Protein 1GHS (pdb70)

Structure (mmCIF, N/CA/C/O backbone):
data_1GHS
#
_entry.id   1GHS
#
_cell.length_a   86.900
_cell.length_b   86.900
_cell.length_c   156.000
_cell.angle_alpha   90.00
_cell.angle_beta   90.00
_cell.angle_gamma   120.00
#
_symmetry.space_group_name_H-M   'P 32 2 1'
#
loop_
_entity.id
_entity.type
_entity.pdbx_description
1 polymer 1,3-BETA-GLUCANASE
2 water water
#
loop_
_atom_site.group_PDB
_atom_site.id
_atom_site.type_symbol
_atom_site.label_atom_id
_atom_site.label_alt_id
_atom_site.label_comp_id
_atom_site.label_asym_id
_atom_site.label_entity_id
_atom_site.label_seq_id
_atom_site.pdbx_PDB_ins_code
_atom_site.Cartn_x
_atom_site.Cartn_y
_atom_site.Cartn_z
_atom_site.occupancy
_atom_site.B_iso_or_equiv
_atom_site.auth_seq_id
_atom_site.auth_comp_id
_atom_site.auth_asym_id
_atom_site.auth_atom_id
_atom_site.pdbx_PDB_model_num
ATOM 1 N N . ILE A 1 1 ? 50.436 8.425 75.431 1.00 16.87 1 ILE A N 1
ATOM 2 C CA . ILE A 1 1 ? 51.307 7.816 76.461 1.00 17.18 1 ILE A CA 1
ATOM 3 C C . ILE A 1 1 ? 50.595 6.564 77.014 1.00 18.03 1 ILE A C 1
ATOM 4 O O . ILE A 1 1 ? 49.398 6.355 76.727 1.00 19.32 1 ILE A O 1
ATOM 9 N N . GLY A 1 2 ? 51.325 5.727 77.765 1.00 16.49 2 GLY A N 1
ATOM 10 C CA . GLY A 1 2 ? 50.725 4.536 78.334 1.00 14.00 2 GLY A CA 1
ATOM 11 C C . GLY A 1 2 ? 50.542 4.570 79.845 1.00 12.52 2 GLY A C 1
ATOM 12 O O . GLY A 1 2 ? 51.065 5.459 80.513 1.00 12.21 2 GLY A O 1
ATOM 13 N N . VAL A 1 3 ? 49.704 3.685 80.371 1.00 9.37 3 VAL A N 1
ATOM 14 C CA . VAL A 1 3 ? 49.538 3.605 81.801 1.00 9.61 3 VAL A CA 1
ATOM 15 C C . VAL A 1 3 ? 49.605 2.122 82.170 1.00 10.21 3 VAL A C 1
ATOM 16 O O . VAL A 1 3 ? 49.068 1.282 81.443 1.00 9.75 3 VAL A O 1
ATOM 20 N N . CYS A 1 4 ? 50.368 1.803 83.223 1.00 10.30 4 CYS A N 1
ATOM 21 C CA . CYS A 1 4 ? 50.507 0.424 83.694 1.00 9.89 4 CYS A CA 1
ATOM 22 C C . CYS A 1 4 ? 49.208 0.096 84.395 1.00 10.18 4 CYS A C 1
ATOM 23 O O . CYS A 1 4 ? 48.655 0.933 85.138 1.00 12.55 4 CYS A O 1
ATOM 26 N N . TYR A 1 5 ? 48.728 -1.116 84.175 1.00 9.04 5 TYR A N 1
ATOM 27 C CA . TYR A 1 5 ? 47.479 -1.572 84.756 1.00 9.59 5 TYR A CA 1
ATOM 28 C C . TYR A 1 5 ? 47.657 -2.680 85.802 1.00 8.95 5 TYR A C 1
ATOM 29 O O . TYR A 1 5 ? 47.762 -3.839 85.460 1.00 8.00 5 TYR A O 1
ATOM 38 N N . GLY A 1 6 ? 47.702 -2.291 87.073 1.00 9.45 6 GLY A N 1
ATOM 39 C CA . GLY A 1 6 ? 47.819 -3.242 88.168 1.00 9.07 6 GLY A CA 1
ATOM 40 C C . GLY A 1 6 ? 46.446 -3.587 88.761 1.00 10.87 6 GLY A C 1
ATOM 41 O O . GLY A 1 6 ? 45.565 -2.713 88.913 1.00 9.90 6 GLY A O 1
ATOM 42 N N . VAL A 1 7 ? 46.298 -4.837 89.197 1.00 10.75 7 VAL A N 1
ATOM 43 C CA . VAL A 1 7 ? 45.032 -5.315 89.738 1.00 11.09 7 VAL A CA 1
ATOM 44 C C . VAL A 1 7 ? 45.149 -5.885 91.148 1.00 11.90 7 VAL A C 1
ATOM 45 O O . VAL A 1 7 ? 44.438 -6.806 91.510 1.00 12.72 7 VAL A O 1
ATOM 49 N N . ILE A 1 8 ? 46.027 -5.312 91.966 1.00 13.53 8 ILE A N 1
ATOM 50 C CA . ILE A 1 8 ? 46.213 -5.778 93.349 1.00 14.71 8 ILE A CA 1
ATOM 51 C C . ILE A 1 8 ? 45.413 -4.935 94.334 1.00 15.72 8 ILE A C 1
ATOM 52 O O . ILE A 1 8 ? 45.963 -4.169 95.112 1.00 14.49 8 ILE A O 1
ATOM 57 N N . GLY A 1 9 ? 44.103 -5.080 94.248 1.00 16.82 9 GLY A N 1
ATOM 58 C CA . GLY A 1 9 ? 43.195 -4.372 95.111 1.00 19.54 9 GLY A CA 1
ATOM 59 C C . GLY A 1 9 ? 41.898 -5.157 95.084 1.00 21.15 9 GLY A C 1
ATOM 60 O O . GLY A 1 9 ? 41.634 -5.891 94.132 1.00 21.06 9 GLY A O 1
ATOM 61 N N . ASN A 1 10 ? 41.061 -4.980 96.093 1.00 22.17 10 ASN A N 1
ATOM 62 C CA . ASN A 1 10 ? 39.799 -5.711 96.136 1.00 23.24 10 ASN A CA 1
ATOM 63 C C . ASN A 1 10 ? 38.592 -4.894 95.642 1.00 23.68 10 ASN A C 1
ATOM 64 O O . ASN A 1 10 ? 37.452 -5.357 95.766 1.00 25.02 10 ASN A O 1
ATOM 69 N N . ASN A 1 11 ? 38.828 -3.743 95.012 1.00 23.30 11 ASN A N 1
ATOM 70 C CA . ASN A 1 11 ? 37.721 -2.879 94.623 1.00 22.65 11 ASN A CA 1
ATOM 71 C C . ASN A 1 11 ? 37.834 -2.160 93.281 1.00 22.06 11 ASN A C 1
ATOM 72 O O . ASN A 1 11 ? 37.234 -1.090 93.081 1.00 20.93 11 ASN A O 1
ATOM 77 N N . LEU A 1 12 ? 38.570 -2.777 92.362 1.00 21.09 12 LEU A N 1
ATOM 78 C CA . LEU A 1 12 ? 38.826 -2.237 91.026 1.00 19.61 12 LEU A CA 1
ATOM 79 C C . LEU A 1 12 ? 37.712 -2.612 90.011 1.00 18.48 12 LEU A C 1
ATOM 80 O O . LEU A 1 12 ? 36.907 -3.531 90.276 1.00 17.64 12 LEU A O 1
ATOM 85 N N . PRO A 1 13 ? 37.643 -1.901 88.852 1.00 16.98 13 PRO A N 1
ATOM 86 C CA . PRO A 1 13 ? 36.627 -2.164 87.824 1.00 17.31 13 PRO A CA 1
ATOM 87 C C . PRO A 1 13 ? 36.843 -3.438 86.990 1.00 16.71 13 PRO A C 1
ATOM 88 O O . PRO A 1 13 ? 37.910 -4.044 87.024 1.00 17.95 13 PRO A O 1
ATOM 92 N N . SER A 1 14 ? 35.826 -3.830 86.233 1.00 16.96 14 SER A N 1
ATOM 93 C CA . SER A 1 14 ? 35.932 -4.982 85.321 1.00 16.89 14 SER A CA 1
ATOM 94 C C . SER A 1 14 ? 36.954 -4.650 84.204 1.00 16.33 14 SER A C 1
ATOM 95 O O . SER A 1 14 ? 37.059 -3.502 83.768 1.00 15.42 14 SER A O 1
ATOM 98 N N . ARG A 1 15 ? 37.632 -5.660 83.677 1.00 15.64 15 ARG A N 1
ATOM 99 C CA . ARG A 1 15 ? 38.598 -5.418 82.612 1.00 15.95 15 ARG A CA 1
ATOM 100 C C . ARG A 1 15 ? 37.994 -4.621 81.490 1.00 15.98 15 ARG A C 1
ATOM 101 O O . ARG A 1 15 ? 38.589 -3.658 81.057 1.00 17.52 15 ARG A O 1
ATOM 109 N N . SER A 1 16 ? 36.806 -4.982 81.029 1.00 16.54 16 SER A N 1
ATOM 110 C CA . SER A 1 16 ? 36.222 -4.229 79.915 1.00 18.36 16 SER A CA 1
ATOM 111 C C . SER A 1 16 ? 35.899 -2.770 80.270 1.00 18.00 16 SER A C 1
ATOM 112 O O . SER A 1 16 ? 35.993 -1.877 79.409 1.00 17.77 16 SER A O 1
ATOM 115 N N . ASP A 1 17 ? 35.595 -2.533 81.547 1.00 17.79 17 ASP A N 1
ATOM 116 C CA . ASP A 1 17 ? 35.341 -1.186 82.048 1.00 17.96 17 ASP A CA 1
ATOM 117 C C . ASP A 1 17 ? 36.650 -0.438 81.929 1.00 16.66 17 ASP A C 1
ATOM 118 O O . ASP A 1 17 ? 36.691 0.740 81.572 1.00 16.29 17 ASP A O 1
ATOM 123 N N . VAL A 1 18 ? 37.717 -1.138 82.290 1.00 15.48 18 VAL A N 1
ATOM 124 C CA . VAL A 1 18 ? 39.048 -0.558 82.296 1.00 15.15 18 VAL A CA 1
ATOM 125 C C . VAL A 1 18 ? 39.488 -0.098 80.928 1.00 14.71 18 VAL A C 1
ATOM 126 O O . VAL A 1 18 ? 39.957 1.032 80.776 1.00 15.07 18 VAL A O 1
ATOM 130 N N . VAL A 1 19 ? 39.371 -0.991 79.955 1.00 14.80 19 VAL A N 1
ATOM 131 C CA . VAL A 1 19 ? 39.760 -0.717 78.561 1.00 15.13 19 VAL A CA 1
ATOM 132 C C . VAL A 1 19 ? 39.011 0.481 77.986 1.00 15.27 19 VAL A C 1
ATOM 133 O O . VAL A 1 19 ? 39.562 1.299 77.225 1.00 13.78 19 VAL A O 1
ATOM 137 N N . GLN A 1 20 ? 37.755 0.574 78.395 1.00 17.15 20 GLN A N 1
ATOM 138 C CA . GLN A 1 20 ? 36.845 1.641 77.987 1.00 20.04 20 GLN A CA 1
ATOM 139 C C . GLN A 1 20 ? 37.322 2.988 78.547 1.00 18.86 20 GLN A C 1
ATOM 140 O O . GLN A 1 20 ? 37.320 4.001 77.835 1.00 19.78 20 GLN A O 1
ATOM 146 N N . LEU A 1 21 ? 37.732 2.989 79.814 1.00 17.19 21 LEU A N 1
ATOM 147 C CA . LEU A 1 21 ? 38.228 4.184 80.465 1.00 15.96 21 LEU A CA 1
ATOM 148 C C . LEU A 1 21 ? 39.451 4.662 79.708 1.00 16.11 21 LEU A C 1
ATOM 149 O O . LEU A 1 21 ? 39.615 5.852 79.501 1.00 17.71 21 LEU A O 1
ATOM 154 N N . TYR A 1 22 ? 40.319 3.730 79.326 1.00 15.66 22 TYR A N 1
ATOM 155 C CA . TYR A 1 22 ? 41.533 4.033 78.576 1.00 15.52 22 TYR A CA 1
ATOM 156 C C . TYR A 1 22 ? 41.208 4.720 77.263 1.00 15.72 22 TYR A C 1
ATOM 157 O O . TYR A 1 22 ? 41.775 5.760 76.943 1.00 15.27 22 TYR A O 1
ATOM 166 N N . ARG A 1 23 ? 40.331 4.104 76.479 1.00 17.43 23 ARG A N 1
ATOM 167 C CA . ARG A 1 23 ? 39.945 4.665 75.192 1.00 18.73 23 ARG A CA 1
ATOM 168 C C . ARG A 1 23 ? 39.271 6.024 75.359 1.00 18.41 23 ARG A C 1
ATOM 169 O O . ARG A 1 23 ? 39.456 6.913 74.540 1.00 17.50 23 ARG A O 1
ATOM 177 N N . SER A 1 24 ? 38.534 6.213 76.448 1.00 19.27 24 SER A N 1
ATOM 178 C CA . SER A 1 24 ? 37.880 7.500 76.688 1.00 20.45 24 SER A CA 1
ATOM 179 C C . SER A 1 24 ? 38.898 8.600 76.935 1.00 19.76 24 SER A C 1
ATOM 180 O O . SER A 1 24 ? 38.826 9.659 76.333 1.00 21.15 24 SER A O 1
ATOM 183 N N . LYS A 1 25 ? 39.857 8.323 77.812 1.00 19.53 25 LYS A N 1
ATOM 184 C CA . LYS A 1 25 ? 40.909 9.264 78.173 1.00 17.68 25 LYS A CA 1
ATOM 185 C C . LYS A 1 25 ? 41.943 9.440 77.086 1.00 17.65 25 LYS A C 1
ATOM 186 O O . LYS A 1 25 ? 42.794 10.336 77.172 1.00 16.97 25 LYS A O 1
ATOM 192 N N . GLY A 1 26 ? 41.916 8.556 76.098 1.00 15.81 26 GLY A N 1
ATOM 193 C CA . GLY A 1 26 ? 42.870 8.674 75.016 1.00 16.95 26 GLY A CA 1
ATOM 194 C C . GLY A 1 26 ? 44.250 8.144 75.353 1.00 16.86 26 GLY A C 1
ATOM 195 O O . GLY A 1 26 ? 45.268 8.643 74.862 1.00 15.97 26 GLY A O 1
ATOM 196 N N . ILE A 1 27 ? 44.286 7.140 76.220 1.00 17.91 27 ILE A N 1
ATOM 197 C CA . ILE A 1 27 ? 45.548 6.513 76.603 1.00 18.13 27 ILE A CA 1
ATOM 198 C C . ILE A 1 27 ? 45.816 5.407 75.575 1.00 17.39 27 ILE A C 1
ATOM 199 O O . ILE A 1 27 ? 44.974 4.537 75.375 1.00 17.43 27 ILE A O 1
ATOM 204 N N . ASN A 1 28 ? 46.989 5.417 74.955 1.00 16.58 28 ASN A N 1
ATOM 205 C CA . ASN A 1 28 ? 47.294 4.423 73.937 1.00 17.47 28 ASN A CA 1
ATOM 206 C C . ASN A 1 28 ? 48.344 3.387 74.321 1.00 16.13 28 ASN A C 1
ATOM 207 O O . ASN A 1 28 ? 48.992 2.829 73.451 1.00 16.28 28 ASN A O 1
ATOM 212 N N . GLY A 1 29 ? 48.507 3.107 75.604 1.00 14.26 29 GLY A N 1
ATOM 213 C CA . GLY A 1 29 ? 49.487 2.127 75.992 1.00 12.14 29 GLY A CA 1
ATOM 214 C C . GLY A 1 29 ? 49.106 1.473 77.294 1.00 11.92 29 GLY A C 1
ATOM 215 O O . GLY A 1 29 ? 48.591 2.126 78.203 1.00 13.58 29 GLY A O 1
ATOM 216 N N . MET A 1 30 ? 49.359 0.183 77.410 1.00 10.30 30 MET A N 1
ATOM 217 C CA . MET A 1 30 ? 49.040 -0.514 78.639 1.00 8.60 30 MET A CA 1
ATOM 218 C C . MET A 1 30 ? 50.129 -1.512 78.934 1.00 8.37 30 MET A C 1
ATOM 219 O O . MET A 1 30 ? 50.754 -2.035 78.026 1.00 10.04 30 MET A O 1
ATOM 224 N N . ARG A 1 31 ? 50.476 -1.637 80.201 1.00 8.17 31 ARG A N 1
ATOM 225 C CA . ARG A 1 31 ? 51.417 -2.651 80.613 1.00 8.11 31 ARG A CA 1
ATOM 226 C C . ARG A 1 31 ? 50.618 -3.547 81.560 1.00 8.65 31 ARG A C 1
ATOM 227 O O . ARG A 1 31 ? 49.794 -3.056 82.312 1.00 9.42 31 ARG A O 1
ATOM 235 N N . ILE A 1 32 ? 50.731 -4.866 81.434 1.00 9.83 32 ILE A N 1
ATOM 236 C CA . ILE A 1 32 ? 50.030 -5.747 82.364 1.00 8.96 32 ILE A CA 1
ATOM 237 C C . ILE A 1 32 ? 51.106 -6.669 82.879 1.00 9.14 32 ILE A C 1
ATOM 238 O O . ILE A 1 32 ? 52.047 -6.961 82.159 1.00 10.86 32 ILE A O 1
ATOM 243 N N . TYR A 1 33 ? 50.996 -7.043 84.151 1.00 9.22 33 TYR A N 1
ATOM 244 C CA . TYR A 1 33 ? 52.002 -7.825 84.848 1.00 7.97 33 TYR A CA 1
ATOM 245 C C . TYR A 1 33 ? 51.999 -9.326 84.768 1.00 7.12 33 TYR A C 1
ATOM 246 O O . TYR A 1 33 ? 52.873 -9.958 85.295 1.00 8.60 33 TYR A O 1
ATOM 255 N N . PHE A 1 34 ? 51.032 -9.891 84.081 1.00 9.18 34 PHE A N 1
ATOM 256 C CA . PHE A 1 34 ? 50.974 -11.321 83.864 1.00 9.18 34 PHE A CA 1
ATOM 257 C C . PHE A 1 34 ? 50.045 -11.526 82.685 1.00 11.01 34 PHE A C 1
ATOM 258 O O . PHE A 1 34 ? 49.402 -10.580 82.208 1.00 11.01 34 PHE A O 1
ATOM 266 N N . ALA A 1 35 ? 49.989 -12.746 82.185 1.00 12.91 35 ALA A N 1
ATOM 267 C CA . ALA A 1 35 ? 49.107 -13.043 81.072 1.00 14.30 35 ALA A CA 1
ATOM 268 C C . ALA A 1 35 ? 47.656 -12.984 81.552 1.00 14.50 35 ALA A C 1
ATOM 269 O O . ALA A 1 35 ? 47.032 -14.000 81.721 1.00 16.26 35 ALA A O 1
ATOM 271 N N . ASP A 1 36 ? 47.110 -11.801 81.774 1.00 15.50 36 ASP A N 1
ATOM 272 C CA . ASP A 1 36 ? 45.724 -11.703 82.230 1.00 15.69 36 ASP A CA 1
ATOM 273 C C . ASP A 1 36 ? 44.764 -11.926 81.043 1.00 17.35 36 ASP A C 1
ATOM 274 O O . ASP A 1 36 ? 44.561 -11.034 80.209 1.00 17.93 36 ASP A O 1
ATOM 279 N N . GLY A 1 37 ? 44.135 -13.099 80.993 1.00 18.11 37 GLY A N 1
ATOM 280 C CA . GLY A 1 37 ? 43.203 -13.405 79.912 1.00 18.42 37 GLY A CA 1
ATOM 281 C C . GLY A 1 37 ? 42.040 -12.434 79.743 1.00 20.02 37 GLY A C 1
ATOM 282 O O . GLY A 1 37 ? 41.691 -12.044 78.623 1.00 19.48 37 GLY A O 1
ATOM 283 N N . GLN A 1 38 ? 41.430 -12.031 80.850 1.00 19.67 38 GLN A N 1
ATOM 284 C CA . GLN A 1 38 ? 40.333 -11.088 80.775 1.00 20.84 38 GLN A CA 1
ATOM 285 C C . GLN A 1 38 ? 40.768 -9.729 80.218 1.00 20.25 38 GLN A C 1
ATOM 286 O O . GLN A 1 38 ? 39.964 -9.048 79.595 1.00 22.61 38 GLN A O 1
ATOM 292 N N . ALA A 1 39 ? 41.992 -9.288 80.524 1.00 19.58 39 ALA A N 1
ATOM 293 C CA . ALA A 1 39 ? 42.503 -7.996 80.030 1.00 17.85 39 ALA A CA 1
ATOM 294 C C . ALA A 1 39 ? 42.732 -8.130 78.529 1.00 16.98 39 ALA A C 1
ATOM 295 O O . ALA A 1 39 ? 42.224 -7.338 77.742 1.00 18.19 39 ALA A O 1
ATOM 297 N N . LEU A 1 40 ? 43.422 -9.199 78.156 1.00 15.25 40 LEU A N 1
ATOM 298 C CA . LEU A 1 40 ? 43.754 -9.511 76.777 1.00 15.20 40 LEU A CA 1
ATOM 299 C C . LEU A 1 40 ? 42.533 -9.587 75.875 1.00 15.76 40 LEU A C 1
ATOM 300 O O . LEU A 1 40 ? 42.533 -8.985 74.819 1.00 15.90 40 LEU A O 1
ATOM 305 N N . SER A 1 41 ? 41.492 -10.308 76.299 1.00 16.57 41 SER A N 1
ATOM 306 C CA . SER A 1 41 ? 40.267 -10.428 75.522 1.00 16.54 41 SER A CA 1
ATOM 307 C C . SER A 1 41 ? 39.637 -9.068 75.349 1.00 15.56 41 SER A C 1
ATOM 308 O O . SER A 1 41 ? 39.292 -8.677 74.233 1.00 17.01 41 SER A O 1
ATOM 311 N N . ALA A 1 42 ? 39.509 -8.344 76.454 1.00 13.37 42 ALA A N 1
ATOM 312 C CA . ALA A 1 42 ? 38.928 -7.017 76.421 1.00 11.48 42 ALA A CA 1
ATOM 313 C C . ALA A 1 42 ? 39.720 -6.109 75.480 1.00 11.56 42 ALA A C 1
ATOM 314 O O . ALA A 1 42 ? 39.165 -5.190 74.904 1.00 14.48 42 ALA A O 1
ATOM 316 N N . LEU A 1 43 ? 41.008 -6.391 75.298 1.00 11.14 43 LEU A N 1
ATOM 317 C CA . LEU A 1 43 ? 41.902 -5.581 74.470 1.00 10.74 43 LEU A CA 1
ATOM 318 C C . LEU A 1 43 ? 41.837 -5.748 72.940 1.00 11.40 43 LEU A C 1
ATOM 319 O O . LEU A 1 43 ? 42.445 -4.972 72.186 1.00 10.15 43 LEU A O 1
ATOM 324 N N . ARG A 1 44 ? 41.129 -6.769 72.486 1.00 13.49 44 ARG A N 1
ATOM 325 C CA . ARG A 1 44 ? 41.012 -7.051 71.061 1.00 14.84 44 ARG A CA 1
ATOM 326 C C . ARG A 1 44 ? 40.514 -5.854 70.209 1.00 14.63 44 ARG A C 1
ATOM 327 O O . ARG A 1 44 ? 39.452 -5.316 70.432 1.00 13.02 44 ARG A O 1
ATOM 335 N N . ASN A 1 45 ? 41.294 -5.466 69.210 1.00 15.69 45 ASN A N 1
ATOM 336 C CA . ASN A 1 45 ? 40.950 -4.355 68.338 1.00 17.08 45 ASN A CA 1
ATOM 337 C C . ASN A 1 45 ? 40.698 -3.003 69.004 1.00 17.34 45 ASN A C 1
ATOM 338 O O . ASN A 1 45 ? 40.117 -2.119 68.384 1.00 19.46 45 ASN A O 1
ATOM 343 N N . SER A 1 46 ? 41.240 -2.820 70.209 1.00 16.46 46 SER A N 1
ATOM 344 C CA . SER A 1 46 ? 41.099 -1.609 71.020 1.00 14.82 46 SER A CA 1
ATOM 345 C C . SER A 1 46 ? 42.063 -0.527 70.577 1.00 13.77 46 SER A C 1
ATOM 346 O O . SER A 1 46 ? 41.949 0.626 70.974 1.00 12.82 46 SER A O 1
ATOM 349 N N . GLY A 1 47 ? 43.060 -0.939 69.813 1.00 12.99 47 GLY A N 1
ATOM 350 C CA . GLY A 1 47 ? 44.068 -0.024 69.335 1.00 12.09 47 GLY A CA 1
ATOM 351 C C . GLY A 1 47 ? 45.058 0.391 70.406 1.00 13.39 47 GLY A C 1
ATOM 352 O O . GLY A 1 47 ? 45.791 1.359 70.191 1.00 16.51 47 GLY A O 1
ATOM 353 N N . ILE A 1 48 ? 45.105 -0.305 71.544 1.00 11.06 48 ILE A N 1
ATOM 354 C CA . ILE A 1 48 ? 46.034 0.074 72.600 1.00 9.53 48 ILE A CA 1
ATOM 355 C C . ILE A 1 48 ? 47.278 -0.807 72.537 1.00 9.76 48 ILE A C 1
ATOM 356 O O . ILE A 1 48 ? 47.164 -2.037 72.561 1.00 11.95 48 ILE A O 1
ATOM 361 N N . GLY A 1 49 ? 48.455 -0.190 72.449 1.00 8.96 49 GLY A N 1
ATOM 362 C CA . GLY A 1 49 ? 49.703 -0.943 72.400 1.00 7.44 49 GLY A CA 1
ATOM 363 C C . GLY A 1 49 ? 49.924 -1.559 73.758 1.00 7.97 49 GLY A C 1
ATOM 364 O O . GLY A 1 49 ? 49.625 -0.931 74.782 1.00 7.41 49 GLY A O 1
ATOM 365 N N . LEU A 1 50 ? 50.540 -2.733 73.796 1.00 9.34 50 LEU A N 1
ATOM 366 C CA . LEU A 1 50 ? 50.722 -3.419 75.064 1.00 9.21 50 LEU A CA 1
ATOM 367 C C . LEU A 1 50 ? 52.090 -4.002 75.393 1.00 9.70 50 LEU A C 1
ATOM 368 O O . LEU A 1 50 ? 52.783 -4.478 74.496 1.00 9.53 50 LEU A O 1
ATOM 373 N N . ILE A 1 51 ? 52.505 -3.870 76.661 1.00 9.29 51 ILE A N 1
ATOM 374 C CA . ILE A 1 51 ? 53.718 -4.527 77.166 1.00 9.98 51 ILE A CA 1
ATOM 375 C C . ILE A 1 51 ? 53.112 -5.689 77.987 1.00 9.83 51 ILE A C 1
ATOM 376 O O . ILE A 1 51 ? 52.295 -5.438 78.907 1.00 9.70 51 ILE A O 1
ATOM 381 N N . LEU A 1 52 ? 53.480 -6.932 77.636 1.00 8.69 52 LEU A N 1
ATOM 382 C CA . LEU A 1 52 ? 52.997 -8.140 78.308 1.00 6.73 52 LEU A CA 1
ATOM 383 C C . LEU A 1 52 ? 54.078 -8.828 79.117 1.00 7.49 52 LEU A C 1
ATOM 384 O O . LEU A 1 52 ? 54.996 -9.460 78.549 1.00 8.34 52 LEU A O 1
ATOM 389 N N . ASP A 1 53 ? 54.021 -8.676 80.437 1.00 7.35 53 ASP A N 1
ATOM 390 C CA . ASP A 1 53 ? 54.999 -9.335 81.294 1.00 7.55 53 ASP A CA 1
ATOM 391 C C . ASP A 1 53 ? 54.602 -10.804 81.366 1.00 7.68 53 ASP A C 1
ATOM 392 O O . ASP A 1 53 ? 53.418 -11.130 81.362 1.00 6.53 53 ASP A O 1
ATOM 397 N N . ILE A 1 54 ? 55.584 -11.701 81.410 1.00 7.80 54 ILE A N 1
ATOM 398 C CA . ILE A 1 54 ? 55.272 -13.130 81.495 1.00 6.99 54 ILE A CA 1
ATOM 399 C C . ILE A 1 54 ? 54.849 -13.531 82.931 1.00 6.78 54 ILE A C 1
ATOM 400 O O . ILE A 1 54 ? 54.005 -14.411 83.110 1.00 6.54 54 ILE A O 1
ATOM 405 N N . GLY A 1 55 ? 55.411 -12.853 83.938 1.00 6.39 55 GLY A N 1
ATOM 406 C CA . GLY A 1 55 ? 55.134 -13.173 85.328 1.00 6.35 55 GLY A CA 1
ATOM 407 C C . GLY A 1 55 ? 56.389 -13.852 85.866 1.00 7.65 55 GLY A C 1
ATOM 408 O O . GLY A 1 55 ? 56.837 -14.817 85.276 1.00 8.08 55 GLY A O 1
ATOM 409 N N . ASN A 1 56 ? 56.988 -13.340 86.949 1.00 9.82 56 ASN A N 1
ATOM 410 C CA . ASN A 1 56 ? 58.234 -13.906 87.497 1.00 10.55 56 ASN A CA 1
ATOM 411 C C . ASN A 1 56 ? 58.166 -15.394 87.860 1.00 11.40 56 ASN A C 1
ATOM 412 O O . ASN A 1 56 ? 59.165 -16.137 87.771 1.00 10.64 56 ASN A O 1
ATOM 417 N N . ASP A 1 57 ? 56.967 -15.830 88.211 1.00 12.38 57 ASP A N 1
ATOM 418 C CA . ASP A 1 57 ? 56.713 -17.213 88.610 1.00 14.04 57 ASP A CA 1
ATOM 419 C C . ASP A 1 57 ? 56.803 -18.135 87.392 1.00 13.82 57 ASP A C 1
ATOM 420 O O . ASP A 1 57 ? 56.715 -19.359 87.531 1.00 13.01 57 ASP A O 1
ATOM 425 N N . GLN A 1 58 ? 56.862 -17.537 86.195 1.00 13.37 58 GLN A N 1
ATOM 426 C CA . GLN A 1 58 ? 56.936 -18.280 84.925 1.00 12.18 58 GLN A CA 1
ATOM 427 C C . GLN A 1 58 ? 58.364 -18.324 84.399 1.00 11.62 58 GLN A C 1
ATOM 428 O O . GLN A 1 58 ? 58.696 -19.120 83.527 1.00 11.08 58 GLN A O 1
ATOM 434 N N . LEU A 1 59 ? 59.224 -17.482 84.952 1.00 10.85 59 LEU A N 1
ATOM 435 C CA . LEU A 1 59 ? 60.586 -17.408 84.477 1.00 10.76 59 LEU A CA 1
ATOM 436 C C . LEU A 1 59 ? 61.335 -18.750 84.390 1.00 9.92 59 LEU A C 1
ATOM 437 O O . LEU A 1 59 ? 61.853 -19.092 83.332 1.00 10.39 59 LEU A O 1
ATOM 442 N N . ALA A 1 60 ? 61.313 -19.554 85.451 1.00 8.69 60 ALA A N 1
ATOM 443 C CA . ALA A 1 60 ? 62.022 -20.821 85.430 1.00 8.00 60 ALA A CA 1
ATOM 444 C C . ALA A 1 60 ? 61.444 -21.815 84.461 1.00 7.88 60 ALA A C 1
ATOM 445 O O . ALA A 1 60 ? 62.169 -22.607 83.877 1.00 9.74 60 ALA A O 1
ATOM 447 N N . ASN A 1 61 ? 60.140 -21.764 84.269 1.00 9.48 61 ASN A N 1
ATOM 448 C CA . ASN A 1 61 ? 59.446 -22.708 83.389 1.00 10.34 61 ASN A CA 1
ATOM 449 C C . ASN A 1 61 ? 59.790 -22.428 81.936 1.00 10.69 61 ASN A C 1
ATOM 450 O O . ASN A 1 61 ? 60.022 -23.340 81.130 1.00 11.82 61 ASN A O 1
ATOM 455 N N . ILE A 1 62 ? 59.807 -21.147 81.605 1.00 9.91 62 ILE A N 1
ATOM 456 C CA . ILE A 1 62 ? 60.130 -20.717 80.260 1.00 10.65 62 ILE A CA 1
ATOM 457 C C . ILE A 1 62 ? 61.627 -20.872 79.980 1.00 11.16 62 ILE A C 1
ATOM 458 O O . ILE A 1 62 ? 62.023 -21.249 78.869 1.00 11.96 62 ILE A O 1
ATOM 463 N N . ALA A 1 63 ? 62.459 -20.630 80.986 1.00 9.67 63 ALA A N 1
ATOM 464 C CA . ALA A 1 63 ? 63.892 -20.769 80.788 1.00 9.70 63 ALA A CA 1
ATOM 465 C C . ALA A 1 63 ? 64.325 -22.229 80.498 1.00 9.65 63 ALA A C 1
ATOM 466 O O . ALA A 1 63 ? 65.327 -22.468 79.836 1.00 9.02 63 ALA A O 1
ATOM 468 N N . ALA A 1 64 ? 63.527 -23.193 80.949 1.00 9.53 64 ALA A N 1
ATOM 469 C CA . ALA A 1 64 ? 63.868 -24.604 80.807 1.00 9.05 64 ALA A CA 1
ATOM 470 C C . ALA A 1 64 ? 63.926 -25.134 79.396 1.00 9.99 64 ALA A C 1
ATOM 471 O O . ALA A 1 64 ? 64.888 -25.809 79.019 1.00 8.86 64 ALA A O 1
ATOM 473 N N . SER A 1 65 ? 62.903 -24.813 78.611 1.00 9.41 65 SER A N 1
ATOM 474 C CA . SER A 1 65 ? 62.842 -25.318 77.263 1.00 11.38 65 SER A CA 1
ATOM 475 C C . SER A 1 65 ? 62.059 -24.457 76.287 1.00 10.48 65 SER A C 1
ATOM 476 O O . SER A 1 65 ? 61.182 -23.705 76.691 1.00 11.73 65 SER A O 1
ATOM 479 N N . THR A 1 66 ? 62.319 -24.660 75.001 1.00 9.37 66 THR A N 1
ATOM 480 C CA . THR A 1 66 ? 61.626 -23.954 73.964 1.00 9.84 66 THR A CA 1
ATOM 481 C C . THR A 1 66 ? 60.214 -24.568 73.866 1.00 9.57 66 THR A C 1
ATOM 482 O O . THR A 1 66 ? 59.264 -23.865 73.533 1.00 11.19 66 THR A O 1
ATOM 486 N N . SER A 1 67 ? 60.046 -25.858 74.157 1.00 7.44 67 SER A N 1
ATOM 487 C CA . SER A 1 67 ? 58.686 -26.378 74.142 1.00 8.36 67 SER A CA 1
ATOM 488 C C . SER A 1 67 ? 57.848 -25.724 75.253 1.00 8.34 67 SER A C 1
ATOM 489 O O . SER A 1 67 ? 56.665 -25.487 75.063 1.00 8.67 67 SER A O 1
ATOM 492 N N . ASN A 1 68 ? 58.478 -25.373 76.382 1.00 7.69 68 ASN A N 1
ATOM 493 C CA . ASN A 1 68 ? 57.774 -24.688 77.456 1.00 6.62 68 ASN A CA 1
ATOM 494 C C . ASN A 1 68 ? 57.351 -23.280 76.961 1.00 5.48 68 ASN A C 1
ATOM 495 O O . ASN A 1 68 ? 56.203 -22.866 77.138 1.00 3.97 68 ASN A O 1
ATOM 500 N N . ALA A 1 69 ? 58.278 -22.544 76.350 1.00 5.96 69 ALA A N 1
ATOM 501 C CA . ALA A 1 69 ? 57.989 -21.197 75.789 1.00 6.72 69 ALA A CA 1
ATOM 502 C C . ALA A 1 69 ? 56.958 -21.255 74.638 1.00 6.68 69 ALA A C 1
ATOM 503 O O . ALA A 1 69 ? 56.159 -20.339 74.469 1.00 6.16 69 ALA A O 1
ATOM 505 N N . ALA A 1 70 ? 56.977 -22.322 73.851 1.00 7.43 70 ALA A N 1
ATOM 506 C CA . A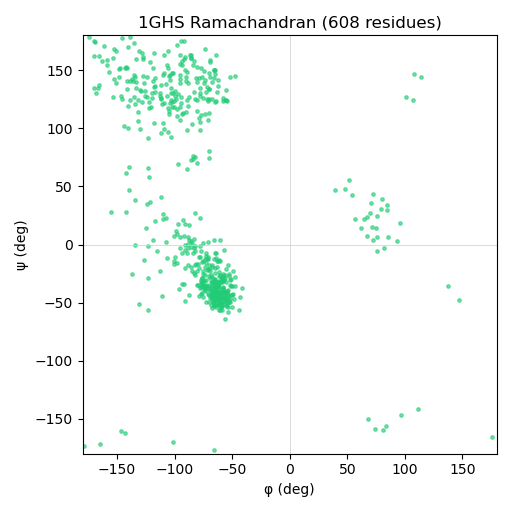LA A 1 70 ? 56.020 -22.457 72.730 1.00 10.68 70 ALA A CA 1
ATOM 507 C C . ALA A 1 70 ? 54.597 -22.634 73.268 1.00 10.21 70 ALA A C 1
ATOM 508 O O . ALA A 1 70 ? 53.649 -22.061 72.727 1.00 10.95 70 ALA A O 1
ATOM 510 N N . SER A 1 71 ? 54.469 -23.456 74.306 1.00 9.86 71 SER A N 1
ATOM 511 C CA . SER A 1 71 ? 53.198 -23.708 74.972 1.00 10.59 71 SER A CA 1
ATOM 512 C C . SER A 1 71 ? 52.666 -22.388 75.584 1.00 9.92 71 SER A C 1
ATOM 513 O O . SER A 1 71 ? 51.498 -22.064 75.455 1.00 11.85 71 SER A O 1
ATOM 516 N N . TRP A 1 72 ? 53.527 -21.591 76.201 1.00 8.91 72 TRP A N 1
ATOM 517 C CA . TRP A 1 72 ? 53.083 -20.325 76.764 1.00 7.84 72 TRP A CA 1
ATOM 518 C C . TRP A 1 72 ? 52.602 -19.416 75.638 1.00 8.84 72 TRP A C 1
ATOM 519 O O . TRP A 1 72 ? 51.569 -18.773 75.775 1.00 10.93 72 TRP A O 1
ATOM 530 N N . VAL A 1 73 ? 53.384 -19.289 74.568 1.00 8.60 73 VAL A N 1
ATOM 531 C CA . VAL A 1 73 ? 53.019 -18.435 73.425 1.00 8.68 73 VAL A CA 1
ATOM 532 C C . VAL A 1 73 ? 51.676 -18.889 72.804 1.00 9.56 73 VAL A C 1
ATOM 533 O O . VAL A 1 73 ? 50.769 -18.084 72.547 1.00 8.71 73 VAL A O 1
ATOM 537 N N . GLN A 1 74 ? 51.511 -20.194 72.691 1.00 9.99 74 GLN A N 1
ATOM 538 C CA . GLN A 1 74 ? 50.308 -20.777 72.129 1.00 11.27 74 GLN A CA 1
ATOM 539 C C . GLN A 1 74 ? 49.036 -20.478 72.905 1.00 12.72 74 GLN A C 1
ATOM 540 O O . GLN A 1 74 ? 47.967 -20.280 72.311 1.00 13.22 74 GLN A O 1
ATOM 546 N N . ASN A 1 75 ? 49.154 -20.413 74.228 1.00 13.65 75 ASN A N 1
ATOM 547 C CA . ASN A 1 75 ? 47.989 -20.172 75.070 1.00 13.61 75 ASN A CA 1
ATOM 548 C C . ASN A 1 75 ? 47.758 -18.745 75.415 1.00 12.42 75 ASN A C 1
ATOM 549 O O . ASN A 1 75 ? 46.642 -18.343 75.591 1.00 13.95 75 ASN A O 1
ATOM 554 N N . ASN A 1 76 ? 48.833 -17.993 75.579 1.00 12.24 76 ASN A N 1
ATOM 555 C CA . ASN A 1 76 ? 48.746 -16.627 76.053 1.00 10.36 76 ASN A CA 1
ATOM 556 C C . ASN A 1 76 ? 48.966 -15.492 75.084 1.00 10.05 76 ASN A C 1
ATOM 557 O O . ASN A 1 76 ? 48.654 -14.356 75.393 1.00 10.31 76 ASN A O 1
ATOM 562 N N . VAL A 1 77 ? 49.462 -15.805 73.901 1.00 10.21 77 VAL A N 1
ATOM 563 C CA . VAL A 1 77 ? 49.750 -14.793 72.891 1.00 10.65 77 VAL A CA 1
ATOM 564 C C . VAL A 1 77 ? 49.006 -15.080 71.594 1.00 11.40 77 VAL A C 1
ATOM 565 O O . VAL A 1 77 ? 48.208 -14.258 71.151 1.00 12.39 77 VAL A O 1
ATOM 569 N N . ARG A 1 78 ? 49.208 -16.274 71.036 1.00 13.09 78 ARG A N 1
ATOM 570 C CA . ARG A 1 78 ? 48.569 -16.705 69.783 1.00 13.24 78 ARG A CA 1
ATOM 571 C C . ARG A 1 78 ? 47.040 -16.452 69.705 1.00 12.06 78 ARG A C 1
ATOM 572 O O . ARG A 1 78 ? 46.528 -16.076 68.655 1.00 11.02 78 ARG A O 1
ATOM 580 N N . PRO A 1 79 ? 46.306 -16.586 70.821 1.00 10.31 79 PRO A N 1
ATOM 581 C CA . PRO A 1 79 ? 44.877 -16.327 70.669 1.00 10.33 79 PRO A CA 1
ATOM 582 C C . PRO A 1 79 ? 44.498 -14.847 70.618 1.00 11.11 79 PRO A C 1
ATOM 583 O O . PRO A 1 79 ? 43.356 -14.520 70.330 1.00 11.83 79 PRO A O 1
ATOM 587 N N . TYR A 1 80 ? 45.416 -13.941 70.928 1.00 11.77 80 TYR A N 1
ATOM 588 C CA . TYR A 1 80 ? 45.043 -12.531 70.957 1.00 11.31 80 TYR A CA 1
ATOM 589 C C . TYR A 1 80 ? 45.653 -11.627 69.899 1.00 11.79 80 TYR A C 1
ATOM 590 O O . TYR A 1 80 ? 45.092 -10.578 69.556 1.00 11.38 80 TYR A O 1
ATOM 599 N N . TYR A 1 81 ? 46.785 -12.059 69.363 1.00 12.14 81 TYR A N 1
ATOM 600 C CA . TYR A 1 81 ? 47.522 -11.309 68.369 1.00 12.66 81 TYR A CA 1
ATOM 601 C C . TYR A 1 81 ? 47.124 -11.791 66.964 1.00 13.25 81 TYR A C 1
ATOM 602 O O . TYR A 1 81 ? 46.971 -12.998 66.768 1.00 13.33 81 TYR A O 1
ATOM 611 N N . PRO A 1 82 ? 47.016 -10.870 65.965 1.00 12.71 82 PRO A N 1
ATOM 612 C CA . PRO A 1 82 ? 47.249 -9.419 66.038 1.00 11.85 82 PRO A CA 1
ATOM 613 C C . PRO A 1 82 ? 46.147 -8.444 66.487 1.00 10.28 82 PRO A C 1
ATOM 614 O O . PRO A 1 82 ? 46.400 -7.245 66.542 1.00 10.56 82 PRO A O 1
ATOM 618 N N . ALA A 1 83 ? 44.976 -8.945 66.866 1.00 9.33 83 ALA A N 1
ATOM 619 C CA . ALA A 1 83 ? 43.877 -8.097 67.323 1.00 8.44 83 ALA A CA 1
ATOM 620 C C . ALA A 1 83 ? 44.313 -7.206 68.464 1.00 9.78 83 ALA A C 1
ATOM 621 O O . ALA A 1 83 ? 43.856 -6.078 68.595 1.00 9.68 83 ALA A O 1
ATOM 623 N N . VAL A 1 84 ? 45.106 -7.773 69.364 1.00 11.08 84 VAL A N 1
ATOM 624 C CA . VAL A 1 84 ? 45.659 -7.037 70.487 1.00 11.44 84 VAL A CA 1
ATOM 625 C C . VAL A 1 84 ? 47.058 -6.659 69.996 1.00 11.20 84 VAL A C 1
ATOM 626 O O . VAL A 1 84 ? 47.814 -7.501 69.523 1.00 11.63 84 VAL A O 1
ATOM 630 N N . ASN A 1 85 ? 47.401 -5.392 70.109 1.00 11.33 85 ASN A N 1
ATOM 631 C CA . ASN A 1 85 ? 48.679 -4.942 69.626 1.00 11.94 85 ASN A CA 1
ATOM 632 C C . ASN A 1 85 ? 49.798 -5.125 70.647 1.00 12.51 85 ASN A C 1
ATOM 633 O O . ASN A 1 85 ? 50.306 -4.145 71.222 1.00 12.95 85 ASN A O 1
ATOM 638 N N . ILE A 1 86 ? 50.204 -6.372 70.863 1.00 11.93 86 ILE A N 1
ATOM 639 C CA . ILE A 1 86 ? 51.279 -6.624 71.820 1.00 12.62 86 ILE A CA 1
ATOM 640 C C . ILE A 1 86 ? 52.582 -6.174 71.190 1.00 12.47 86 ILE A C 1
ATOM 641 O O . ILE A 1 86 ? 53.061 -6.755 70.223 1.00 13.82 86 ILE A O 1
ATOM 646 N N . LYS A 1 87 ? 53.162 -5.137 71.736 1.00 12.39 87 LYS A N 1
ATOM 647 C CA . LYS A 1 87 ? 54.406 -4.642 71.211 1.00 11.88 87 LYS A CA 1
ATOM 648 C C . LYS A 1 87 ? 55.629 -5.336 71.817 1.00 11.94 87 LYS A C 1
ATOM 649 O O . LYS A 1 87 ? 56.581 -5.658 71.092 1.00 11.55 87 LYS A O 1
ATOM 655 N N . TYR A 1 88 ? 55.626 -5.531 73.145 1.00 11.60 88 TYR A N 1
ATOM 656 C CA . TYR A 1 88 ? 56.749 -6.155 73.849 1.00 11.11 88 TYR A CA 1
ATOM 657 C C . TYR A 1 88 ? 56.327 -7.223 74.829 1.00 11.57 88 TYR A C 1
ATOM 658 O O . TYR A 1 88 ? 55.178 -7.280 75.246 1.00 12.19 88 TYR A O 1
ATOM 667 N N . ILE A 1 89 ? 57.269 -8.088 75.176 1.00 11.85 89 ILE A N 1
ATOM 668 C CA . ILE A 1 89 ? 57.040 -9.120 76.183 1.00 11.77 89 ILE A CA 1
ATOM 669 C C . ILE A 1 89 ? 58.215 -8.975 77.168 1.00 11.70 89 ILE A C 1
ATOM 670 O O . ILE A 1 89 ? 59.387 -8.891 76.758 1.00 11.30 89 ILE A O 1
ATOM 675 N N . ALA A 1 90 ? 57.880 -8.754 78.433 1.00 10.50 90 ALA A N 1
ATOM 676 C CA . ALA A 1 90 ? 58.880 -8.603 79.479 1.00 11.54 90 ALA A CA 1
ATOM 677 C C . ALA A 1 90 ? 59.071 -9.955 80.159 1.00 11.76 90 ALA A C 1
ATOM 678 O O . ALA A 1 90 ? 58.148 -10.452 80.839 1.00 10.38 90 ALA A O 1
ATOM 680 N N . ALA A 1 91 ? 60.206 -10.599 79.883 1.00 12.13 91 ALA A N 1
ATOM 681 C CA . ALA A 1 91 ? 60.518 -11.895 80.492 1.00 13.35 91 ALA A CA 1
ATOM 682 C C . ALA A 1 91 ? 61.100 -11.613 81.871 1.00 13.42 91 ALA A C 1
ATOM 683 O O . ALA A 1 91 ? 62.300 -11.679 82.074 1.00 13.43 91 ALA A O 1
ATOM 685 N N . GLY A 1 92 ? 60.235 -11.244 82.804 1.00 14.29 92 GLY A N 1
ATOM 686 C CA . GLY A 1 92 ? 60.683 -10.945 84.154 1.00 14.21 92 GLY A CA 1
ATOM 687 C C . GLY A 1 92 ? 60.633 -9.460 84.471 1.00 13.89 92 GLY A C 1
ATOM 688 O O . GLY A 1 92 ? 60.804 -8.601 83.580 1.00 11.80 92 GLY A O 1
ATOM 689 N N . ASN A 1 93 ? 60.340 -9.163 85.738 1.00 13.05 93 ASN A N 1
ATOM 690 C CA . ASN A 1 93 ? 60.271 -7.787 86.214 1.00 13.06 93 ASN A CA 1
ATOM 691 C C . ASN A 1 93 ? 61.065 -7.676 87.473 1.00 14.06 93 ASN A C 1
ATOM 692 O O . ASN A 1 93 ? 60.748 -8.323 88.474 1.00 13.84 93 ASN A O 1
ATOM 697 N N . GLU A 1 94 ? 62.146 -6.904 87.379 1.00 16.13 94 GLU A N 1
ATOM 698 C CA . GLU A 1 94 ? 63.050 -6.629 88.485 1.00 16.49 94 GLU A CA 1
ATOM 699 C C . GLU A 1 94 ? 63.444 -7.918 89.203 1.00 18.34 94 GLU A C 1
ATOM 700 O O . GLU A 1 94 ? 63.375 -8.014 90.429 1.00 19.44 94 GLU A O 1
ATOM 706 N N . VAL A 1 95 ? 63.824 -8.928 88.432 1.00 18.63 95 VAL A N 1
ATOM 707 C CA . VAL A 1 95 ? 64.220 -10.182 89.025 1.00 20.22 95 VAL A CA 1
ATOM 708 C C . VAL A 1 95 ? 65.506 -10.029 89.855 1.00 22.17 95 VAL A C 1
ATOM 709 O O . VAL A 1 95 ? 66.427 -9.293 89.482 1.00 22.38 95 VAL A O 1
ATOM 713 N N . GLN A 1 96 ? 65.569 -10.747 90.971 1.00 24.25 96 GLN A N 1
ATOM 714 C CA . GLN A 1 96 ? 66.719 -10.676 91.859 1.00 24.79 96 GLN A CA 1
ATOM 715 C C . GLN A 1 96 ? 67.218 -12.043 92.321 1.00 23.78 96 GLN A C 1
ATOM 716 O O . GLN A 1 96 ? 66.439 -12.966 92.515 1.00 24.05 96 GLN A O 1
ATOM 722 N N . GLY A 1 97 ? 68.528 -12.179 92.462 1.00 24.16 97 GLY A N 1
ATOM 723 C CA . GLY A 1 97 ? 69.101 -13.418 92.966 1.00 22.89 97 GLY A CA 1
ATOM 724 C C . GLY A 1 97 ? 69.594 -14.377 91.918 1.00 23.41 97 GLY A C 1
ATOM 725 O O . GLY A 1 97 ? 70.111 -13.974 90.882 1.00 23.39 97 GLY A O 1
ATOM 726 N N . GLY A 1 98 ? 69.477 -15.666 92.207 1.00 23.40 98 GLY A N 1
ATOM 727 C CA . GLY A 1 98 ? 69.896 -16.665 91.241 1.00 22.90 98 GLY A CA 1
ATOM 728 C C . GLY A 1 98 ? 68.909 -16.713 90.083 1.00 22.52 98 GLY A C 1
ATOM 729 O O . GLY A 1 98 ? 69.180 -17.315 89.033 1.00 22.28 98 GLY A O 1
ATOM 730 N N . ALA A 1 99 ? 67.757 -16.069 90.278 1.00 19.64 99 ALA A N 1
ATOM 731 C CA . ALA A 1 99 ? 66.737 -16.048 89.253 1.00 18.81 99 ALA A CA 1
ATOM 732 C C . ALA A 1 99 ? 67.230 -15.276 88.046 1.00 17.66 99 ALA A C 1
ATOM 733 O O . ALA A 1 99 ? 66.829 -15.553 86.924 1.00 18.61 99 ALA A O 1
ATOM 735 N N . THR A 1 100 ? 68.104 -14.307 88.266 1.00 16.91 100 THR A N 1
ATOM 736 C CA . THR A 1 100 ? 68.638 -13.545 87.156 1.00 17.25 100 THR A CA 1
ATOM 737 C C . THR A 1 100 ? 69.281 -14.520 86.172 1.00 17.93 100 THR A C 1
ATOM 738 O O . THR A 1 100 ? 69.383 -14.236 84.988 1.00 19.59 100 THR A O 1
ATOM 742 N N . GLN A 1 101 ? 69.725 -15.665 86.674 1.00 19.05 101 GLN A N 1
ATOM 743 C CA . GLN A 1 101 ? 70.342 -16.683 85.818 1.00 18.84 101 GLN A CA 1
ATOM 744 C C . GLN A 1 101 ? 69.367 -17.237 84.785 1.00 18.00 101 GLN A C 1
ATOM 745 O O . GLN A 1 101 ? 69.773 -17.885 83.838 1.00 21.03 101 GLN A O 1
ATOM 751 N N . SER A 1 102 ? 68.084 -16.979 84.956 1.00 17.32 102 SER A N 1
ATOM 752 C CA . SER A 1 102 ? 67.073 -17.505 84.052 1.00 16.52 102 SER A CA 1
ATOM 753 C C . SER A 1 102 ? 66.608 -16.552 82.964 1.00 15.87 102 SER A C 1
ATOM 754 O O . SER A 1 102 ? 66.022 -16.975 81.978 1.00 16.79 102 SER A O 1
ATOM 757 N N . ILE A 1 103 ? 66.904 -15.277 83.118 1.00 14.12 103 ILE A N 1
ATOM 758 C CA . ILE A 1 103 ? 66.431 -14.286 82.177 1.00 13.01 103 ILE A CA 1
ATOM 759 C C . ILE A 1 103 ? 66.969 -14.380 80.754 1.00 13.51 103 ILE A C 1
ATOM 760 O O . ILE A 1 103 ? 66.248 -14.075 79.813 1.00 15.16 103 ILE A O 1
ATOM 765 N N . LEU A 1 104 ? 68.223 -14.761 80.569 1.00 13.23 104 LEU A N 1
ATOM 766 C CA . LEU A 1 104 ? 68.730 -14.828 79.199 1.00 13.57 104 LEU A CA 1
ATOM 767 C C . LEU A 1 104 ? 68.200 -16.059 78.436 1.00 11.81 104 LEU A C 1
ATOM 768 O O . LEU A 1 104 ? 67.813 -15.950 77.278 1.00 12.45 104 LEU A O 1
ATOM 773 N N . PRO A 1 105 ? 68.212 -17.247 79.067 1.00 10.86 105 PRO A N 1
ATOM 774 C CA . PRO A 1 105 ? 67.697 -18.435 78.380 1.00 9.14 105 PRO A CA 1
ATOM 775 C C . PRO A 1 105 ? 66.157 -18.386 78.132 1.00 8.55 105 PRO A C 1
ATOM 776 O O . PRO A 1 105 ? 65.653 -18.941 77.145 1.00 9.07 105 PRO A O 1
ATOM 780 N N . ALA A 1 106 ? 65.414 -17.676 78.975 1.00 7.25 106 ALA A N 1
ATOM 781 C CA . ALA A 1 106 ? 63.962 -17.545 78.794 1.00 4.67 106 ALA A CA 1
ATOM 782 C C . ALA A 1 106 ? 63.719 -16.591 77.623 1.00 5.38 106 ALA A C 1
ATOM 783 O O . ALA A 1 106 ? 62.769 -16.760 76.841 1.00 2.00 106 ALA A O 1
ATOM 785 N N . MET A 1 107 ? 64.596 -15.584 77.529 1.00 5.22 107 MET A N 1
ATOM 786 C CA . MET A 1 107 ? 64.576 -14.594 76.466 1.00 6.06 107 MET A CA 1
ATOM 787 C C . MET A 1 107 ? 64.866 -15.230 75.121 1.00 6.78 107 MET A C 1
ATOM 788 O O . MET A 1 107 ? 64.280 -14.845 74.116 1.00 8.30 107 MET A O 1
ATOM 793 N N . ARG A 1 108 ? 65.825 -16.143 75.099 1.00 7.55 108 ARG A N 1
ATOM 794 C CA . ARG A 1 108 ? 66.202 -16.856 73.889 1.00 9.86 108 ARG A CA 1
ATOM 795 C C . ARG A 1 108 ? 65.021 -17.753 73.516 1.00 10.52 108 ARG A C 1
ATOM 796 O O . ARG A 1 108 ? 64.495 -17.714 72.393 1.00 11.86 108 ARG A O 1
ATOM 804 N N . ASN A 1 109 ? 64.614 -18.572 74.476 1.00 10.89 109 ASN A N 1
ATOM 805 C CA . ASN A 1 109 ? 63.512 -19.481 74.305 1.00 10.48 109 ASN A CA 1
ATOM 806 C C . ASN A 1 109 ? 62.238 -18.825 73.767 1.00 11.57 109 ASN A C 1
ATOM 807 O O . ASN A 1 109 ? 61.513 -19.436 72.980 1.00 14.07 109 ASN A O 1
ATOM 812 N N . LEU A 1 110 ? 61.957 -17.589 74.161 1.00 11.53 110 LEU A N 1
ATOM 813 C CA . LEU A 1 110 ? 60.748 -16.923 73.697 1.00 10.38 110 LEU A CA 1
ATOM 814 C C . LEU A 1 110 ? 60.982 -16.435 72.277 1.00 10.38 110 LEU A C 1
ATOM 815 O O . LEU A 1 110 ? 60.098 -16.559 71.435 1.00 10.50 110 LEU A O 1
ATOM 820 N N . ASN A 1 111 ? 62.200 -15.973 71.990 1.00 10.25 111 ASN A N 1
ATOM 821 C CA . ASN A 1 111 ? 62.562 -15.497 70.636 1.00 10.18 111 ASN A CA 1
ATOM 822 C C . ASN A 1 111 ? 62.450 -16.625 69.637 1.00 9.11 111 ASN A C 1
ATOM 823 O O . ASN A 1 111 ? 62.079 -16.418 68.498 1.00 7.23 111 ASN A O 1
ATOM 828 N N . ALA A 1 112 ? 62.782 -17.827 70.066 1.00 10.28 112 ALA A N 1
ATOM 829 C CA . ALA A 1 112 ? 62.730 -18.978 69.172 1.00 10.57 112 ALA A CA 1
ATOM 830 C C . ALA A 1 112 ? 61.299 -19.414 68.892 1.00 11.50 112 ALA A C 1
ATOM 831 O O . ALA A 1 112 ? 60.933 -19.776 67.767 1.00 10.94 112 ALA A O 1
ATOM 833 N N . ALA A 1 113 ? 60.483 -19.332 69.931 1.00 11.87 113 ALA A N 1
ATOM 834 C CA . ALA A 1 113 ? 59.086 -19.729 69.860 1.00 12.80 113 ALA A CA 1
ATOM 835 C C . ALA A 1 113 ? 58.225 -18.744 69.055 1.00 11.63 113 ALA A C 1
ATOM 836 O O . ALA A 1 113 ? 57.284 -19.128 68.380 1.00 11.29 113 ALA A O 1
ATOM 838 N N . LEU A 1 114 ? 58.490 -17.463 69.237 1.00 11.42 114 LEU A N 1
ATOM 839 C CA . LEU A 1 114 ? 57.780 -16.421 68.523 1.00 11.48 114 LEU A CA 1
ATOM 840 C C . LEU A 1 114 ? 58.144 -16.574 67.029 1.00 12.59 114 LEU A C 1
ATOM 841 O O . LEU A 1 114 ? 57.291 -16.559 66.122 1.00 13.36 114 LEU A O 1
ATOM 846 N N . SER A 1 115 ? 59.414 -16.826 66.796 1.00 12.16 115 SER A N 1
ATOM 847 C CA . SER A 1 115 ? 59.923 -17.027 65.466 1.00 11.92 115 SER A CA 1
ATOM 848 C C . SER A 1 115 ? 59.136 -18.165 64.792 1.00 10.73 115 SER A C 1
ATOM 849 O O . SER A 1 115 ? 58.403 -17.954 63.866 1.00 11.39 115 SER A O 1
ATOM 852 N N . ALA A 1 116 ? 59.227 -19.372 65.307 1.00 11.40 116 ALA A N 1
ATOM 853 C CA . ALA A 1 116 ? 58.517 -20.483 64.697 1.00 10.55 116 ALA A CA 1
ATOM 854 C C . ALA A 1 116 ? 57.020 -20.265 64.610 1.00 11.86 116 ALA A C 1
ATOM 855 O O . ALA A 1 116 ? 56.368 -20.834 63.743 1.00 14.87 116 ALA A O 1
ATOM 857 N N . ALA A 1 117 ? 56.461 -19.440 65.484 1.00 13.00 117 ALA A N 1
ATOM 858 C CA . ALA A 1 117 ? 55.021 -19.198 65.446 1.00 12.72 117 ALA A CA 1
ATOM 859 C C . ALA A 1 117 ? 54.708 -18.164 64.393 1.00 13.03 117 ALA A C 1
ATOM 860 O O . ALA A 1 117 ? 53.545 -17.895 64.096 1.00 14.06 117 ALA A O 1
ATOM 862 N N . GLY A 1 118 ? 55.755 -17.601 63.812 1.00 13.00 118 GLY A N 1
ATOM 863 C CA . GLY A 1 118 ? 55.575 -16.598 62.797 1.00 13.29 118 GLY A CA 1
ATOM 864 C C . GLY A 1 118 ? 55.169 -15.277 63.416 1.00 16.27 118 GLY A C 1
ATOM 865 O O . GLY A 1 118 ? 54.574 -14.446 62.728 1.00 17.96 118 GLY A O 1
ATOM 866 N N . LEU A 1 119 ? 55.517 -15.052 64.691 1.00 16.99 119 LEU A N 1
ATOM 867 C CA . LEU A 1 119 ? 55.177 -13.801 65.384 1.00 16.70 119 LEU A CA 1
ATOM 868 C C . LEU A 1 119 ? 56.388 -12.923 65.708 1.00 16.30 119 LEU A C 1
ATOM 869 O O . LEU A 1 119 ? 56.436 -12.297 66.765 1.00 17.86 119 LEU A O 1
ATOM 874 N N . GLY A 1 120 ? 57.321 -12.828 64.765 1.00 15.74 120 GLY A N 1
ATOM 875 C CA . GLY A 1 120 ? 58.547 -12.059 64.937 1.00 13.32 120 GLY A CA 1
ATOM 876 C C . GLY A 1 120 ? 58.481 -10.556 65.115 1.00 13.04 120 GLY A C 1
ATOM 877 O O . GLY A 1 120 ? 59.511 -9.908 65.362 1.00 13.63 120 GLY A O 1
ATOM 878 N N . ALA A 1 121 ? 57.301 -9.975 64.965 1.00 12.33 121 ALA A N 1
ATOM 879 C CA . ALA A 1 121 ? 57.176 -8.546 65.158 1.00 12.31 121 ALA A CA 1
ATOM 880 C C . ALA A 1 121 ? 57.249 -8.276 66.675 1.00 13.89 121 ALA A C 1
ATOM 881 O O . ALA A 1 121 ? 57.871 -7.288 67.128 1.00 15.78 121 ALA A O 1
ATOM 883 N N . ILE A 1 122 ? 56.624 -9.152 67.465 1.00 13.07 122 ILE A N 1
ATOM 884 C CA . ILE A 1 122 ? 56.655 -8.988 68.901 1.00 12.73 122 ILE A CA 1
ATOM 885 C C . ILE A 1 122 ? 58.103 -9.101 69.345 1.00 13.00 122 ILE A C 1
ATOM 886 O O . ILE A 1 122 ? 58.790 -10.050 68.969 1.00 15.08 122 ILE A O 1
ATOM 891 N N . LYS A 1 123 ? 58.554 -8.152 70.161 1.00 12.99 123 LYS A N 1
ATOM 892 C CA . LYS A 1 123 ? 59.933 -8.116 70.665 1.00 12.50 123 LYS A CA 1
ATOM 893 C C . LYS A 1 123 ? 60.052 -8.573 72.120 1.00 11.01 123 LYS A C 1
ATOM 894 O O . LYS A 1 123 ? 59.216 -8.230 72.944 1.00 10.65 123 LYS A O 1
ATOM 900 N N . VAL A 1 124 ? 61.120 -9.305 72.443 1.00 10.96 124 VAL A N 1
ATOM 901 C CA . VAL A 1 124 ? 61.351 -9.837 73.798 1.00 11.02 124 VAL A CA 1
ATOM 902 C C . VAL A 1 124 ? 62.459 -9.099 74.575 1.00 11.69 124 VAL A C 1
ATOM 903 O O . VAL A 1 124 ? 63.583 -8.929 74.091 1.00 14.00 124 VAL A O 1
ATOM 907 N N . SER A 1 125 ? 62.139 -8.668 75.786 1.00 11.25 125 SER A N 1
ATOM 908 C CA . SER A 1 125 ? 63.071 -7.895 76.586 1.00 10.78 125 SER A CA 1
ATOM 909 C C . SER A 1 125 ? 62.926 -8.294 78.073 1.00 10.81 125 SER A C 1
ATOM 910 O O . SER A 1 125 ? 62.454 -9.402 78.400 1.00 11.63 125 SER A O 1
ATOM 913 N N . THR A 1 126 ? 63.420 -7.454 78.968 1.00 9.26 126 THR A N 1
ATOM 914 C CA . THR A 1 126 ? 63.295 -7.725 80.392 1.00 8.16 126 THR A CA 1
ATOM 915 C C . THR A 1 126 ? 63.197 -6.362 81.099 1.00 9.87 126 THR A C 1
ATOM 916 O O . THR A 1 126 ? 63.795 -5.355 80.640 1.00 8.81 126 THR A O 1
ATOM 920 N N . SER A 1 127 ? 62.390 -6.317 82.160 1.00 9.83 127 SER A N 1
ATOM 921 C CA . SER A 1 127 ? 62.182 -5.089 82.901 1.00 10.41 127 SER A CA 1
ATOM 922 C C . SER A 1 127 ? 63.096 -4.945 84.115 1.00 12.90 127 SER A C 1
ATOM 923 O O . SER A 1 127 ? 63.103 -5.784 85.027 1.00 12.58 127 SER A O 1
ATOM 926 N N . ILE A 1 128 ? 63.872 -3.871 84.143 1.00 14.28 128 ILE A N 1
ATOM 927 C CA . ILE A 1 128 ? 64.765 -3.658 85.261 1.00 15.39 128 ILE A CA 1
ATOM 928 C C . ILE A 1 128 ? 64.485 -2.379 86.059 1.00 16.36 128 ILE A C 1
ATOM 929 O O . ILE A 1 128 ? 63.779 -1.478 85.638 1.00 15.16 128 ILE A O 1
ATOM 934 N N . ARG A 1 129 ? 65.065 -2.321 87.238 1.00 18.12 129 ARG A N 1
ATOM 935 C CA . ARG A 1 129 ? 64.932 -1.155 88.068 1.00 20.02 129 ARG A CA 1
ATOM 936 C C . ARG A 1 129 ? 66.271 -0.444 88.006 1.00 19.35 129 ARG A C 1
ATOM 937 O O . ARG A 1 129 ? 67.320 -1.036 87.754 1.00 18.79 129 ARG A O 1
ATOM 945 N N . PHE A 1 130 ? 66.203 0.846 88.242 1.00 19.14 130 PHE A N 1
ATOM 946 C CA . PHE A 1 130 ? 67.344 1.707 88.210 1.00 19.14 130 PHE A CA 1
ATOM 947 C C . PHE A 1 130 ? 68.534 1.257 89.054 1.00 19.94 130 PHE A C 1
ATOM 948 O O . PHE A 1 130 ? 69.679 1.530 88.679 1.00 20.50 130 PHE A O 1
ATOM 956 N N . ASP A 1 131 ? 68.273 0.553 90.167 1.00 21.21 131 ASP A N 1
ATOM 957 C CA . ASP A 1 131 ? 69.335 0.090 91.085 1.00 21.88 131 ASP A CA 1
ATOM 958 C C . ASP A 1 131 ? 70.266 -0.950 90.438 1.00 21.89 131 ASP A C 1
ATOM 959 O O . ASP A 1 131 ? 71.189 -1.477 91.057 1.00 22.72 131 ASP A O 1
ATOM 964 N N . GLU A 1 132 ? 70.016 -1.197 89.161 1.00 21.60 132 GLU A N 1
ATOM 965 C CA . GLU A 1 132 ? 70.827 -2.070 88.340 1.00 20.96 132 GLU A CA 1
ATOM 966 C C . GLU A 1 132 ? 72.024 -1.294 87.810 1.00 19.33 132 GLU A C 1
ATOM 967 O O . GLU A 1 132 ? 73.035 -1.893 87.436 1.00 18.00 132 GLU A O 1
ATOM 973 N N . VAL A 1 133 ? 71.854 0.034 87.738 1.00 18.79 133 VAL A N 1
ATOM 974 C CA . VAL A 1 133 ? 72.840 0.981 87.219 1.00 18.49 133 VAL A CA 1
ATOM 975 C C . VAL A 1 133 ? 73.629 1.703 88.303 1.00 18.88 133 VAL A C 1
ATOM 976 O O . VAL A 1 133 ? 73.045 2.416 89.113 1.00 20.02 133 VAL A O 1
ATOM 980 N N . ALA A 1 134 ? 74.950 1.508 88.310 1.00 19.68 134 ALA A N 1
ATOM 981 C CA . ALA A 1 134 ? 75.858 2.145 89.273 1.00 20.63 134 ALA A CA 1
ATOM 982 C C . ALA A 1 134 ? 76.511 3.377 88.674 1.00 21.23 134 ALA A C 1
ATOM 983 O O . ALA A 1 134 ? 76.380 3.651 87.489 1.00 21.49 134 ALA A O 1
ATOM 985 N N . ASN A 1 135 ? 77.216 4.109 89.523 1.00 23.09 135 ASN A N 1
ATOM 986 C CA . ASN A 1 135 ? 77.897 5.350 89.169 1.00 24.77 135 ASN A CA 1
ATOM 987 C C . ASN A 1 135 ? 77.083 6.214 88.222 1.00 24.69 135 ASN A C 1
ATOM 988 O O . ASN A 1 135 ? 77.602 6.791 87.287 1.00 24.39 135 ASN A O 1
ATOM 993 N N . SER A 1 136 ? 75.808 6.364 88.558 1.00 25.48 136 SER A N 1
ATOM 994 C CA . SER A 1 136 ? 74.859 7.140 87.783 1.00 26.75 136 SER A CA 1
ATOM 995 C C . SER A 1 136 ? 75.076 8.651 87.832 1.00 27.02 136 SER A C 1
ATOM 996 O O . SER A 1 136 ? 74.262 9.420 87.291 1.00 28.36 136 SER A O 1
ATOM 999 N N . PHE A 1 137 ? 76.119 9.089 88.530 1.00 27.25 137 PHE A N 1
ATOM 1000 C CA . PHE A 1 137 ? 76.434 10.513 88.571 1.00 27.20 137 PHE A CA 1
ATOM 1001 C C . PHE A 1 137 ? 77.916 10.821 88.373 1.00 26.21 137 PHE A C 1
ATOM 1002 O O . PHE A 1 137 ? 78.762 10.335 89.125 1.00 27.38 137 PHE A O 1
ATOM 1010 N N . PRO A 1 138 ? 78.253 11.609 87.337 1.00 24.94 138 PRO A N 1
ATOM 1011 C CA . PRO A 1 138 ? 77.350 12.213 86.359 1.00 22.97 138 PRO A CA 1
ATOM 1012 C C . PRO A 1 138 ? 76.703 11.072 85.598 1.00 22.59 138 PRO A C 1
ATOM 1013 O O . PRO A 1 138 ? 77.220 9.953 85.624 1.00 21.71 138 PRO A O 1
ATOM 1017 N N . PRO A 1 139 ? 75.584 11.334 84.885 1.00 22.97 139 PRO A N 1
ATOM 1018 C CA . PRO A 1 139 ? 74.914 10.262 84.142 1.00 21.90 139 PRO A CA 1
ATOM 1019 C C . PRO A 1 139 ? 75.882 9.470 83.255 1.00 23.08 139 PRO A C 1
ATOM 1020 O O . PRO A 1 139 ? 75.788 8.246 83.143 1.00 22.61 139 PRO A O 1
ATOM 1024 N N . SER A 1 140 ? 76.863 10.180 82.700 1.00 23.41 140 SER A N 1
ATOM 1025 C CA . SER A 1 140 ? 77.879 9.607 81.823 1.00 23.76 140 SER A CA 1
ATOM 1026 C C . SER A 1 140 ? 78.745 8.555 82.544 1.00 22.92 140 SER A C 1
ATOM 1027 O O . SER A 1 140 ? 79.519 7.828 81.931 1.00 22.65 140 SER A O 1
ATOM 1030 N N . ALA A 1 141 ? 78.655 8.525 83.861 1.00 23.34 141 ALA A N 1
ATOM 1031 C CA . ALA A 1 141 ? 79.414 7.568 84.646 1.00 22.60 141 ALA A CA 1
ATOM 1032 C C . ALA A 1 141 ? 78.618 6.264 84.872 1.00 22.69 141 ALA A C 1
ATOM 1033 O O . ALA A 1 141 ? 79.110 5.317 85.491 1.00 22.61 141 ALA A O 1
ATOM 1035 N N . GLY A 1 142 ? 77.401 6.204 84.342 1.00 21.43 142 GLY A N 1
ATOM 1036 C CA . GLY A 1 142 ? 76.591 5.021 84.532 1.00 21.63 142 GLY A CA 1
ATOM 1037 C C . GLY A 1 142 ? 77.166 3.743 83.936 1.00 20.91 142 GLY A C 1
ATOM 1038 O O . GLY A 1 142 ? 77.567 3.724 82.766 1.00 21.57 142 GLY A O 1
ATOM 1039 N N . VAL A 1 143 ? 77.093 2.661 84.711 1.00 19.73 143 VAL A N 1
ATOM 1040 C CA . VAL A 1 143 ? 77.593 1.346 84.322 1.00 19.43 143 VAL A CA 1
ATOM 1041 C C . VAL A 1 143 ? 76.771 0.242 85.031 1.00 18.72 143 VAL A C 1
ATOM 1042 O O . VAL A 1 143 ? 76.403 0.391 86.206 1.00 18.06 143 VAL A O 1
ATOM 1046 N N . PHE A 1 144 ? 76.443 -0.837 84.319 1.00 17.64 144 PHE A N 1
ATOM 1047 C CA . PHE A 1 144 ? 75.669 -1.927 84.922 1.00 19.25 144 PHE A CA 1
ATOM 1048 C C . PHE A 1 144 ? 76.530 -2.594 85.964 1.00 20.35 144 PHE A C 1
ATOM 1049 O O . PHE A 1 144 ? 77.641 -3.043 85.650 1.00 20.73 144 PHE A O 1
ATOM 1057 N N . LYS A 1 145 ? 76.012 -2.683 87.187 1.00 21.41 145 LYS A N 1
ATOM 1058 C CA . LYS A 1 145 ? 76.757 -3.304 88.277 1.00 22.55 145 LYS A CA 1
ATOM 1059 C C . LYS A 1 145 ? 76.785 -4.842 88.222 1.00 22.83 145 LYS A C 1
ATOM 1060 O O . LYS A 1 145 ? 77.756 -5.465 88.646 1.00 22.95 145 LYS A O 1
ATOM 1066 N N . ASN A 1 146 ? 75.753 -5.450 87.649 1.00 23.05 146 ASN A N 1
ATOM 1067 C CA . ASN A 1 146 ? 75.687 -6.914 87.549 1.00 23.13 146 ASN A CA 1
ATOM 1068 C C . ASN A 1 146 ? 76.202 -7.442 86.218 1.00 22.98 146 ASN A C 1
ATOM 1069 O O . ASN A 1 146 ? 75.944 -6.851 85.156 1.00 24.72 146 ASN A O 1
ATOM 1074 N N . ALA A 1 147 ? 76.945 -8.545 86.259 1.00 21.95 147 ALA A N 1
ATOM 1075 C CA . ALA A 1 147 ? 77.510 -9.133 85.033 1.00 21.23 147 ALA A CA 1
ATOM 1076 C C . ALA A 1 147 ? 76.490 -9.612 83.980 1.00 20.01 147 ALA A C 1
ATOM 1077 O O . ALA A 1 147 ? 76.667 -9.393 82.776 1.00 18.77 147 ALA A O 1
ATOM 1079 N N . TYR A 1 148 ? 75.414 -10.235 84.455 1.00 19.64 148 TYR A N 1
ATOM 1080 C CA . TYR A 1 148 ? 74.362 -10.759 83.587 1.00 20.12 148 TYR A CA 1
ATOM 1081 C C . TYR A 1 148 ? 73.700 -9.703 82.693 1.00 19.77 148 TYR A C 1
ATOM 1082 O O . TYR A 1 148 ? 73.195 -10.019 81.619 1.00 20.70 148 TYR A O 1
ATOM 1091 N N . MET A 1 149 ? 73.694 -8.459 83.138 1.00 20.62 149 MET A N 1
ATOM 1092 C CA . MET A 1 149 ? 73.110 -7.386 82.348 1.00 21.42 149 MET A CA 1
ATOM 1093 C C . MET A 1 149 ? 73.882 -7.081 81.071 1.00 20.89 149 MET A C 1
ATOM 1094 O O . MET A 1 149 ? 73.356 -6.439 80.179 1.00 21.77 149 MET A O 1
ATOM 1099 N N . THR A 1 150 ? 75.139 -7.489 80.978 1.00 21.88 150 THR A N 1
ATOM 1100 C CA . THR A 1 150 ? 75.868 -7.226 79.741 1.00 22.48 150 THR A CA 1
ATOM 1101 C C . THR A 1 150 ? 75.379 -8.250 78.731 1.00 23.00 150 THR A C 1
ATOM 1102 O O . THR A 1 150 ? 75.146 -7.914 77.568 1.00 23.00 150 THR A O 1
ATOM 1106 N N . ASP A 1 151 ? 75.238 -9.498 79.193 1.00 23.62 151 ASP A N 1
ATOM 1107 C CA . ASP A 1 151 ? 74.752 -10.607 78.377 1.00 24.63 151 ASP A CA 1
ATOM 1108 C C . ASP A 1 151 ? 73.410 -10.195 77.745 1.00 24.66 151 ASP A C 1
ATOM 1109 O O . ASP A 1 151 ? 73.154 -10.430 76.568 1.00 25.13 151 ASP A O 1
ATOM 1114 N N . VAL A 1 152 ? 72.555 -9.590 78.559 1.00 24.36 152 VAL A N 1
ATOM 1115 C CA . VAL A 1 152 ? 71.243 -9.162 78.118 1.00 24.55 152 VAL A CA 1
ATOM 1116 C C . VAL A 1 152 ? 71.336 -8.024 77.117 1.00 24.90 152 VAL A C 1
ATOM 1117 O O . VAL A 1 152 ? 70.707 -8.091 76.059 1.00 25.14 152 VAL A O 1
ATOM 1121 N N . ALA A 1 153 ? 72.155 -7.016 77.402 1.00 24.39 153 ALA A N 1
ATOM 1122 C CA . ALA A 1 153 ? 72.260 -5.882 76.479 1.00 25.12 153 ALA A CA 1
ATOM 1123 C C . ALA A 1 153 ? 72.678 -6.308 75.080 1.00 25.07 153 ALA A C 1
ATOM 1124 O O . ALA A 1 153 ? 72.205 -5.756 74.075 1.00 25.09 153 ALA A O 1
ATOM 1126 N N . ARG A 1 154 ? 73.571 -7.290 75.026 1.00 25.20 154 ARG A N 1
ATOM 1127 C CA . ARG A 1 154 ? 74.070 -7.821 73.765 1.00 24.79 154 ARG A CA 1
ATOM 1128 C C . ARG A 1 154 ? 72.995 -8.572 73.006 1.00 23.17 154 ARG A C 1
ATOM 1129 O O . ARG A 1 154 ? 72.861 -8.409 71.788 1.00 24.77 154 ARG A O 1
ATOM 1137 N N . LEU A 1 155 ? 72.173 -9.328 73.723 1.00 21.50 155 LEU A N 1
ATOM 1138 C CA . LEU A 1 155 ? 71.086 -10.049 73.080 1.00 18.68 155 LEU A CA 1
ATOM 1139 C C . LEU A 1 155 ? 70.078 -9.025 72.563 1.00 16.84 155 LEU A C 1
ATOM 1140 O O . LEU A 1 155 ? 69.569 -9.153 71.462 1.00 17.62 155 LEU A O 1
ATOM 1145 N N . LEU A 1 156 ? 69.793 -7.989 73.338 1.00 16.52 156 LEU A N 1
ATOM 1146 C CA . LEU A 1 156 ? 68.844 -6.962 72.877 1.00 16.32 156 LEU A CA 1
ATOM 1147 C C . LEU A 1 156 ? 69.381 -6.264 71.626 1.00 15.73 156 LEU A C 1
ATOM 1148 O O . LEU A 1 156 ? 68.647 -6.017 70.667 1.00 16.83 156 LEU A O 1
ATOM 1153 N N . ALA A 1 157 ? 70.676 -5.986 71.640 1.00 15.99 157 ALA A N 1
ATOM 1154 C CA . ALA A 1 157 ? 71.361 -5.341 70.536 1.00 16.45 157 ALA A CA 1
ATOM 1155 C C . ALA A 1 157 ? 71.163 -6.119 69.236 1.00 17.83 157 ALA A C 1
ATOM 1156 O O . ALA A 1 157 ? 70.705 -5.550 68.235 1.00 19.28 157 ALA A O 1
ATOM 1158 N N . SER A 1 158 ? 71.473 -7.418 69.258 1.00 17.79 158 SER A N 1
ATOM 1159 C CA . SER A 1 158 ? 71.349 -8.258 68.074 1.00 15.50 158 SER A CA 1
ATOM 1160 C C . SER A 1 158 ? 69.926 -8.536 67.645 1.00 16.19 158 SER A C 1
ATOM 1161 O O . SER A 1 158 ? 69.686 -8.776 66.449 1.00 18.31 158 SER A O 1
ATOM 1164 N N . THR A 1 159 ? 68.985 -8.500 68.588 1.00 14.66 159 THR A N 1
ATOM 1165 C CA . THR A 1 159 ? 67.594 -8.777 68.277 1.00 13.09 159 THR A CA 1
ATOM 1166 C C . THR A 1 159 ? 66.757 -7.538 67.954 1.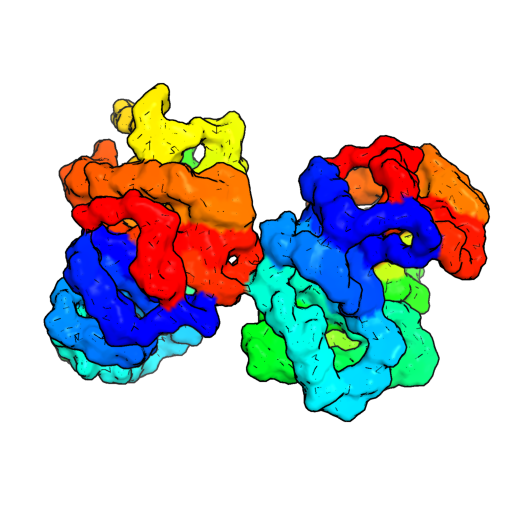00 13.65 159 THR A C 1
ATOM 1167 O O . THR A 1 159 ? 65.616 -7.632 67.495 1.00 14.88 159 THR A O 1
ATOM 1171 N N . GLY A 1 160 ? 67.330 -6.362 68.130 1.00 13.21 160 GLY A N 1
ATOM 1172 C CA . GLY A 1 160 ? 66.561 -5.177 67.835 1.00 11.79 160 GLY A CA 1
ATOM 1173 C C . GLY A 1 160 ? 65.428 -4.932 68.815 1.00 11.62 160 GLY A C 1
ATOM 1174 O O . GLY A 1 160 ? 64.430 -4.303 68.455 1.00 14.01 160 GLY A O 1
ATOM 1175 N N . ALA A 1 161 ? 65.580 -5.422 70.045 1.00 10.24 161 ALA A N 1
ATOM 1176 C CA . ALA A 1 161 ? 64.598 -5.227 71.095 1.00 8.06 161 ALA A CA 1
ATOM 1177 C C . ALA A 1 161 ? 65.121 -4.128 72.025 1.00 9.29 161 ALA A C 1
ATOM 1178 O O . ALA A 1 161 ? 66.339 -3.964 72.186 1.00 10.86 161 ALA A O 1
ATOM 1180 N N . PRO A 1 162 ? 64.222 -3.328 72.627 1.00 9.41 162 PRO A N 1
ATOM 1181 C CA . PRO A 1 162 ? 64.688 -2.268 73.523 1.00 9.24 162 PRO A CA 1
ATOM 1182 C C . PRO A 1 162 ? 64.752 -2.775 74.938 1.00 10.32 162 PRO A C 1
ATOM 1183 O O . PRO A 1 162 ? 64.269 -3.864 75.223 1.00 11.51 162 PRO A O 1
ATOM 1187 N N . LEU A 1 163 ? 65.252 -1.935 75.842 1.00 10.63 163 LEU A N 1
ATOM 1188 C CA . LEU A 1 163 ? 65.341 -2.266 77.262 1.00 9.71 163 LEU A CA 1
ATOM 1189 C C . LEU A 1 163 ? 64.206 -1.538 77.978 1.00 8.10 163 LEU A C 1
ATOM 1190 O O . LEU A 1 163 ? 63.955 -0.375 77.710 1.00 6.93 163 LEU A O 1
ATOM 1195 N N . LEU A 1 164 ? 63.491 -2.224 78.857 1.00 7.83 164 LEU A N 1
ATOM 1196 C CA . LEU A 1 164 ? 62.411 -1.578 79.574 1.00 8.53 164 LEU A CA 1
ATOM 1197 C C . LEU A 1 164 ? 62.966 -1.231 80.963 1.00 9.10 164 LEU A C 1
ATOM 1198 O O . LEU A 1 164 ? 63.501 -2.105 81.644 1.00 6.12 164 LEU A O 1
ATOM 1203 N N . ALA A 1 165 ? 62.900 0.055 81.330 1.00 9.92 165 ALA A N 1
ATOM 1204 C CA . ALA A 1 165 ? 63.411 0.542 82.626 1.00 10.81 165 ALA A CA 1
ATOM 1205 C C . ALA A 1 165 ? 62.371 1.199 83.549 1.00 10.93 165 ALA A C 1
ATOM 1206 O O . ALA A 1 165 ? 61.614 2.076 83.124 1.00 11.89 165 ALA A O 1
ATOM 1208 N N . ASN A 1 166 ? 62.324 0.771 84.812 1.00 11.89 166 ASN A N 1
ATOM 1209 C CA . ASN A 1 166 ? 61.403 1.352 85.825 1.00 11.41 166 ASN A CA 1
ATOM 1210 C C . ASN A 1 166 ? 62.150 2.509 86.489 1.00 10.83 166 ASN A C 1
ATOM 1211 O O . ASN A 1 166 ? 63.001 2.286 87.342 1.00 10.52 166 ASN A O 1
ATOM 1216 N N . VAL A 1 167 ? 61.868 3.734 86.035 1.00 10.95 167 VAL A N 1
ATOM 1217 C CA . VAL A 1 167 ? 62.525 4.942 86.517 1.00 9.96 167 VAL A CA 1
ATOM 1218 C C . VAL A 1 167 ? 61.581 5.798 87.356 1.00 10.03 167 VAL A C 1
ATOM 1219 O O . VAL A 1 167 ? 60.526 6.236 86.895 1.00 9.49 167 VAL A O 1
ATOM 1223 N N . TYR A 1 168 ? 61.982 6.041 88.599 1.00 10.11 168 TYR A N 1
ATOM 1224 C CA . TYR A 1 168 ? 61.196 6.827 89.549 1.00 9.85 168 TYR A CA 1
ATOM 1225 C C . TYR A 1 168 ? 62.023 7.910 90.208 1.00 9.83 168 TYR A C 1
ATOM 1226 O O . TYR A 1 168 ? 62.770 7.616 91.132 1.00 11.63 168 TYR A O 1
ATOM 1235 N N . PRO A 1 169 ? 61.931 9.172 89.744 1.00 10.38 169 PRO A N 1
ATOM 1236 C CA . PRO A 1 169 ? 62.722 10.223 90.394 1.00 10.37 169 PRO A CA 1
ATOM 1237 C C . PRO A 1 169 ? 62.302 10.368 91.879 1.00 12.12 169 PRO A C 1
ATOM 1238 O O . PRO A 1 169 ? 63.082 10.847 92.722 1.00 11.17 169 PRO A O 1
ATOM 1242 N N . TYR A 1 170 ? 61.064 9.951 92.180 1.00 13.34 170 TYR A N 1
ATOM 1243 C CA . TYR A 1 170 ? 60.505 10.047 93.531 1.00 14.56 170 TYR A CA 1
ATOM 1244 C C . TYR A 1 170 ? 61.358 9.325 94.546 1.00 15.67 170 TYR A C 1
ATOM 1245 O O . TYR A 1 170 ? 61.622 9.868 95.620 1.00 17.25 170 TYR A O 1
ATOM 1254 N N . PHE A 1 171 ? 61.769 8.100 94.223 1.00 15.90 171 PHE A N 1
ATOM 1255 C CA . PHE A 1 171 ? 62.561 7.309 95.150 1.00 16.22 171 PHE A CA 1
ATOM 1256 C C . PHE A 1 171 ? 63.952 7.922 95.352 1.00 16.08 171 PHE A C 1
ATOM 1257 O O . PHE A 1 171 ? 64.536 7.864 96.446 1.00 13.99 171 PHE A O 1
ATOM 1265 N N . ALA A 1 172 ? 64.498 8.490 94.282 1.00 16.85 172 ALA A N 1
ATOM 1266 C CA . ALA A 1 172 ? 65.809 9.107 94.372 1.00 17.67 172 ALA A CA 1
ATOM 1267 C C . ALA A 1 172 ? 65.675 10.303 95.312 1.00 18.47 172 ALA A C 1
ATOM 1268 O O . ALA A 1 172 ? 66.406 10.435 96.291 1.00 18.43 172 ALA A O 1
ATOM 1270 N N . TYR A 1 173 ? 64.680 11.127 95.035 1.00 20.57 173 TYR A N 1
ATOM 1271 C CA . TYR A 1 173 ? 64.399 12.306 95.824 1.00 23.48 173 TYR A CA 1
ATOM 1272 C C . TYR A 1 173 ? 64.117 11.968 97.276 1.00 24.97 173 TYR A C 1
ATOM 1273 O O . TYR A 1 173 ? 64.694 12.576 98.178 1.00 25.21 173 TYR A O 1
ATOM 1282 N N . ARG A 1 174 ? 63.205 11.025 97.497 1.00 25.63 174 ARG A N 1
ATOM 1283 C CA . ARG A 1 174 ? 62.809 10.627 98.847 1.00 27.56 174 ARG A CA 1
ATOM 1284 C C . ARG A 1 174 ? 64.025 10.245 99.677 1.00 28.63 174 ARG A C 1
ATOM 1285 O O . ARG A 1 174 ? 64.191 10.716 100.790 1.00 29.43 174 ARG A O 1
ATOM 1293 N N . ASP A 1 175 ? 64.903 9.434 99.105 1.00 29.60 175 ASP A N 1
ATOM 1294 C CA . ASP A 1 175 ? 66.110 9.007 99.793 1.00 30.54 175 ASP A CA 1
ATOM 1295 C C . ASP A 1 175 ? 67.069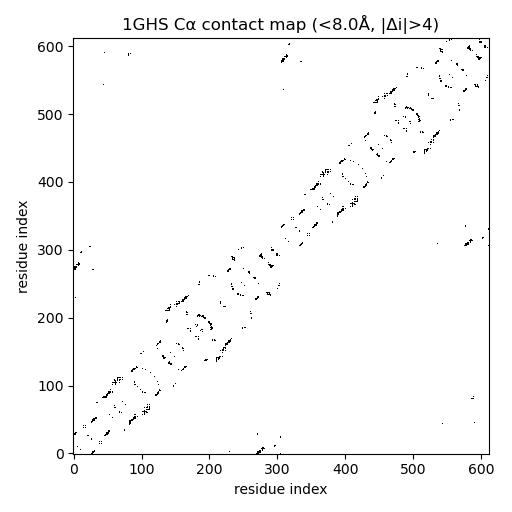 10.156 100.055 1.00 30.70 175 ASP A C 1
ATOM 1296 O O . ASP A 1 175 ? 67.768 10.162 101.065 1.00 31.35 175 ASP A O 1
ATOM 1301 N N . ASN A 1 176 ? 67.171 11.076 99.098 1.00 30.79 176 ASN A N 1
ATOM 1302 C CA . ASN A 1 176 ? 68.094 12.216 99.213 1.00 31.16 176 ASN A CA 1
ATOM 1303 C C . ASN A 1 176 ? 67.535 13.634 99.134 1.00 29.56 176 ASN A C 1
ATOM 1304 O O . ASN A 1 176 ? 68.037 14.439 98.354 1.00 28.27 176 ASN A O 1
ATOM 1309 N N . PRO A 1 177 ? 66.595 13.986 100.038 1.00 28.92 177 PRO A N 1
ATOM 1310 C CA . PRO A 1 177 ? 65.946 15.298 100.103 1.00 29.15 177 PRO A CA 1
ATOM 1311 C C . PRO A 1 177 ? 66.948 16.435 100.285 1.00 29.52 177 PRO A C 1
ATOM 1312 O O . PRO A 1 177 ? 66.724 17.555 99.832 1.00 29.70 177 PRO A O 1
ATOM 1316 N N . GLY A 1 178 ? 68.042 16.143 100.973 1.00 30.57 178 GLY A N 1
ATOM 1317 C CA . GLY A 1 178 ? 69.065 17.143 101.188 1.00 31.64 178 GLY A CA 1
ATOM 1318 C C . GLY A 1 178 ? 69.773 17.499 99.891 1.00 33.03 178 GLY A C 1
ATOM 1319 O O . GLY A 1 178 ? 69.800 18.664 99.510 1.00 34.64 178 GLY A O 1
ATOM 1320 N N . SER A 1 179 ? 70.271 16.503 99.156 1.00 32.65 179 SER A N 1
ATOM 1321 C CA . SER A 1 179 ? 70.999 16.792 97.925 1.00 31.61 179 SER A CA 1
ATOM 1322 C C . SER A 1 179 ? 70.140 17.074 96.722 1.00 31.33 179 SER A C 1
ATOM 1323 O O . SER A 1 179 ? 70.613 17.715 95.791 1.00 31.79 179 SER A O 1
ATOM 1326 N N . ILE A 1 180 ? 68.895 16.598 96.729 1.00 30.82 180 ILE A N 1
ATOM 1327 C CA . ILE A 1 180 ? 67.972 16.777 95.593 1.00 29.65 180 ILE A CA 1
ATOM 1328 C C . ILE A 1 180 ? 66.758 17.705 95.881 1.00 28.98 180 ILE A C 1
ATOM 1329 O O . ILE A 1 180 ? 66.035 17.511 96.869 1.00 27.87 180 ILE A O 1
ATOM 1334 N N . SER A 1 181 ? 66.521 18.680 94.994 1.00 27.67 181 SER A N 1
ATOM 1335 C CA . SER A 1 181 ? 65.403 19.610 95.161 1.00 26.51 181 SER A CA 1
ATOM 1336 C C . SER A 1 181 ? 64.111 19.139 94.504 1.00 25.73 181 SER A C 1
ATOM 1337 O O . SER A 1 181 ? 64.142 18.583 93.395 1.00 25.55 181 SER A O 1
ATOM 1340 N N . LEU A 1 182 ? 62.969 19.426 95.140 1.00 23.97 182 LEU A N 1
ATOM 1341 C CA . LEU A 1 182 ? 61.669 19.010 94.606 1.00 22.07 182 LEU A CA 1
ATOM 1342 C C . LEU A 1 182 ? 61.428 19.501 93.173 1.00 21.70 182 LEU A C 1
ATOM 1343 O O . LEU A 1 182 ? 60.784 18.828 92.359 1.00 19.91 182 LEU A O 1
ATOM 1348 N N . ASN A 1 183 ? 61.966 20.664 92.861 1.00 20.63 183 ASN A N 1
ATOM 1349 C CA . ASN A 1 183 ? 61.814 21.207 91.527 1.00 21.38 183 ASN A CA 1
ATOM 1350 C C . ASN A 1 183 ? 62.433 20.271 90.493 1.00 20.42 183 ASN A C 1
ATOM 1351 O O . ASN A 1 183 ? 61.739 19.749 89.622 1.00 20.50 183 ASN A O 1
ATOM 1356 N N . TYR A 1 184 ? 63.716 19.978 90.691 1.00 19.37 184 TYR A N 1
ATOM 1357 C CA . TYR A 1 184 ? 64.496 19.108 89.826 1.00 18.39 184 TYR A CA 1
ATOM 1358 C C . TYR A 1 184 ? 63.777 17.774 89.682 1.00 18.73 184 TYR A C 1
ATOM 1359 O O . TYR A 1 184 ? 63.755 17.159 88.613 1.00 20.07 184 TYR A O 1
ATOM 1368 N N . ALA A 1 185 ? 63.197 17.322 90.779 1.00 18.70 185 ALA A N 1
ATOM 1369 C CA . ALA A 1 185 ? 62.480 16.075 90.795 1.00 19.34 185 ALA A CA 1
ATOM 1370 C C . ALA A 1 185 ? 61.154 16.117 90.012 1.00 20.42 185 ALA A C 1
ATOM 1371 O O . ALA A 1 185 ? 60.875 15.231 89.211 1.00 21.51 185 ALA A O 1
ATOM 1373 N N . THR A 1 186 ? 60.381 17.183 90.172 1.00 21.83 186 THR A N 1
ATOM 1374 C CA . THR A 1 186 ? 59.064 17.267 89.549 1.00 20.89 186 THR A CA 1
ATOM 1375 C C . THR A 1 186 ? 58.964 18.022 88.242 1.00 20.58 186 THR A C 1
ATOM 1376 O O . THR A 1 186 ? 57.863 18.364 87.806 1.00 18.33 186 THR A O 1
ATOM 1380 N N . PHE A 1 187 ? 60.103 18.232 87.601 1.00 20.91 187 PHE A N 1
ATOM 1381 C CA . PHE A 1 187 ? 60.150 18.947 86.314 1.00 22.24 187 PHE A CA 1
ATOM 1382 C C . PHE A 1 187 ? 59.893 20.434 86.436 1.00 23.04 187 PHE A C 1
ATOM 1383 O O . PHE A 1 187 ? 59.164 21.008 85.612 1.00 23.96 187 PHE A O 1
ATOM 1391 N N . GLN A 1 188 ? 60.492 21.071 87.432 1.00 24.73 188 GLN A N 1
ATOM 1392 C CA . GLN A 1 188 ? 60.302 22.504 87.613 1.00 25.66 188 GLN A CA 1
ATOM 1393 C C . GLN A 1 188 ? 61.599 23.278 87.512 1.00 27.32 188 GLN A C 1
ATOM 1394 O O . GLN A 1 188 ? 62.650 22.798 87.944 1.00 27.30 188 GLN A O 1
ATOM 1400 N N . PRO A 1 189 ? 61.547 24.472 86.876 1.00 29.45 189 PRO A N 1
ATOM 1401 C CA . PRO A 1 189 ? 62.701 25.359 86.682 1.00 29.67 189 PRO A CA 1
ATOM 1402 C C . PRO A 1 189 ? 63.434 25.626 87.986 1.00 29.32 189 PRO A C 1
ATOM 1403 O O . PRO A 1 189 ? 62.831 25.619 89.059 1.00 28.79 189 PRO A O 1
ATOM 1407 N N . GLY A 1 190 ? 64.749 25.740 87.901 1.00 29.59 190 GLY A N 1
ATOM 1408 C CA . GLY A 1 190 ? 65.513 26.005 89.100 1.00 30.69 190 GLY A CA 1
ATOM 1409 C C . GLY A 1 190 ? 66.912 25.418 89.192 1.00 31.20 190 GLY A C 1
ATOM 1410 O O . GLY A 1 190 ? 67.855 26.134 89.533 1.00 32.14 190 GLY A O 1
ATOM 1411 N N . THR A 1 191 ? 67.061 24.134 88.878 1.00 30.93 191 THR A N 1
ATOM 1412 C CA . THR A 1 191 ? 68.354 23.456 88.969 1.00 29.25 191 THR A CA 1
ATOM 1413 C C . THR A 1 191 ? 68.960 23.099 87.610 1.00 29.01 191 THR A C 1
ATOM 1414 O O . THR A 1 191 ? 68.236 22.754 86.667 1.00 27.99 191 THR A O 1
ATOM 1418 N N . THR A 1 192 ? 70.294 23.169 87.539 1.00 28.51 192 THR A N 1
ATOM 1419 C CA . THR A 1 192 ? 71.069 22.856 86.333 1.00 27.59 192 THR A CA 1
ATOM 1420 C C . THR A 1 192 ? 72.338 22.108 86.720 1.00 27.55 192 THR A C 1
ATOM 1421 O O . THR A 1 192 ? 73.165 22.621 87.470 1.00 28.28 192 THR A O 1
ATOM 1425 N N . VAL A 1 193 ? 72.478 20.890 86.228 1.00 26.93 193 VAL A N 1
ATOM 1426 C CA . VAL A 1 193 ? 73.639 20.070 86.514 1.00 26.94 193 VAL A CA 1
ATOM 1427 C C . VAL A 1 193 ? 74.323 19.841 85.189 1.00 27.39 193 VAL A C 1
ATOM 1428 O O . VAL A 1 193 ? 73.663 19.586 84.195 1.00 27.54 193 VAL A O 1
ATOM 1432 N N . ARG A 1 194 ? 75.638 19.954 85.147 1.00 28.49 194 ARG A N 1
ATOM 1433 C CA . ARG A 1 194 ? 76.336 19.743 83.882 1.00 29.05 194 ARG A CA 1
ATOM 1434 C C . ARG A 1 194 ? 77.179 18.466 83.927 1.00 29.41 194 ARG A C 1
ATOM 1435 O O . ARG A 1 194 ? 77.953 18.245 84.856 1.00 28.96 194 ARG A O 1
ATOM 1443 N N . ASP A 1 195 ? 76.975 17.587 82.959 1.00 30.50 195 ASP A N 1
ATOM 1444 C CA . ASP A 1 195 ? 77.756 16.375 82.906 1.00 31.56 195 ASP A CA 1
ATOM 1445 C C . ASP A 1 195 ? 79.097 16.805 82.353 1.00 33.00 195 ASP A C 1
ATOM 1446 O O . ASP A 1 195 ? 79.198 17.188 81.190 1.00 33.39 195 ASP A O 1
ATOM 1451 N N . GLN A 1 196 ? 80.129 16.747 83.187 1.00 34.57 196 GLN A N 1
ATOM 1452 C CA . GLN A 1 196 ? 81.456 17.168 82.767 1.00 35.73 196 GLN A CA 1
ATOM 1453 C C . GLN A 1 196 ? 82.010 16.352 81.603 1.00 36.48 196 GLN A C 1
ATOM 1454 O O . GLN A 1 196 ? 82.441 16.918 80.598 1.00 36.44 196 GLN A O 1
ATOM 1460 N N . ASN A 1 197 ? 81.851 15.034 81.693 1.00 37.06 197 ASN A N 1
ATOM 1461 C CA . ASN A 1 197 ? 82.335 14.097 80.691 1.00 36.90 197 ASN A CA 1
ATOM 1462 C C . ASN A 1 197 ? 81.945 14.435 79.269 1.00 36.29 197 ASN A C 1
ATOM 1463 O O . ASN A 1 197 ? 82.793 14.392 78.376 1.00 37.82 197 ASN A O 1
ATOM 1468 N N . ASN A 1 198 ? 80.700 14.830 79.043 1.00 33.98 198 ASN A N 1
ATOM 1469 C CA . ASN A 1 198 ? 80.270 15.148 77.679 1.00 32.16 198 ASN A CA 1
ATOM 1470 C C . ASN A 1 198 ? 79.723 16.554 77.530 1.00 31.12 198 ASN A C 1
ATOM 1471 O O . ASN A 1 198 ? 79.277 16.960 76.438 1.00 30.03 198 ASN A O 1
ATOM 1476 N N . GLY A 1 199 ? 79.697 17.260 78.653 1.00 29.84 199 GLY A N 1
ATOM 1477 C CA . GLY A 1 199 ? 79.214 18.627 78.673 1.00 28.56 199 GLY A CA 1
ATOM 1478 C C . GLY A 1 199 ? 77.721 18.860 78.501 1.00 27.04 199 GLY A C 1
ATOM 1479 O O . GLY A 1 199 ? 77.307 19.990 78.229 1.00 26.08 199 GLY A O 1
ATOM 1480 N N . LEU A 1 200 ? 76.893 17.832 78.652 1.00 25.56 200 LEU A N 1
ATOM 1481 C CA . LEU A 1 200 ? 75.458 18.067 78.497 1.00 23.48 200 LEU A CA 1
ATOM 1482 C C . LEU A 1 200 ? 74.904 18.674 79.791 1.00 22.12 200 LEU A C 1
ATOM 1483 O O . LEU A 1 200 ? 75.478 18.510 80.863 1.00 19.89 200 LEU A O 1
ATOM 1488 N N . THR A 1 201 ? 73.830 19.438 79.670 1.00 22.07 201 THR A N 1
ATOM 1489 C CA . THR A 1 201 ? 73.212 20.056 80.824 1.00 22.43 201 THR A CA 1
ATOM 1490 C C . THR A 1 201 ? 71.925 19.369 81.223 1.00 21.42 201 THR A C 1
ATOM 1491 O O . THR A 1 201 ? 71.143 18.943 80.383 1.00 21.29 201 THR A O 1
ATOM 1495 N N . TYR A 1 202 ? 71.679 19.315 82.523 1.00 22.11 202 TYR A N 1
ATOM 1496 C CA . TYR A 1 202 ? 70.486 18.665 83.052 1.00 21.06 202 TYR A CA 1
ATOM 1497 C C . TYR A 1 202 ? 69.654 19.548 83.961 1.00 20.75 202 TYR A C 1
ATOM 1498 O O . TYR A 1 202 ? 70.166 20.234 84.849 1.00 22.35 202 TYR A O 1
ATOM 1507 N N . THR A 1 203 ? 68.376 19.624 83.646 1.00 21.08 203 THR A N 1
ATOM 1508 C CA . THR A 1 203 ? 67.456 20.404 84.440 1.00 20.59 203 THR A CA 1
ATOM 1509 C C . THR A 1 203 ? 66.416 19.527 85.109 1.00 19.87 203 THR A C 1
ATOM 1510 O O . THR A 1 203 ? 65.606 20.038 85.863 1.00 22.63 203 THR A O 1
ATOM 1514 N N . SER A 1 204 ? 66.389 18.224 84.811 1.00 18.47 204 SER A N 1
ATOM 1515 C CA . SER A 1 204 ? 65.423 17.336 85.462 1.00 16.77 204 SER A CA 1
ATOM 1516 C C . SER A 1 204 ? 66.031 16.011 85.852 1.00 16.48 204 SER A C 1
ATOM 1517 O O . SER A 1 204 ? 66.870 15.454 85.139 1.00 15.94 204 SER A O 1
ATOM 1520 N N . LEU A 1 205 ? 65.624 15.532 87.017 1.00 16.46 205 LEU A N 1
ATOM 1521 C CA . LEU A 1 205 ? 66.103 14.262 87.570 1.00 16.67 205 LEU A CA 1
ATOM 1522 C C . LEU A 1 205 ? 65.753 13.097 86.636 1.00 16.06 205 LEU A C 1
ATOM 1523 O O . LEU A 1 205 ? 66.470 12.092 86.580 1.00 15.62 205 LEU A O 1
ATOM 1528 N N . PHE A 1 206 ? 64.611 13.213 85.951 1.00 15.47 206 PHE A N 1
ATOM 1529 C CA . PHE A 1 206 ? 64.182 12.190 85.019 1.00 13.44 206 PHE A CA 1
ATOM 1530 C C . PHE A 1 206 ? 65.250 12.005 83.919 1.00 13.68 206 PHE A C 1
ATOM 1531 O O . PHE A 1 206 ? 65.793 10.908 83.726 1.00 11.66 206 PHE A O 1
ATOM 1539 N N . ASP A 1 207 ? 65.577 13.091 83.231 1.00 14.60 207 ASP A N 1
ATOM 1540 C CA . ASP A 1 207 ? 66.579 13.024 82.160 1.00 17.17 207 ASP A CA 1
ATOM 1541 C C . ASP A 1 207 ? 67.884 12.432 82.644 1.00 16.47 207 ASP A C 1
ATOM 1542 O O . ASP A 1 207 ? 68.453 11.567 81.987 1.00 17.56 207 ASP A O 1
ATOM 1547 N N . ALA A 1 208 ? 68.404 12.992 83.730 1.00 15.89 208 ALA A N 1
ATOM 1548 C CA . ALA A 1 208 ? 69.653 12.533 84.314 1.00 14.19 208 ALA A CA 1
ATOM 1549 C C . ALA A 1 208 ? 69.612 11.004 84.518 1.00 14.20 208 ALA A C 1
ATOM 1550 O O . ALA A 1 208 ? 70.564 10.322 84.147 1.00 15.69 208 ALA A O 1
ATOM 1552 N N . MET A 1 209 ? 68.500 10.468 85.023 1.00 12.67 209 MET A N 1
ATOM 1553 C CA . MET A 1 209 ? 68.338 9.009 85.228 1.00 13.51 209 MET A CA 1
ATOM 1554 C C . MET A 1 209 ? 68.302 8.156 83.948 1.00 13.49 209 MET A C 1
ATOM 1555 O O . MET A 1 209 ? 69.030 7.170 83.821 1.00 13.04 209 MET A O 1
ATOM 1560 N N . VAL A 1 210 ? 67.440 8.522 83.009 1.00 14.71 210 VAL A N 1
ATOM 1561 C CA . VAL A 1 210 ? 67.352 7.803 81.742 1.00 15.86 210 VAL A CA 1
ATOM 1562 C C . VAL A 1 210 ? 68.731 7.780 81.033 1.00 16.95 210 VAL A C 1
ATOM 1563 O O . VAL A 1 210 ? 69.185 6.743 80.555 1.00 17.06 210 VAL A O 1
ATOM 1567 N N . ASP A 1 211 ? 69.402 8.931 80.975 1.00 17.92 211 ASP A N 1
ATOM 1568 C CA . ASP A 1 211 ? 70.701 9.025 80.340 1.00 16.88 211 ASP A CA 1
ATOM 1569 C C . ASP A 1 211 ? 71.786 8.212 80.996 1.00 18.13 211 ASP A C 1
ATOM 1570 O O . ASP A 1 211 ? 72.801 7.877 80.351 1.00 18.78 211 ASP A O 1
ATOM 1575 N N . ALA A 1 212 ? 71.558 7.848 82.257 1.00 18.18 212 ALA A N 1
ATOM 1576 C CA . ALA A 1 212 ? 72.486 6.996 82.996 1.00 18.16 212 ALA A CA 1
ATOM 1577 C C . ALA A 1 212 ? 72.312 5.547 82.457 1.00 17.98 212 ALA A C 1
ATOM 1578 O O . ALA A 1 212 ? 73.285 4.802 82.297 1.00 18.26 212 ALA A O 1
ATOM 1580 N N . VAL A 1 213 ? 71.082 5.184 82.109 1.00 16.75 213 VAL A N 1
ATOM 1581 C CA . VAL A 1 213 ? 70.809 3.871 81.550 1.00 17.13 213 VAL A CA 1
ATOM 1582 C C . VAL A 1 213 ? 71.458 3.778 80.181 1.00 18.30 213 VAL A C 1
ATOM 1583 O O . VAL A 1 213 ? 71.990 2.744 79.803 1.00 19.48 213 VAL A O 1
ATOM 1587 N N . TYR A 1 214 ? 71.382 4.863 79.418 1.00 19.68 214 TYR A N 1
ATOM 1588 C CA . TYR A 1 214 ? 72.007 4.928 78.106 1.00 19.07 214 TYR A CA 1
ATOM 1589 C C . TYR A 1 214 ? 73.546 4.840 78.268 1.00 20.18 214 TYR A C 1
ATOM 1590 O O . TYR A 1 214 ? 74.243 4.207 77.472 1.00 20.42 214 TYR A O 1
ATOM 1599 N N . ALA A 1 215 ? 74.084 5.454 79.315 1.00 20.76 215 ALA A N 1
ATOM 1600 C CA . ALA A 1 215 ? 75.527 5.393 79.526 1.00 20.59 215 ALA A CA 1
ATOM 1601 C C . ALA A 1 215 ? 75.905 3.931 79.670 1.00 20.94 215 ALA A C 1
ATOM 1602 O O . ALA A 1 215 ? 76.698 3.413 78.881 1.00 21.66 215 ALA A O 1
ATOM 1604 N N . ALA A 1 216 ? 75.230 3.256 80.604 1.00 21.11 216 ALA A N 1
ATOM 1605 C CA . ALA A 1 216 ? 75.445 1.843 80.915 1.00 20.66 216 ALA A CA 1
ATOM 1606 C C . ALA A 1 216 ? 75.298 0.923 79.698 1.00 21.73 216 ALA A C 1
ATOM 1607 O O . ALA A 1 216 ? 76.049 -0.048 79.545 1.00 22.03 216 ALA A O 1
ATOM 1609 N N . LEU A 1 217 ? 74.300 1.197 78.857 1.00 22.55 217 LEU A N 1
ATOM 1610 C CA . LEU A 1 217 ? 74.057 0.398 77.651 1.00 21.67 217 LEU A CA 1
ATOM 1611 C C . LEU A 1 217 ? 75.263 0.455 76.750 1.00 22.68 217 LEU A C 1
ATOM 1612 O O . LEU A 1 217 ? 75.769 -0.591 76.314 1.00 23.46 217 LEU A O 1
ATOM 1617 N N . GLU A 1 218 ? 75.728 1.679 76.485 1.00 23.48 218 GLU A N 1
ATOM 1618 C CA . GLU A 1 218 ? 76.885 1.911 75.626 1.00 24.33 218 GLU A CA 1
ATOM 1619 C C . GLU A 1 218 ? 78.096 1.164 76.129 1.00 23.84 218 GLU A C 1
ATOM 1620 O O . GLU A 1 218 ? 78.756 0.490 75.357 1.00 24.64 218 GLU A O 1
ATOM 1626 N N . LYS A 1 219 ? 78.378 1.257 77.422 1.00 24.32 219 LYS A N 1
ATOM 1627 C CA . LYS A 1 219 ? 79.521 0.534 77.998 1.00 25.35 219 LYS A CA 1
ATOM 1628 C C . LYS A 1 219 ? 79.364 -0.978 77.843 1.00 25.54 219 LYS A C 1
ATOM 1629 O O . LYS A 1 219 ? 80.352 -1.689 77.731 1.00 26.80 219 LYS A O 1
ATOM 1635 N N . ALA A 1 220 ? 78.126 -1.466 77.864 1.00 25.28 220 ALA A N 1
ATOM 1636 C CA . ALA A 1 220 ? 77.855 -2.893 77.745 1.00 24.76 220 ALA A CA 1
ATOM 1637 C C . ALA A 1 220 ? 78.128 -3.373 76.345 1.00 25.06 220 ALA A C 1
ATOM 1638 O O . ALA A 1 220 ? 78.172 -4.571 76.098 1.00 25.76 220 ALA A O 1
ATOM 1640 N N . GLY A 1 221 ? 78.303 -2.427 75.434 1.00 25.01 221 GLY A N 1
ATOM 1641 C CA . GLY A 1 221 ? 78.540 -2.751 74.045 1.00 24.29 221 GLY A CA 1
ATOM 1642 C C . GLY A 1 221 ? 77.238 -2.695 73.278 1.00 24.35 221 GLY A C 1
ATOM 1643 O O . GLY A 1 221 ? 77.152 -3.232 72.192 1.00 25.47 221 GLY A O 1
ATOM 1644 N N . ALA A 1 222 ? 76.223 -2.031 73.825 1.00 25.70 222 ALA A N 1
ATOM 1645 C CA . ALA A 1 222 ? 74.909 -1.924 73.159 1.00 26.08 222 ALA A CA 1
ATOM 1646 C C . ALA A 1 222 ? 74.481 -0.462 72.946 1.00 26.22 222 ALA A C 1
ATOM 1647 O O . ALA A 1 222 ? 73.484 0.013 73.496 1.00 26.31 222 ALA A O 1
ATOM 1649 N N . PRO A 1 223 ? 75.222 0.263 72.098 1.00 26.76 223 PRO A N 1
ATOM 1650 C CA . PRO A 1 223 ? 74.955 1.675 71.789 1.00 26.27 223 PRO A CA 1
ATOM 1651 C C . PRO A 1 223 ? 73.627 2.023 71.116 1.00 25.13 223 PRO A C 1
ATOM 1652 O O . PRO A 1 223 ? 72.993 2.989 71.499 1.00 24.99 223 PRO A O 1
ATOM 1656 N N . ALA A 1 224 ? 73.207 1.255 70.117 1.00 25.17 224 ALA A N 1
ATOM 1657 C CA . ALA A 1 224 ? 71.958 1.563 69.426 1.00 25.36 224 ALA A CA 1
ATOM 1658 C C . ALA A 1 224 ? 70.665 1.047 70.092 1.00 25.51 224 ALA A C 1
ATOM 1659 O O . ALA A 1 224 ? 69.562 1.199 69.538 1.00 26.75 224 ALA A O 1
ATOM 1661 N N . VAL A 1 225 ? 70.795 0.456 71.277 1.00 24.35 225 VAL A N 1
ATOM 1662 C CA . VAL A 1 225 ? 69.640 -0.067 72.011 1.00 22.60 225 VAL A CA 1
ATOM 1663 C C . VAL A 1 225 ? 68.802 1.082 72.594 1.00 21.75 225 VAL A C 1
ATOM 1664 O O . VAL A 1 225 ? 69.336 2.029 73.164 1.00 21.30 225 VAL A O 1
ATOM 1668 N N . LYS A 1 226 ? 67.493 1.020 72.377 1.00 20.46 226 LYS A N 1
ATOM 1669 C CA . LYS A 1 226 ? 66.594 2.030 72.886 1.00 18.86 226 LYS A CA 1
ATOM 1670 C C . LYS A 1 226 ? 66.082 1.622 74.262 1.00 17.41 226 LYS A C 1
ATOM 1671 O O . LYS A 1 226 ? 66.114 0.447 74.628 1.00 17.79 226 LYS A O 1
ATOM 1677 N N . VAL A 1 227 ? 65.572 2.612 74.992 1.00 15.32 227 VAL A N 1
ATOM 1678 C CA . VAL A 1 227 ? 65.034 2.448 76.327 1.00 10.95 227 VAL A CA 1
ATOM 1679 C C . VAL A 1 227 ? 63.553 2.807 76.285 1.00 10.01 227 VAL A C 1
ATOM 1680 O O . VAL A 1 227 ? 63.178 3.805 75.658 1.00 9.71 227 VAL A O 1
ATOM 1684 N N . VAL A 1 228 ? 62.723 1.936 76.861 1.00 7.49 228 VAL A N 1
ATOM 1685 C CA . VAL A 1 228 ? 61.290 2.159 77.008 1.00 7.62 228 VAL A CA 1
ATOM 1686 C C . VAL A 1 228 ? 61.135 2.340 78.562 1.00 8.52 228 VAL A C 1
ATOM 1687 O O . VAL A 1 228 ? 61.652 1.529 79.335 1.00 9.92 228 VAL A O 1
ATOM 1691 N N . VAL A 1 229 ? 60.622 3.482 79.027 1.00 7.61 229 VAL A N 1
ATOM 1692 C CA . VAL A 1 229 ? 60.469 3.695 80.478 1.00 6.35 229 VAL A CA 1
ATOM 1693 C C . VAL A 1 229 ? 59.228 2.896 80.825 1.00 5.99 229 VAL A C 1
ATOM 1694 O O . VAL A 1 229 ? 58.092 3.343 80.562 1.00 6.04 229 VAL A O 1
ATOM 1698 N N . SER A 1 230 ? 59.438 1.682 81.333 1.00 4.59 230 SER A N 1
ATOM 1699 C CA . SER A 1 230 ? 58.319 0.809 81.629 1.00 4.09 230 SER A CA 1
ATOM 1700 C C . SER A 1 230 ? 57.540 1.082 82.910 1.00 5.00 230 SER A C 1
ATOM 1701 O O . SER A 1 230 ? 56.549 0.395 83.184 1.00 5.20 230 SER A O 1
ATOM 1704 N N . GLU A 1 231 ? 57.970 2.095 83.671 1.00 6.46 231 GLU A N 1
ATOM 1705 C CA . GLU A 1 231 ? 57.307 2.530 84.910 1.00 5.79 231 GLU A CA 1
ATOM 1706 C C . GLU A 1 231 ? 57.886 3.816 85.396 1.00 8.10 231 GLU A C 1
ATOM 1707 O O . GLU A 1 231 ? 59.102 3.967 85.436 1.00 9.34 231 GLU A O 1
ATOM 1713 N N . SER A 1 232 ? 57.009 4.731 85.786 1.00 9.44 232 SER A N 1
ATOM 1714 C CA . SER A 1 232 ? 57.386 6.013 86.376 1.00 10.45 232 SER A CA 1
ATOM 1715 C C . SER A 1 232 ? 56.090 6.580 86.995 1.00 10.58 232 SER A C 1
ATOM 1716 O O . SER A 1 232 ? 55.009 6.418 86.422 1.00 10.92 232 SER A O 1
ATOM 1719 N N . GLY A 1 233 ? 56.179 7.132 88.201 1.00 10.47 233 GLY A N 1
ATOM 1720 C CA . GLY A 1 233 ? 54.991 7.670 88.864 1.00 10.60 233 GLY A CA 1
ATOM 1721 C C . GLY A 1 233 ? 55.306 8.380 90.175 1.00 10.21 233 GLY A C 1
ATOM 1722 O O . GLY A 1 233 ? 56.453 8.425 90.605 1.00 9.41 233 GLY A O 1
ATOM 1723 N N . TRP A 1 234 ? 54.289 8.922 90.828 1.00 10.44 234 TRP A N 1
ATOM 1724 C CA . TRP A 1 234 ? 54.484 9.650 92.083 1.00 10.81 234 TRP A CA 1
ATOM 1725 C C . TRP A 1 234 ? 53.232 9.384 92.907 1.00 11.33 234 TRP A C 1
ATOM 1726 O O . TRP A 1 234 ? 52.111 9.619 92.426 1.00 13.17 234 TRP A O 1
ATOM 1737 N N . PRO A 1 235 ? 53.396 8.922 94.159 1.00 10.51 235 PRO A N 1
ATOM 1738 C CA . PRO A 1 235 ? 52.293 8.596 95.074 1.00 10.03 235 PRO A CA 1
ATOM 1739 C C . PRO A 1 235 ? 51.574 9.792 95.656 1.00 10.24 235 PRO A C 1
ATOM 1740 O O . PRO A 1 235 ? 52.186 10.797 95.985 1.00 11.23 235 PRO A O 1
ATOM 1744 N N . SER A 1 236 ? 50.260 9.674 95.777 1.00 12.16 236 SER A N 1
ATOM 1745 C CA . SER A 1 236 ? 49.415 10.742 96.300 1.00 12.28 236 SER A CA 1
ATOM 1746 C C . SER A 1 236 ? 49.212 10.733 97.821 1.00 13.63 236 SER A C 1
ATOM 1747 O O . SER A 1 236 ? 48.647 11.687 98.365 1.00 15.41 236 SER A O 1
ATOM 1750 N N . ALA A 1 237 ? 49.688 9.687 98.503 1.00 14.93 237 ALA A N 1
ATOM 1751 C CA . ALA A 1 237 ? 49.570 9.552 99.968 1.00 14.43 237 ALA A CA 1
ATOM 1752 C C . ALA A 1 237 ? 50.431 8.394 100.478 1.00 14.82 237 ALA A C 1
ATOM 1753 O O . ALA A 1 237 ? 51.051 7.685 99.697 1.00 17.62 237 ALA A O 1
ATOM 1755 N N . GLY A 1 238 ? 50.506 8.252 101.798 1.00 14.93 238 GLY A N 1
ATOM 1756 C CA . GLY A 1 238 ? 51.244 7.170 102.435 1.00 13.68 238 GLY A CA 1
ATOM 1757 C C . GLY A 1 238 ? 52.688 7.363 102.861 1.00 13.02 238 GLY A C 1
ATOM 1758 O O . GLY A 1 238 ? 53.329 6.409 103.334 1.00 11.42 238 GLY A O 1
ATOM 1759 N N . GLY A 1 239 ? 53.215 8.567 102.677 1.00 12.66 239 GLY A N 1
ATOM 1760 C CA . GLY A 1 239 ? 54.586 8.816 103.056 1.00 11.76 239 GLY A CA 1
ATOM 1761 C C . GLY A 1 239 ? 55.088 10.198 102.690 1.00 13.42 239 GLY A C 1
ATOM 1762 O O . GLY A 1 239 ? 54.299 11.082 102.321 1.00 12.06 239 GLY A O 1
ATOM 1763 N N . PHE A 1 240 ? 56.416 10.345 102.751 1.00 14.13 240 PHE A N 1
ATOM 1764 C CA . PHE A 1 240 ? 57.125 11.587 102.493 1.00 14.66 240 PHE A CA 1
ATOM 1765 C C . PHE A 1 240 ? 56.998 12.090 101.070 1.00 15.89 240 PHE A C 1
ATOM 1766 O O . PHE A 1 240 ? 57.366 11.387 100.130 1.00 17.75 240 PHE A O 1
ATOM 1774 N N . ALA A 1 241 ? 56.516 13.331 100.948 1.00 15.72 241 ALA A N 1
ATOM 1775 C CA . ALA A 1 241 ? 56.315 14.045 99.694 1.00 16.03 241 ALA A CA 1
ATOM 1776 C C . ALA A 1 241 ? 55.141 13.513 98.883 1.00 17.04 241 ALA A C 1
ATOM 1777 O O . ALA A 1 241 ? 54.915 13.974 97.768 1.00 17.18 241 ALA A O 1
ATOM 1779 N N . ALA A 1 242 ? 54.410 12.548 99.432 1.00 16.19 242 ALA A N 1
ATOM 1780 C CA . ALA A 1 242 ? 53.272 11.979 98.748 1.00 16.82 242 ALA A CA 1
ATOM 1781 C C . ALA A 1 242 ? 52.060 12.885 98.911 1.00 17.84 242 ALA A C 1
ATOM 1782 O O . ALA A 1 242 ? 51.548 13.049 100.012 1.00 19.52 242 ALA A O 1
ATOM 1784 N N . SER A 1 243 ? 51.577 13.460 97.824 1.00 17.38 243 SER A N 1
ATOM 1785 C CA . SER A 1 243 ? 50.417 14.324 97.895 1.00 17.69 243 SER A CA 1
ATOM 1786 C C . SER A 1 243 ? 49.884 14.470 96.484 1.00 18.50 243 SER A C 1
ATOM 1787 O O . SER A 1 243 ? 50.618 14.290 95.516 1.00 19.65 243 SER A O 1
ATOM 1790 N N . ALA A 1 244 ? 48.616 14.829 96.361 1.00 18.08 244 ALA A N 1
ATOM 1791 C CA . ALA A 1 244 ? 48.004 14.997 95.055 1.00 17.36 244 ALA A CA 1
ATOM 1792 C C . ALA A 1 244 ? 48.683 16.094 94.240 1.00 16.69 244 ALA A C 1
ATOM 1793 O O . ALA A 1 244 ? 48.880 15.950 93.047 1.00 16.60 244 ALA A O 1
ATOM 1795 N N . GLY A 1 245 ? 49.022 17.205 94.880 1.00 16.30 245 GLY A N 1
ATOM 1796 C CA . GLY A 1 245 ? 49.664 18.283 94.161 1.00 14.70 245 GLY A CA 1
ATOM 1797 C C . GLY A 1 245 ? 50.985 17.812 93.595 1.00 15.95 245 GLY A C 1
ATOM 1798 O O . GLY A 1 245 ? 51.301 18.095 92.428 1.00 14.93 245 GLY A O 1
ATOM 1799 N N . ASN A 1 246 ? 51.769 17.113 94.427 1.00 15.77 246 ASN A N 1
ATOM 1800 C CA . ASN A 1 246 ? 53.060 16.573 93.983 1.00 16.46 246 ASN A CA 1
ATOM 1801 C C . ASN A 1 246 ? 52.878 15.499 92.885 1.00 15.59 246 ASN A C 1
ATOM 1802 O O . ASN A 1 246 ? 53.554 15.537 91.852 1.00 14.79 246 ASN A O 1
ATOM 1807 N N . ALA A 1 247 ? 51.921 14.596 93.088 1.00 14.57 247 ALA A N 1
ATOM 1808 C CA . ALA A 1 247 ? 51.627 13.553 92.127 1.00 14.67 247 ALA A CA 1
ATOM 1809 C C . ALA A 1 247 ? 51.077 14.147 90.803 1.00 16.90 247 ALA A C 1
ATOM 1810 O O . ALA A 1 247 ? 51.427 13.662 89.702 1.00 18.14 247 ALA A O 1
ATOM 1812 N N . ARG A 1 248 ? 50.226 15.186 90.894 1.00 16.61 248 ARG A N 1
ATOM 1813 C CA . ARG A 1 248 ? 49.662 15.839 89.696 1.00 16.53 248 ARG A CA 1
ATOM 1814 C C . ARG A 1 248 ? 50.810 16.503 88.964 1.00 16.02 248 ARG A C 1
ATOM 1815 O O . ARG A 1 248 ? 51.056 16.236 87.781 1.00 16.49 248 ARG A O 1
ATOM 1823 N N . THR A 1 249 ? 51.563 17.310 89.702 1.00 15.11 249 THR A N 1
ATOM 1824 C CA . THR A 1 249 ? 52.700 18.015 89.135 1.00 14.15 249 THR A CA 1
ATOM 1825 C C . THR A 1 249 ? 53.691 17.073 88.425 1.00 14.46 249 THR A C 1
ATOM 1826 O O . THR A 1 249 ? 54.059 17.339 87.284 1.00 15.91 249 THR A O 1
ATOM 1830 N N . TYR A 1 250 ? 54.098 15.970 89.060 1.00 14.68 250 TYR A N 1
ATOM 1831 C CA . TYR A 1 250 ? 55.047 15.034 88.427 1.00 14.28 250 TYR A CA 1
ATOM 1832 C C . TYR A 1 250 ? 54.521 14.398 87.112 1.00 14.59 250 TYR A C 1
ATOM 1833 O O . TYR A 1 250 ? 55.115 14.563 86.039 1.00 15.00 250 TYR A O 1
ATOM 1842 N N . ASN A 1 251 ? 53.369 13.741 87.193 1.00 15.03 251 ASN A N 1
ATOM 1843 C CA . ASN A 1 251 ? 52.758 13.062 86.057 1.00 14.49 251 ASN A CA 1
ATOM 1844 C C . ASN A 1 251 ? 52.426 13.960 84.879 1.00 15.51 251 ASN A C 1
ATOM 1845 O O . ASN A 1 251 ? 52.814 13.658 83.750 1.00 14.97 251 ASN A O 1
ATOM 1850 N N . GLN A 1 252 ? 51.733 15.074 85.123 1.00 16.30 252 GLN A N 1
ATOM 1851 C CA . GLN A 1 252 ? 51.413 15.995 84.036 1.00 15.94 252 GLN A CA 1
ATOM 1852 C C . GLN A 1 252 ? 52.722 16.484 83.470 1.00 16.63 252 GLN A C 1
ATOM 1853 O O . GLN A 1 252 ? 52.893 16.647 82.255 1.00 18.05 252 GLN A O 1
ATOM 1859 N N . GLY A 1 253 ? 53.647 16.751 84.374 1.00 17.49 253 GLY A N 1
ATOM 1860 C CA . GLY A 1 253 ? 54.948 17.227 83.958 1.00 18.27 253 GLY A CA 1
ATOM 1861 C C . GLY A 1 253 ? 55.585 16.243 83.014 1.00 17.52 253 GLY A C 1
ATOM 1862 O O . GLY A 1 253 ? 56.144 16.647 81.995 1.00 17.30 253 GLY A O 1
ATOM 1863 N N . LEU A 1 254 ? 55.502 14.961 83.397 1.00 17.98 254 LEU A N 1
ATOM 1864 C CA . LEU A 1 254 ? 56.060 13.811 82.671 1.00 16.44 254 LEU A CA 1
ATOM 1865 C C . LEU A 1 254 ? 55.443 13.712 81.280 1.00 16.31 254 LEU A C 1
ATOM 1866 O O . LEU A 1 254 ? 56.162 13.653 80.291 1.00 16.46 254 LEU A O 1
ATOM 1871 N N . ILE A 1 255 ? 54.118 13.760 81.225 1.00 15.39 255 ILE A N 1
ATOM 1872 C CA . ILE A 1 255 ? 53.371 13.697 79.989 1.00 16.57 255 ILE A CA 1
ATOM 1873 C C . ILE A 1 255 ? 53.765 14.811 79.026 1.00 17.79 255 ILE A C 1
ATOM 1874 O O . ILE A 1 255 ? 53.825 14.600 77.798 1.00 18.20 255 ILE A O 1
ATOM 1879 N N . ASN A 1 256 ? 54.018 15.997 79.567 1.00 16.83 256 ASN A N 1
ATOM 1880 C CA . ASN A 1 256 ? 54.368 17.125 78.730 1.00 16.34 256 ASN A CA 1
ATOM 1881 C C . ASN A 1 256 ? 55.828 17.162 78.414 1.00 16.60 256 ASN A C 1
ATOM 1882 O O . ASN A 1 256 ? 56.255 18.025 77.686 1.00 18.92 256 ASN A O 1
ATOM 1887 N N . HIS A 1 257 ? 56.595 16.195 78.880 1.00 16.02 257 HIS A N 1
ATOM 1888 C CA . HIS A 1 257 ? 58.041 16.233 78.681 1.00 15.57 257 HIS A CA 1
ATOM 1889 C C . HIS A 1 257 ? 58.678 15.230 77.742 1.00 16.73 257 HIS A C 1
ATOM 1890 O O . HIS A 1 257 ? 59.606 15.574 77.004 1.00 16.10 257 HIS A O 1
ATOM 1897 N N . VAL A 1 258 ? 58.243 13.973 77.862 1.00 18.25 258 VAL A N 1
ATOM 1898 C CA . VAL A 1 258 ? 58.785 12.835 77.117 1.00 19.26 258 VAL A CA 1
ATOM 1899 C C . VAL A 1 258 ? 58.852 12.978 75.583 1.00 20.10 258 VAL A C 1
ATOM 1900 O O . VAL A 1 258 ? 59.714 12.381 74.921 1.00 19.84 258 VAL A O 1
ATOM 1904 N N . GLY A 1 259 ? 57.969 13.797 75.030 1.00 20.77 259 GLY A N 1
ATOM 1905 C CA . GLY A 1 259 ? 57.960 14.023 73.596 1.00 22.21 259 GLY A CA 1
ATOM 1906 C C . GLY A 1 259 ? 59.211 14.688 73.049 1.00 22.76 259 GLY A C 1
ATOM 1907 O O . GLY A 1 259 ? 59.399 14.763 71.838 1.00 24.59 259 GLY A O 1
ATOM 1908 N N . GLY A 1 260 ? 60.055 15.195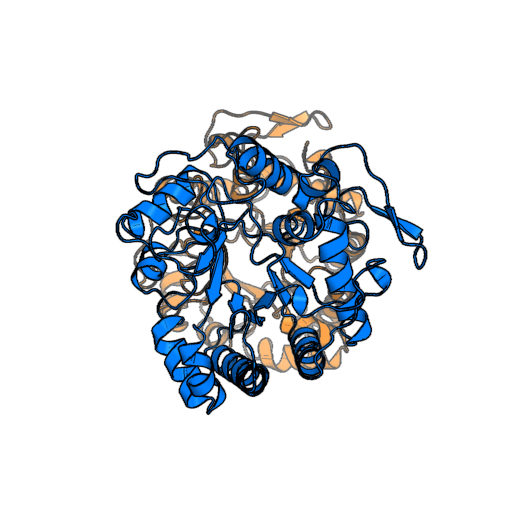 73.937 1.00 23.65 260 GLY A N 1
ATOM 1909 C CA . GLY A 1 260 ? 61.292 15.839 73.524 1.00 23.29 260 GLY A CA 1
ATOM 1910 C C . GLY A 1 260 ? 62.539 15.015 73.825 1.00 23.83 260 GLY A C 1
ATOM 1911 O O . GLY A 1 260 ? 63.665 15.434 73.531 1.00 24.40 260 GLY A O 1
ATOM 1912 N N . GLY A 1 261 ? 62.361 13.820 74.363 1.00 22.95 261 GLY A N 1
ATOM 1913 C CA . GLY A 1 261 ? 63.529 13.026 74.666 1.00 23.56 261 GLY A CA 1
ATOM 1914 C C . GLY A 1 261 ? 64.372 13.616 75.786 1.00 23.71 261 GLY A C 1
ATOM 1915 O O . GLY A 1 261 ? 63.841 14.297 76.677 1.00 24.24 261 GLY A O 1
ATOM 1916 N N . THR A 1 262 ? 65.683 13.359 75.730 1.00 23.44 262 THR A N 1
ATOM 1917 C CA . THR A 1 262 ? 66.654 13.807 76.725 1.00 22.47 262 THR A CA 1
ATOM 1918 C C . THR A 1 262 ? 67.884 14.371 76.003 1.00 22.71 262 THR A C 1
ATOM 1919 O O . THR A 1 262 ? 67.994 14.265 74.776 1.00 21.89 262 THR A O 1
ATOM 1923 N N . PRO A 1 263 ? 68.843 14.963 76.754 1.00 23.09 263 PRO A N 1
ATOM 1924 C CA . PRO A 1 263 ? 70.063 15.523 76.149 1.00 23.23 263 PRO A CA 1
ATOM 1925 C C . PRO A 1 263 ? 70.904 14.514 75.341 1.00 23.76 263 PRO A C 1
ATOM 1926 O O . PRO A 1 263 ? 71.631 14.898 74.446 1.00 25.10 263 PRO A O 1
ATOM 1930 N N . LYS A 1 264 ? 70.876 13.239 75.698 1.00 24.47 264 LYS A N 1
ATOM 1931 C CA . LYS A 1 264 ? 71.622 12.236 74.938 1.00 24.95 264 LYS A CA 1
ATOM 1932 C C . LYS A 1 264 ? 70.880 11.803 73.666 1.00 25.71 264 LYS A C 1
ATOM 1933 O O . LYS A 1 264 ? 71.502 11.517 72.647 1.00 26.53 264 LYS A O 1
ATOM 1939 N N . LYS A 1 265 ? 69.551 11.758 73.742 1.00 26.46 265 LYS A N 1
ATOM 1940 C CA . LYS A 1 265 ? 68.705 11.331 72.636 1.00 26.44 265 LYS A CA 1
ATOM 1941 C C . LYS A 1 265 ? 67.410 12.137 72.589 1.00 26.85 265 LYS A C 1
ATOM 1942 O O . LYS A 1 265 ? 66.449 11.858 73.307 1.00 26.58 265 LYS A O 1
ATOM 1948 N N . ARG A 1 266 ? 67.366 13.095 71.677 1.00 27.33 266 ARG A N 1
ATOM 1949 C CA . ARG A 1 266 ? 66.216 13.960 71.531 1.00 27.07 266 ARG A CA 1
ATOM 1950 C C . ARG A 1 266 ? 65.008 13.398 70.809 1.00 26.99 266 ARG A C 1
ATOM 1951 O O . ARG A 1 266 ? 64.185 14.167 70.323 1.00 29.24 266 ARG A O 1
ATOM 1959 N N . GLU A 1 267 ? 64.865 12.074 70.757 1.00 26.45 267 GLU A N 1
ATOM 1960 C CA . GLU A 1 267 ? 63.708 11.465 70.076 1.00 24.03 267 GLU A CA 1
ATOM 1961 C C . GLU A 1 267 ? 62.658 11.295 71.159 1.00 22.71 267 GLU A C 1
ATOM 1962 O O . GLU A 1 267 ? 62.984 11.326 72.340 1.00 21.99 267 GLU A O 1
ATOM 1968 N N . ALA A 1 268 ? 61.396 11.157 70.775 1.00 21.33 268 ALA A N 1
ATOM 1969 C CA . ALA A 1 268 ? 60.370 10.963 71.776 1.00 20.85 268 ALA A CA 1
ATOM 1970 C C . ALA A 1 268 ? 60.693 9.659 72.491 1.00 21.20 268 ALA A C 1
ATOM 1971 O O . ALA A 1 268 ? 61.115 8.674 71.851 1.00 22.09 268 ALA A O 1
ATOM 1973 N N . LEU A 1 269 ? 60.477 9.648 73.806 1.00 20.18 269 LEU A N 1
ATOM 1974 C CA . LEU A 1 269 ? 60.747 8.474 74.653 1.00 19.33 269 LEU A CA 1
ATOM 1975 C C . LEU A 1 269 ? 59.467 7.717 75.022 1.00 17.68 269 LEU A C 1
ATOM 1976 O O . LEU A 1 269 ? 58.573 8.311 75.613 1.00 17.75 269 LEU A O 1
ATOM 1981 N N . GLU A 1 270 ? 59.371 6.423 74.691 1.00 16.70 270 GLU A N 1
ATOM 1982 C CA . GLU A 1 270 ? 58.163 5.652 75.049 1.00 14.91 270 GLU A CA 1
ATOM 1983 C C . GLU A 1 270 ? 58.136 5.446 76.557 1.00 13.05 270 GLU A C 1
ATOM 1984 O O . GLU A 1 270 ? 59.046 4.857 77.128 1.00 11.61 270 GLU A O 1
ATOM 1990 N N . THR A 1 271 ? 57.033 5.861 77.165 1.00 12.39 271 THR A N 1
ATOM 1991 C CA . THR A 1 271 ? 56.887 5.859 78.617 1.00 11.55 271 THR A CA 1
ATOM 1992 C C . THR A 1 271 ? 55.533 5.366 79.130 1.00 10.96 271 THR A C 1
ATOM 1993 O O . THR A 1 271 ? 54.504 5.652 78.503 1.00 10.57 271 THR A O 1
ATOM 1997 N N . TYR A 1 272 ? 55.547 4.623 80.251 1.00 10.11 272 TYR A N 1
ATOM 1998 C CA . TYR A 1 272 ? 54.327 4.106 80.883 1.00 10.43 272 TYR A CA 1
ATOM 1999 C C . TYR A 1 272 ? 54.202 4.628 82.296 1.00 10.10 272 TYR A C 1
ATOM 2000 O O . TYR A 1 272 ? 55.050 4.341 83.123 1.00 8.70 272 TYR A O 1
ATOM 2009 N N . ILE A 1 273 ? 53.144 5.382 82.568 1.00 10.30 273 ILE A N 1
ATOM 2010 C CA . ILE A 1 273 ? 52.914 5.924 83.905 1.00 11.37 273 ILE A CA 1
ATOM 2011 C C . ILE A 1 273 ? 52.357 4.821 84.819 1.00 12.38 273 ILE A C 1
ATOM 2012 O O . ILE A 1 273 ? 51.468 4.054 84.411 1.00 12.94 273 ILE A O 1
ATOM 2017 N N . PHE A 1 274 ? 52.911 4.738 86.025 1.00 10.61 274 PHE A N 1
ATOM 2018 C CA . PHE A 1 274 ? 52.519 3.771 87.048 1.00 9.81 274 PHE A CA 1
ATOM 2019 C C . PHE A 1 274 ? 51.705 4.495 88.130 1.00 9.56 274 PHE A C 1
ATOM 2020 O O . PHE A 1 274 ? 52.323 5.262 88.856 1.00 9.32 274 PHE A O 1
ATOM 2028 N N . ALA A 1 275 ? 50.402 4.241 88.305 1.00 8.77 275 ALA A N 1
ATOM 2029 C CA . ALA A 1 275 ? 49.572 3.296 87.561 1.00 10.10 275 ALA A CA 1
ATOM 2030 C C . ALA A 1 275 ? 48.154 3.836 87.431 1.00 10.28 275 ALA A C 1
ATOM 2031 O O . ALA A 1 275 ? 47.870 4.899 87.938 1.00 9.88 275 ALA A O 1
ATOM 2033 N N . MET A 1 276 ? 47.281 3.100 86.739 1.00 11.75 276 MET A N 1
ATOM 2034 C CA . MET A 1 276 ? 45.877 3.495 86.531 1.00 11.38 276 MET A CA 1
ATOM 2035 C C . MET A 1 276 ? 45.045 3.683 87.815 1.00 10.38 276 MET A C 1
ATOM 2036 O O . MET A 1 276 ? 44.416 4.710 87.974 1.00 9.41 276 MET A O 1
ATOM 2041 N N . PHE A 1 277 ? 45.004 2.693 88.703 1.00 11.24 277 PHE A N 1
ATOM 2042 C CA . PHE A 1 277 ? 44.238 2.810 89.968 1.00 11.81 277 PHE A CA 1
ATOM 2043 C C . PHE A 1 277 ? 45.122 2.480 91.153 1.00 12.53 277 PHE A C 1
ATOM 2044 O O . PHE A 1 277 ? 46.104 1.758 91.014 1.00 12.11 277 PHE A O 1
ATOM 2052 N N . ASN A 1 278 ? 44.717 2.941 92.333 1.00 14.12 278 ASN A N 1
ATOM 2053 C CA . ASN A 1 278 ? 45.437 2.658 93.581 1.00 14.30 278 ASN A CA 1
ATOM 2054 C C . ASN A 1 278 ? 45.172 1.184 93.875 1.00 15.10 278 ASN A C 1
ATOM 2055 O O . ASN A 1 278 ? 44.040 0.727 93.709 1.00 14.76 278 ASN A O 1
ATOM 2060 N N . GLU A 1 279 ? 46.207 0.435 94.254 1.00 15.51 279 GLU A N 1
ATOM 2061 C CA . GLU A 1 279 ? 46.049 -0.990 94.553 1.00 16.96 279 GLU A CA 1
ATOM 2062 C C . GLU A 1 279 ? 46.050 -1.193 96.075 1.00 16.95 279 GLU A C 1
ATOM 2063 O O . GLU A 1 279 ? 47.091 -1.402 96.694 1.00 15.98 279 GLU A O 1
ATOM 2069 N N . ASN A 1 280 ? 44.852 -1.190 96.656 1.00 17.98 280 ASN A N 1
ATOM 2070 C CA . ASN A 1 280 ? 44.668 -1.308 98.107 1.00 18.80 280 ASN A CA 1
ATOM 2071 C C . ASN A 1 280 ? 45.176 -2.547 98.823 1.00 19.71 280 ASN A C 1
ATOM 2072 O O . ASN A 1 280 ? 44.993 -2.663 100.037 1.00 21.10 280 ASN A O 1
ATOM 2077 N N . GLN A 1 281 ? 45.848 -3.442 98.106 1.00 19.26 281 GLN A N 1
ATOM 2078 C CA . GLN A 1 281 ? 46.323 -4.668 98.703 1.00 17.91 281 GLN A CA 1
ATOM 2079 C C . GLN A 1 281 ? 47.809 -4.928 98.556 1.00 18.49 281 GLN A C 1
ATOM 2080 O O . GLN A 1 281 ? 48.290 -6.021 98.850 1.00 17.64 281 GLN A O 1
ATOM 2086 N N . LYS A 1 282 ? 48.550 -3.904 98.165 1.00 19.27 282 LYS A N 1
ATOM 2087 C CA . LYS A 1 282 ? 49.977 -4.045 97.996 1.00 19.80 282 LYS A CA 1
ATOM 2088 C C . LYS A 1 282 ? 50.671 -4.036 99.355 1.00 20.31 282 LYS A C 1
ATOM 2089 O O . LYS A 1 282 ? 50.160 -3.464 100.309 1.00 19.71 282 LYS A O 1
ATOM 2095 N N . THR A 1 283 ? 51.816 -4.706 99.449 1.00 20.55 283 THR A N 1
ATOM 2096 C CA . THR A 1 283 ? 52.582 -4.713 100.678 1.00 20.55 283 THR A CA 1
ATOM 2097 C C . THR A 1 283 ? 53.735 -3.725 100.519 1.00 20.92 283 THR A C 1
ATOM 2098 O O . THR A 1 283 ? 53.750 -2.935 99.562 1.00 21.29 283 THR A O 1
ATOM 2102 N N . GLY A 1 284 ? 54.684 -3.724 101.451 1.00 20.27 284 GLY A N 1
ATOM 2103 C CA . GLY A 1 284 ? 55.769 -2.767 101.351 1.00 19.43 284 GLY A CA 1
ATOM 2104 C C . GLY A 1 284 ? 55.340 -1.426 101.939 1.00 20.12 284 GLY A C 1
ATOM 2105 O O . GLY A 1 284 ? 54.420 -1.366 102.755 1.00 20.11 284 GLY A O 1
ATOM 2106 N N . ASP A 1 285 ? 55.977 -0.342 101.508 1.00 20.37 285 ASP A N 1
ATOM 2107 C CA . ASP A 1 285 ? 55.657 0.985 102.034 1.00 20.30 285 ASP A CA 1
ATOM 2108 C C . ASP A 1 285 ? 54.248 1.471 101.717 1.00 20.14 285 ASP A C 1
ATOM 2109 O O . ASP A 1 285 ? 53.723 1.216 100.636 1.00 20.46 285 ASP A O 1
ATOM 2114 N N . ALA A 1 286 ? 53.676 2.227 102.647 1.00 19.59 286 ALA A N 1
ATOM 2115 C CA . ALA A 1 286 ? 52.318 2.764 102.505 1.00 19.92 286 ALA A CA 1
ATOM 2116 C C . ALA A 1 286 ? 52.028 3.436 101.141 1.00 19.00 286 ALA A C 1
ATOM 2117 O O . ALA A 1 286 ? 50.881 3.466 100.673 1.00 19.01 286 ALA A O 1
ATOM 2119 N N . THR A 1 287 ? 53.068 3.974 100.515 1.00 18.39 287 THR A N 1
ATOM 2120 C CA . THR A 1 287 ? 52.932 4.646 99.227 1.00 16.82 287 THR A CA 1
ATOM 2121 C C . THR A 1 287 ? 52.498 3.712 98.102 1.00 15.91 287 THR A C 1
ATOM 2122 O O . THR A 1 287 ? 51.808 4.144 97.186 1.00 16.33 287 THR A O 1
ATOM 2126 N N . GLU A 1 288 ? 52.888 2.442 98.179 1.00 15.57 288 GLU A N 1
ATOM 2127 C CA . GLU A 1 288 ? 52.527 1.451 97.163 1.00 14.94 288 GLU A CA 1
ATOM 2128 C C . GLU A 1 288 ? 51.038 1.415 96.858 1.00 14.92 288 GLU A C 1
ATOM 2129 O O . GLU A 1 288 ? 50.644 1.125 95.725 1.00 15.77 288 GLU A O 1
ATOM 2135 N N . ARG A 1 289 ? 50.214 1.743 97.855 1.00 13.94 289 ARG A N 1
ATOM 2136 C CA . ARG A 1 289 ? 48.749 1.724 97.708 1.00 13.86 289 ARG A CA 1
ATOM 2137 C C . ARG A 1 289 ? 48.192 3.031 97.191 1.00 12.18 289 ARG A C 1
ATOM 2138 O O . ARG A 1 289 ? 46.993 3.190 97.079 1.00 12.63 289 ARG A O 1
ATOM 2146 N N . SER A 1 290 ? 49.065 3.944 96.813 1.00 11.84 290 SER A N 1
ATOM 2147 C CA . SER A 1 290 ? 48.624 5.231 96.352 1.00 11.36 290 SER A CA 1
ATOM 2148 C C . SER A 1 290 ? 49.296 5.750 95.096 1.00 10.79 290 SER A C 1
ATOM 2149 O O . SER A 1 290 ? 49.526 6.953 94.985 1.00 10.25 290 SER A O 1
ATOM 2152 N N . PHE A 1 291 ? 49.569 4.880 94.124 1.00 10.24 291 PHE A N 1
ATOM 2153 C CA . PHE A 1 291 ? 50.217 5.355 92.901 1.00 9.08 291 PHE A CA 1
ATOM 2154 C C . PHE A 1 291 ? 49.239 5.671 91.754 1.00 9.24 291 PHE A C 1
ATOM 2155 O O . PHE A 1 291 ? 49.644 6.214 90.732 1.00 9.11 291 PHE A O 1
ATOM 2163 N N . GLY A 1 292 ? 47.948 5.428 91.969 1.00 8.92 292 GLY A N 1
ATOM 2164 C CA . GLY A 1 292 ? 46.955 5.637 90.929 1.00 9.87 292 GLY A CA 1
ATOM 2165 C C . GLY A 1 292 ? 46.560 7.015 90.417 1.00 10.93 292 GLY A C 1
ATOM 2166 O O . GLY A 1 292 ? 46.505 7.994 91.168 1.00 10.89 292 GLY A O 1
ATOM 2167 N N . LEU A 1 293 ? 46.292 7.084 89.115 1.00 11.04 293 LEU A N 1
ATOM 2168 C CA . LEU A 1 293 ? 45.838 8.316 88.481 1.00 12.55 293 LEU A CA 1
ATOM 2169 C C . LEU A 1 293 ? 44.308 8.423 88.722 1.00 12.22 293 LEU A C 1
ATOM 2170 O O . LEU A 1 293 ? 43.731 9.517 88.776 1.00 10.91 293 LEU A O 1
ATOM 2175 N N . PHE A 1 294 ? 43.680 7.266 88.896 1.00 13.46 294 PHE A N 1
ATOM 2176 C CA . PHE A 1 294 ? 42.242 7.142 89.118 1.00 15.17 294 PHE A CA 1
ATOM 2177 C C . PHE A 1 294 ? 41.893 6.446 90.435 1.00 16.11 294 PHE A C 1
ATOM 2178 O O . PHE A 1 294 ? 42.699 5.712 91.023 1.00 16.47 294 PHE A O 1
ATOM 2186 N N . ASN A 1 295 ? 40.694 6.709 90.921 1.00 17.52 295 ASN A N 1
ATOM 2187 C CA . ASN A 1 295 ? 40.237 6.077 92.145 1.00 20.12 295 ASN A CA 1
ATOM 2188 C C . ASN A 1 295 ? 39.527 4.800 91.694 1.00 21.83 295 ASN A C 1
ATOM 2189 O O . ASN A 1 295 ? 38.968 4.769 90.591 1.00 22.09 295 ASN A O 1
ATOM 2194 N N . PRO A 1 296 ? 39.529 3.744 92.530 1.00 23.00 296 PRO A N 1
ATOM 2195 C CA . PRO A 1 296 ? 38.893 2.475 92.179 1.00 24.30 296 PRO A CA 1
ATOM 2196 C C . PRO A 1 296 ? 37.562 2.617 91.488 1.00 26.45 296 PRO A C 1
ATOM 2197 O O . PRO A 1 296 ? 37.282 1.888 90.536 1.00 27.47 296 PRO A O 1
ATOM 2201 N N . ASP A 1 297 ? 36.773 3.600 91.909 1.00 28.22 297 ASP A N 1
ATOM 2202 C CA . ASP A 1 297 ? 35.466 3.845 91.302 1.00 29.43 297 ASP A CA 1
ATOM 2203 C C . ASP A 1 297 ? 35.534 4.662 90.014 1.00 29.33 297 ASP A C 1
ATOM 2204 O O . ASP A 1 297 ? 34.606 5.393 89.695 1.00 30.32 297 ASP A O 1
ATOM 2209 N N . LYS A 1 298 ? 36.646 4.595 89.302 1.00 28.76 298 LYS A N 1
ATOM 2210 C CA . LYS A 1 298 ? 36.787 5.326 88.045 1.00 28.87 298 LYS A CA 1
ATOM 2211 C C . LYS A 1 298 ? 36.823 6.881 88.116 1.00 28.61 298 LYS A C 1
ATOM 2212 O O . LYS A 1 298 ? 36.823 7.554 87.089 1.00 29.21 298 LYS A O 1
ATOM 2218 N N . SER A 1 299 ? 36.873 7.448 89.319 1.00 28.68 299 SER A N 1
ATOM 2219 C CA . SER A 1 299 ? 36.948 8.904 89.479 1.00 27.63 299 SER A CA 1
ATOM 2220 C C . SER A 1 299 ? 38.420 9.365 89.514 1.00 26.79 299 SER A C 1
ATOM 2221 O O . SER A 1 299 ? 39.271 8.735 90.156 1.00 27.10 299 SER A O 1
ATOM 2224 N N . PRO A 1 300 ? 38.728 10.503 88.872 1.00 24.63 300 PRO A N 1
ATOM 2225 C CA . PRO A 1 300 ? 40.097 11.025 88.839 1.00 23.51 300 PRO A CA 1
ATOM 2226 C C . PRO A 1 300 ? 40.677 11.286 90.213 1.00 21.83 300 PRO A C 1
ATOM 2227 O O . PRO A 1 300 ? 40.067 11.985 91.006 1.00 23.00 300 PRO A O 1
ATOM 2231 N N . ALA A 1 301 ? 41.841 10.714 90.499 1.00 20.11 301 ALA A N 1
ATOM 2232 C CA . ALA A 1 301 ? 42.501 10.956 91.780 1.00 17.79 301 ALA A CA 1
ATOM 2233 C C . ALA A 1 301 ? 42.832 12.452 91.813 1.00 16.84 301 ALA A C 1
ATOM 2234 O O . ALA A 1 301 ? 42.640 13.104 92.834 1.00 16.29 301 ALA A O 1
ATOM 2236 N N . TYR A 1 302 ? 43.329 12.977 90.688 1.00 15.98 302 TYR A N 1
ATOM 2237 C CA . TYR A 1 302 ? 43.634 14.397 90.510 1.00 15.55 302 TYR A CA 1
ATOM 2238 C C . TYR A 1 302 ? 43.478 14.630 89.009 1.00 16.38 302 TYR A C 1
ATOM 2239 O O . TYR A 1 302 ? 43.382 13.650 88.275 1.00 16.48 302 TYR A O 1
ATOM 2248 N N . ASN A 1 303 ? 43.450 15.882 88.535 1.00 16.07 303 ASN A N 1
ATOM 2249 C CA . ASN A 1 303 ? 43.280 16.125 87.092 1.00 16.93 303 ASN A CA 1
ATOM 2250 C C . ASN A 1 303 ? 44.539 16.012 86.251 1.00 17.20 303 ASN A C 1
ATOM 2251 O O . ASN A 1 303 ? 45.571 16.606 86.581 1.00 18.86 303 ASN A O 1
ATOM 2256 N N . ILE A 1 304 ? 44.479 15.169 85.217 1.00 17.36 304 ILE A N 1
ATOM 2257 C CA . ILE A 1 304 ? 45.600 14.969 84.285 1.00 17.25 304 ILE A CA 1
ATOM 2258 C C . ILE A 1 304 ? 45.051 14.960 82.871 1.00 16.59 304 ILE A C 1
ATOM 2259 O O . ILE A 1 304 ? 44.086 14.273 82.610 1.00 17.12 304 ILE A O 1
ATOM 2264 N N . GLN A 1 305 ? 45.596 15.789 81.994 1.00 16.93 305 GLN A N 1
ATOM 2265 C CA . GLN A 1 305 ? 45.165 15.807 80.591 1.00 18.34 305 GLN A CA 1
ATOM 2266 C C . GLN A 1 305 ? 46.171 14.956 79.807 1.00 17.90 305 GLN A C 1
ATOM 2267 O O . GLN A 1 305 ? 47.357 15.261 79.777 1.00 18.16 305 GLN A O 1
ATOM 2273 N N . PHE A 1 306 ? 45.700 13.863 79.227 1.00 18.44 306 PHE A N 1
ATOM 2274 C CA . PHE A 1 306 ? 46.582 12.952 78.512 1.00 20.18 306 PHE A CA 1
ATOM 2275 C C . PHE A 1 306 ? 46.967 13.370 77.085 1.00 22.44 306 PHE A C 1
ATOM 2276 O O . PHE A 1 306 ? 46.381 14.357 76.558 1.00 24.25 306 PHE A O 1
ATOM 2285 N N . ILE B 1 1 ? 38.306 -2.513 36.558 1.00 7.24 1 ILE B N 1
ATOM 2286 C CA . ILE B 1 1 ? 39.128 -1.895 37.626 1.00 10.01 1 ILE B CA 1
ATOM 2287 C C . ILE B 1 1 ? 40.029 -3.011 38.170 1.00 9.49 1 ILE B C 1
ATOM 2288 O O . ILE B 1 1 ? 39.721 -4.181 37.984 1.00 9.42 1 ILE B O 1
ATOM 2293 N N . GLY B 1 2 ? 41.158 -2.652 38.770 1.00 8.71 2 GLY B N 1
ATOM 2294 C CA . GLY B 1 2 ? 42.051 -3.650 39.326 1.00 7.46 2 GLY B CA 1
ATOM 2295 C C . GLY B 1 2 ? 41.755 -3.818 40.798 1.00 7.66 2 GLY B C 1
ATOM 2296 O O . GLY B 1 2 ? 41.031 -3.028 41.365 1.00 6.13 2 GLY B O 1
ATOM 2297 N N . VAL B 1 3 ? 42.226 -4.904 41.397 1.00 8.83 3 VAL B N 1
ATOM 2298 C CA . VAL B 1 3 ? 42.044 -5.152 42.829 1.00 8.37 3 VAL B CA 1
ATOM 2299 C C . VAL B 1 3 ? 43.284 -5.876 43.354 1.00 8.90 3 VAL B C 1
ATOM 2300 O O . VAL B 1 3 ? 43.734 -6.869 42.776 1.00 9.55 3 VAL B O 1
ATOM 2304 N N . CYS B 1 4 ? 43.890 -5.303 44.387 1.00 9.09 4 CYS B N 1
ATOM 2305 C CA . CYS B 1 4 ? 45.064 -5.871 45.039 1.00 9.22 4 CYS B CA 1
ATOM 2306 C C . CYS B 1 4 ? 44.676 -7.146 45.807 1.00 9.02 4 CYS B C 1
ATOM 2307 O O . CYS B 1 4 ? 43.670 -7.180 46.525 1.00 10.25 4 CYS B O 1
ATOM 2310 N N . TYR B 1 5 ? 45.470 -8.194 45.632 1.00 8.05 5 TYR B N 1
ATOM 2311 C CA . TYR B 1 5 ? 45.204 -9.495 46.243 1.00 7.55 5 TYR B CA 1
ATOM 2312 C C . TYR B 1 5 ? 46.202 -9.796 47.355 1.00 7.72 5 TYR B C 1
ATOM 2313 O O . TYR B 1 5 ? 47.349 -10.149 47.099 1.00 7.38 5 TYR B O 1
ATOM 2322 N N . GLY B 1 6 ? 45.754 -9.564 48.581 1.00 8.47 6 GLY B N 1
ATOM 2323 C CA . GLY B 1 6 ? 46.555 -9.809 49.757 1.00 8.52 6 GLY B CA 1
ATOM 2324 C C . GLY B 1 6 ? 46.163 -11.140 50.377 1.00 9.17 6 GLY B C 1
ATOM 2325 O O . GLY B 1 6 ? 44.993 -11.419 50.631 1.00 11.13 6 GLY B O 1
ATOM 2326 N N . VAL B 1 7 ? 47.171 -11.933 50.682 1.00 8.69 7 VAL B N 1
ATOM 2327 C CA . VAL B 1 7 ? 47.018 -13.253 51.255 1.00 7.59 7 VAL B CA 1
ATOM 2328 C C . VAL B 1 7 ? 47.477 -13.359 52.737 1.00 7.17 7 VAL B C 1
ATOM 2329 O O . VAL B 1 7 ? 47.812 -14.427 53.206 1.00 5.33 7 VAL B O 1
ATOM 2333 N N . ILE B 1 8 ? 47.523 -12.251 53.462 1.00 7.92 8 ILE B N 1
ATOM 2334 C CA . ILE B 1 8 ? 47.942 -12.290 54.868 1.00 8.22 8 ILE B CA 1
ATOM 2335 C C . ILE B 1 8 ? 46.759 -12.536 55.819 1.00 8.14 8 ILE B C 1
ATOM 2336 O O . ILE B 1 8 ? 46.388 -11.695 56.641 1.00 7.49 8 ILE B O 1
ATOM 2341 N N . GLY B 1 9 ? 46.176 -13.716 55.692 1.00 8.72 9 GLY B N 1
ATOM 2342 C CA . GLY B 1 9 ? 45.048 -14.114 56.525 1.00 8.73 9 GLY B CA 1
ATOM 2343 C C . GLY B 1 9 ? 45.259 -15.574 56.861 1.00 8.31 9 GLY B C 1
ATOM 2344 O O . GLY B 1 9 ? 46.142 -16.200 56.294 1.00 8.10 9 GLY B O 1
ATOM 2345 N N . ASN B 1 10 ? 44.479 -16.136 57.766 1.00 8.73 10 ASN B N 1
ATOM 2346 C CA . ASN B 1 10 ? 44.684 -17.540 58.083 1.00 9.66 10 ASN B CA 1
ATOM 2347 C C . ASN B 1 10 ? 43.468 -18.319 57.721 1.00 10.27 10 ASN B C 1
ATOM 2348 O O . ASN B 1 10 ? 43.319 -19.457 58.169 1.00 11.50 10 ASN B O 1
ATOM 2353 N N . ASN B 1 11 ? 42.657 -17.746 56.836 1.00 10.48 11 ASN B N 1
ATOM 2354 C CA . ASN B 1 11 ? 41.385 -18.352 56.441 1.00 10.25 11 ASN B CA 1
ATOM 2355 C C . ASN B 1 11 ? 40.861 -17.932 55.030 1.00 9.23 11 ASN B C 1
ATOM 2356 O O . ASN B 1 11 ? 39.660 -17.907 54.809 1.00 8.24 11 ASN B O 1
ATOM 2361 N N . LEU B 1 12 ? 41.751 -17.577 54.106 1.00 9.70 12 LEU B N 1
ATOM 2362 C CA . LEU B 1 12 ? 41.346 -17.144 52.735 1.00 10.17 12 LEU B CA 1
ATOM 2363 C C . LEU B 1 12 ? 41.157 -18.308 51.751 1.00 10.06 12 LEU B C 1
ATOM 2364 O O . LEU B 1 12 ? 41.617 -19.419 52.018 1.00 10.26 12 LEU B O 1
ATOM 2369 N N . PRO B 1 13 ? 40.465 -18.077 50.608 1.00 9.99 13 PRO B N 1
ATOM 2370 C CA . PRO B 1 13 ? 40.249 -19.159 49.619 1.00 9.69 13 PRO B CA 1
ATOM 2371 C C . PRO B 1 13 ? 41.567 -19.622 48.968 1.00 10.39 13 PRO B C 1
ATOM 2372 O O . PRO B 1 13 ? 42.648 -19.187 49.338 1.00 9.57 13 PRO B O 1
ATOM 2376 N N . SER B 1 14 ? 41.483 -20.544 48.027 1.00 12.18 14 SER B N 1
ATOM 2377 C CA . SER B 1 14 ? 42.682 -21.019 47.355 1.00 12.47 14 SER B CA 1
ATOM 2378 C C . SER B 1 14 ? 42.915 -20.034 46.229 1.00 12.05 14 SER B C 1
ATOM 2379 O O . SER B 1 14 ? 42.009 -19.314 45.850 1.00 12.61 14 SER B O 1
ATOM 2382 N N . ARG B 1 15 ? 44.129 -19.989 45.711 1.00 11.70 15 ARG B N 1
ATOM 2383 C CA . ARG B 1 15 ? 44.456 -19.085 44.617 1.00 12.29 15 ARG B CA 1
ATOM 2384 C C . ARG B 1 15 ? 43.548 -19.335 43.444 1.00 13.00 15 ARG B C 1
ATOM 2385 O O . ARG B 1 15 ? 43.077 -18.408 42.791 1.00 15.00 15 ARG B O 1
ATOM 2393 N N . SER B 1 16 ? 43.300 -20.599 43.180 1.00 14.62 16 SER B N 1
ATOM 2394 C CA . SER B 1 16 ? 42.438 -20.958 42.094 1.00 15.70 16 SER B CA 1
ATOM 2395 C C . SER B 1 16 ? 41.026 -20.388 42.383 1.00 15.81 16 SER B C 1
ATOM 2396 O O . SER B 1 16 ? 40.438 -19.754 41.499 1.00 17.09 16 SER B O 1
ATOM 2399 N N . ASP B 1 17 ? 40.521 -20.528 43.620 1.00 14.70 17 ASP B N 1
ATOM 2400 C CA . ASP B 1 17 ? 39.203 -19.975 43.986 1.00 13.33 17 ASP B CA 1
ATOM 2401 C C . ASP B 1 17 ? 39.194 -18.465 43.880 1.00 13.51 17 ASP B C 1
ATOM 2402 O O . ASP B 1 17 ? 38.156 -17.871 43.563 1.00 14.04 17 ASP B O 1
ATOM 2407 N N . VAL B 1 18 ? 40.330 -17.843 44.195 1.00 11.15 18 VAL B N 1
ATOM 2408 C CA . VAL B 1 18 ? 40.457 -16.403 44.107 1.00 10.85 18 VAL B CA 1
ATOM 2409 C C . VAL B 1 18 ? 40.407 -15.928 42.625 1.00 10.52 18 VAL B C 1
ATOM 2410 O O . VAL B 1 18 ? 39.707 -14.966 42.278 1.00 8.63 18 VAL B O 1
ATOM 2414 N N . VAL B 1 19 ? 41.126 -16.619 41.744 1.00 11.22 19 VAL B N 1
ATOM 2415 C CA . VAL B 1 19 ? 41.115 -16.227 40.327 1.00 11.70 19 VAL B CA 1
ATOM 2416 C C . VAL B 1 19 ? 39.672 -16.339 39.797 1.00 12.36 19 VAL B C 1
ATOM 2417 O O . VAL B 1 19 ? 39.142 -15.430 39.125 1.00 11.48 19 VAL B O 1
ATOM 2421 N N . GLN B 1 20 ? 39.043 -17.456 40.143 1.00 11.13 20 GLN B N 1
ATOM 2422 C CA . GLN B 1 20 ? 37.690 -17.730 39.732 1.00 11.37 20 GLN B CA 1
ATOM 2423 C C . GLN B 1 20 ? 36.715 -16.671 40.190 1.00 11.66 20 GLN B C 1
ATOM 2424 O O . GLN B 1 20 ? 35.780 -16.360 39.453 1.00 12.19 20 GLN B O 1
ATOM 2430 N N . LEU B 1 21 ? 36.909 -16.155 41.405 1.00 11.04 21 LEU B N 1
ATOM 2431 C CA . LEU B 1 21 ? 36.050 -15.116 41.964 1.00 11.86 21 LEU B CA 1
ATOM 2432 C C . LEU B 1 21 ? 36.291 -13.864 41.127 1.00 12.55 21 LEU B C 1
ATOM 2433 O O . LEU B 1 21 ? 35.343 -13.204 40.718 1.00 15.22 21 LEU B O 1
ATOM 2438 N N . TYR B 1 22 ? 37.552 -13.536 40.854 1.00 11.92 22 TYR B N 1
ATOM 2439 C CA . TYR B 1 22 ? 37.844 -12.360 40.028 1.00 10.21 22 TYR B CA 1
ATOM 2440 C C . TYR B 1 22 ? 37.093 -12.413 38.712 1.00 10.86 22 TYR B C 1
ATOM 2441 O O . TYR B 1 22 ? 36.510 -11.399 38.286 1.00 11.26 22 TYR B O 1
ATOM 2450 N N . ARG B 1 23 ? 37.067 -13.593 38.092 1.00 10.13 23 ARG B N 1
ATOM 2451 C CA . ARG B 1 23 ? 36.399 -13.744 36.804 1.00 10.14 23 ARG B CA 1
ATOM 2452 C C . ARG B 1 23 ? 34.906 -13.646 36.897 1.00 10.62 23 ARG B C 1
ATOM 2453 O O . ARG B 1 23 ? 34.283 -13.014 36.046 1.00 11.63 23 ARG B O 1
ATOM 2461 N N . SER B 1 24 ? 34.345 -14.157 37.989 1.00 11.33 24 SER B N 1
ATOM 2462 C CA . SER B 1 24 ? 32.902 -14.100 38.210 1.00 11.63 24 SER B CA 1
ATOM 2463 C C . SER B 1 24 ? 32.448 -12.672 38.343 1.00 11.71 24 SER B C 1
ATOM 2464 O O . SER B 1 24 ? 31.323 -12.331 37.963 1.00 11.03 24 SER B O 1
ATOM 2467 N N . LYS B 1 25 ? 33.308 -11.853 38.932 1.00 11.80 25 LYS B N 1
ATOM 2468 C CA . LYS B 1 25 ? 32.962 -10.458 39.174 1.00 13.60 25 LYS B CA 1
ATOM 2469 C C . LYS B 1 25 ? 33.234 -9.504 38.035 1.00 14.35 25 LYS B C 1
ATOM 2470 O O . LYS B 1 25 ? 32.655 -8.420 37.985 1.00 17.56 25 LYS B O 1
ATOM 2476 N N . GLY B 1 26 ? 34.085 -9.904 37.106 1.00 14.02 26 GLY B N 1
ATOM 2477 C CA . GLY B 1 26 ? 34.427 -9.010 36.024 1.00 13.63 26 GLY B CA 1
ATOM 2478 C C . GLY B 1 26 ? 35.553 -8.068 36.457 1.00 13.58 26 GLY B C 1
ATOM 2479 O O . GLY B 1 26 ? 35.610 -6.909 36.016 1.00 15.66 26 GLY B O 1
ATOM 2480 N N . ILE B 1 27 ? 36.413 -8.536 37.368 1.00 11.34 27 ILE B N 1
ATOM 2481 C CA . ILE B 1 27 ? 37.550 -7.763 37.816 1.00 8.71 27 ILE B CA 1
ATOM 2482 C C . ILE B 1 27 ? 38.641 -8.176 36.823 1.00 9.00 27 ILE B C 1
ATOM 2483 O O . ILE B 1 27 ? 39.023 -9.346 36.759 1.00 6.68 27 ILE B O 1
ATOM 2488 N N . ASN B 1 28 ? 39.080 -7.217 36.007 1.00 9.58 28 ASN B N 1
ATOM 2489 C CA . ASN B 1 28 ? 40.068 -7.468 34.947 1.00 10.48 28 ASN B CA 1
ATOM 2490 C C . ASN B 1 28 ? 41.521 -7.195 35.275 1.00 9.69 28 ASN B C 1
ATOM 2491 O O . ASN B 1 28 ? 42.357 -7.242 34.397 1.00 11.49 28 ASN B O 1
ATOM 2496 N N . GLY B 1 29 ? 41.836 -6.877 36.515 1.00 9.46 29 GLY B N 1
ATOM 2497 C CA . GLY B 1 29 ? 43.220 -6.613 36.856 1.00 8.30 29 GLY B CA 1
ATOM 2498 C C . GLY B 1 29 ? 43.497 -7.033 38.291 1.00 8.71 29 GLY B C 1
ATOM 2499 O O . GLY B 1 29 ? 42.612 -6.887 39.166 1.00 7.78 29 GLY B O 1
ATOM 2500 N N . MET B 1 30 ? 44.757 -7.415 38.531 1.00 6.62 30 MET B N 1
ATOM 2501 C CA . MET B 1 30 ? 45.238 -7.896 39.800 1.00 5.15 30 MET B CA 1
ATOM 2502 C C . MET B 1 30 ? 46.663 -7.459 40.161 1.00 4.61 30 MET B C 1
ATOM 2503 O O . MET B 1 30 ? 47.491 -7.218 39.311 1.00 3.39 30 MET B O 1
ATOM 2508 N N . ARG B 1 31 ? 46.932 -7.359 41.455 1.00 5.47 31 ARG B N 1
ATOM 2509 C CA . ARG B 1 31 ? 48.269 -7.040 41.943 1.00 6.17 31 ARG B CA 1
ATOM 2510 C C . ARG B 1 31 ? 48.672 -8.073 43.015 1.00 7.00 31 ARG B C 1
ATOM 2511 O O . ARG B 1 31 ? 47.853 -8.476 43.843 1.00 6.78 31 ARG B O 1
ATOM 2519 N N . ILE B 1 32 ? 49.882 -8.606 42.890 1.00 6.54 32 ILE B N 1
ATOM 2520 C CA . ILE B 1 32 ? 50.374 -9.556 43.862 1.00 7.30 32 ILE B CA 1
ATOM 2521 C C . ILE B 1 32 ? 51.693 -8.970 44.378 1.00 7.95 32 ILE B C 1
ATOM 2522 O O . ILE B 1 32 ? 52.425 -8.323 43.629 1.00 9.20 32 ILE B O 1
ATOM 2527 N N . TYR B 1 33 ? 51.961 -9.166 45.663 1.00 7.92 33 TYR B N 1
ATOM 2528 C CA . TYR B 1 33 ? 53.128 -8.578 46.329 1.00 7.63 33 TYR B CA 1
ATOM 2529 C C . TYR B 1 33 ? 54.472 -9.281 46.347 1.00 8.14 33 TYR B C 1
ATOM 2530 O O . TYR B 1 33 ? 55.430 -8.793 46.944 1.00 9.02 33 TYR B O 1
ATOM 2539 N N . PHE B 1 34 ? 54.515 -10.445 45.723 1.00 7.89 34 PHE B N 1
ATOM 2540 C CA . PHE B 1 34 ? 55.721 -11.243 45.589 1.00 6.96 34 PHE B CA 1
ATOM 2541 C C . PHE B 1 34 ? 55.361 -12.264 44.525 1.00 7.50 34 PHE B C 1
ATOM 2542 O O . PHE B 1 34 ? 54.175 -12.440 44.224 1.00 7.69 34 PHE B O 1
ATOM 2550 N N . ALA B 1 35 ? 56.354 -12.911 43.927 1.00 8.75 35 ALA B N 1
ATOM 2551 C CA . ALA B 1 35 ? 56.084 -13.931 42.926 1.00 8.92 35 ALA B CA 1
ATOM 2552 C C . ALA B 1 35 ? 55.489 -15.153 43.619 1.00 10.77 35 ALA B C 1
ATOM 2553 O O . ALA B 1 35 ? 56.194 -16.100 43.958 1.00 10.70 35 ALA B O 1
ATOM 2555 N N . ASP B 1 36 ? 54.194 -15.089 43.910 1.00 11.79 36 ASP B N 1
ATOM 2556 C CA . ASP B 1 36 ? 53.481 -16.177 44.564 1.00 11.00 36 ASP B CA 1
ATOM 2557 C C . ASP B 1 36 ? 53.238 -17.174 43.432 1.00 10.98 36 ASP B C 1
ATOM 2558 O O . ASP B 1 36 ? 52.427 -16.898 42.556 1.00 11.62 36 ASP B O 1
ATOM 2563 N N . GLY B 1 37 ? 53.935 -18.313 43.460 1.00 10.40 37 GLY B N 1
ATOM 2564 C CA . GLY B 1 37 ? 53.813 -19.339 42.427 1.00 10.29 37 GLY B CA 1
ATOM 2565 C C . GLY B 1 37 ? 52.460 -20.016 42.318 1.00 12.17 37 GLY B C 1
ATOM 2566 O O . GLY B 1 37 ? 52.131 -20.661 41.306 1.00 12.29 37 GLY B O 1
ATOM 2567 N N . GLN B 1 38 ? 51.685 -19.921 43.393 1.00 12.89 38 GLN B N 1
ATOM 2568 C CA . GLN B 1 38 ? 50.349 -20.499 43.433 1.00 12.41 38 GLN B CA 1
ATOM 2569 C C . GLN B 1 38 ? 49.380 -19.613 42.621 1.00 11.83 38 GLN B C 1
ATOM 2570 O O . GLN B 1 38 ? 48.438 -20.080 41.994 1.00 12.36 38 GLN B O 1
ATOM 2576 N N . ALA B 1 39 ? 49.609 -18.314 42.684 1.00 11.96 39 ALA B N 1
ATOM 2577 C CA . ALA B 1 39 ? 48.765 -17.359 42.004 1.00 11.04 39 ALA B CA 1
ATOM 2578 C C . ALA B 1 39 ? 49.124 -17.320 40.545 1.00 11.16 39 ALA B C 1
ATOM 2579 O O . ALA B 1 39 ? 48.222 -17.272 39.711 1.00 12.04 39 ALA B O 1
ATOM 2581 N N . LEU B 1 40 ? 50.428 -17.301 40.245 1.00 11.38 40 LEU B N 1
ATOM 2582 C CA . LEU B 1 40 ? 50.924 -17.264 38.875 1.00 11.65 40 LEU B CA 1
ATOM 2583 C C . LEU B 1 40 ? 50.524 -18.485 38.074 1.00 13.04 40 LEU B C 1
ATOM 2584 O O . LEU B 1 40 ? 50.250 -18.378 36.878 1.00 15.20 40 LEU B O 1
ATOM 2589 N N . SER B 1 41 ? 50.469 -19.653 38.714 1.00 14.88 41 SER B N 1
ATOM 2590 C CA . SER B 1 41 ? 50.042 -20.848 37.996 1.00 15.01 41 SER B CA 1
ATOM 2591 C C . SER B 1 41 ? 48.537 -20.787 37.760 1.00 13.34 41 SER B C 1
ATOM 2592 O O . SER B 1 41 ? 48.055 -21.206 36.716 1.00 13.38 41 SER B O 1
ATOM 2595 N N . ALA B 1 42 ? 47.813 -20.266 38.749 1.00 13.12 42 ALA B N 1
ATOM 2596 C CA . ALA B 1 42 ? 46.355 -20.121 38.719 1.00 12.21 42 ALA B CA 1
ATOM 2597 C C . ALA B 1 42 ? 45.845 -19.086 37.703 1.00 12.64 42 ALA B C 1
ATOM 2598 O O . ALA B 1 42 ? 44.737 -19.229 37.159 1.00 12.34 42 ALA B O 1
ATOM 2600 N N . LEU B 1 43 ? 46.636 -18.041 37.472 1.00 11.68 43 LEU B N 1
ATOM 2601 C CA . LEU B 1 43 ? 46.262 -16.992 36.547 1.00 11.19 43 LEU B CA 1
ATOM 2602 C C . LEU B 1 43 ? 46.433 -17.347 35.074 1.00 13.51 43 LEU B C 1
ATOM 2603 O O . LEU B 1 43 ? 46.079 -16.537 34.211 1.00 13.09 43 LEU B O 1
ATOM 2608 N N . ARG B 1 44 ? 47.001 -18.514 34.768 1.00 14.15 44 ARG B N 1
ATOM 2609 C CA . ARG B 1 44 ? 47.206 -18.884 33.365 1.00 16.75 44 ARG B CA 1
ATOM 2610 C C . ARG B 1 44 ? 45.950 -18.855 32.525 1.00 16.50 44 ARG B C 1
ATOM 2611 O O . ARG B 1 44 ? 44.968 -19.494 32.871 1.00 19.63 44 ARG B O 1
ATOM 2619 N N . ASN B 1 45 ? 45.972 -18.096 31.439 1.00 17.02 45 ASN B N 1
ATOM 2620 C CA . ASN B 1 45 ? 44.843 -18.008 30.507 1.00 17.10 45 ASN B CA 1
ATOM 2621 C C . ASN B 1 45 ? 43.558 -17.405 31.080 1.00 17.24 45 ASN B C 1
ATOM 2622 O O . ASN B 1 45 ? 42.476 -17.578 30.503 1.00 17.78 45 ASN B O 1
ATOM 2627 N N . SER B 1 46 ? 43.689 -16.632 32.158 1.00 16.53 46 SER B N 1
ATOM 2628 C CA . SER B 1 46 ? 42.540 -15.993 32.835 1.00 15.38 46 SER B CA 1
ATOM 2629 C C . SER B 1 46 ? 42.193 -14.622 32.255 1.00 14.26 46 SER B C 1
ATOM 2630 O O . SER B 1 46 ? 41.120 -14.062 32.552 1.00 14.63 46 SER B O 1
ATOM 2633 N N . GLY B 1 47 ? 43.145 -14.045 31.520 1.00 12.49 47 GLY B N 1
ATOM 2634 C CA . GLY B 1 47 ? 42.940 -12.739 30.918 1.00 10.37 47 GLY B CA 1
ATOM 2635 C C . GLY B 1 47 ? 43.037 -11.592 31.909 1.00 10.43 47 GLY B C 1
ATOM 2636 O O . GLY B 1 47 ? 42.769 -10.436 31.549 1.00 12.00 47 GLY B O 1
ATOM 2637 N N . ILE B 1 48 ? 43.415 -11.885 33.156 1.00 8.36 48 ILE B N 1
ATOM 2638 C CA . ILE B 1 48 ? 43.549 -10.839 34.164 1.00 7.33 48 ILE B CA 1
ATOM 2639 C C . ILE B 1 48 ? 44.935 -10.158 34.024 1.00 7.76 48 ILE B C 1
ATOM 2640 O O . ILE B 1 48 ? 45.926 -10.839 33.817 1.00 8.33 48 ILE B O 1
ATOM 2645 N N . GLY B 1 49 ? 44.962 -8.823 34.003 1.00 7.21 49 GLY B N 1
ATOM 2646 C CA . GLY B 1 49 ? 46.214 -8.086 33.888 1.00 7.64 49 GLY B CA 1
ATOM 2647 C C . GLY B 1 49 ? 46.867 -8.036 35.258 1.00 8.21 49 GLY B C 1
ATOM 2648 O O . GLY B 1 49 ? 46.203 -7.728 36.248 1.00 8.64 49 GLY B O 1
ATOM 2649 N N . LEU B 1 50 ? 48.182 -8.194 35.314 1.00 8.60 50 LEU B N 1
ATOM 2650 C CA . LEU B 1 50 ? 48.858 -8.256 36.591 1.00 7.62 50 LEU B CA 1
ATOM 2651 C C . LEU B 1 50 ? 50.023 -7.314 36.825 1.00 6.64 50 LEU B C 1
ATOM 2652 O O . LEU B 1 50 ? 50.798 -7.071 35.902 1.00 7.18 50 LEU B O 1
ATOM 2657 N N . ILE B 1 51 ? 50.106 -6.739 38.033 1.00 6.29 51 ILE B N 1
ATOM 2658 C CA . ILE B 1 51 ? 51.274 -5.930 38.464 1.00 4.95 51 ILE B CA 1
ATOM 2659 C C . ILE B 1 51 ? 51.970 -6.993 39.328 1.00 4.79 51 ILE B C 1
ATOM 2660 O O . ILE B 1 51 ? 51.316 -7.689 40.097 1.00 4.43 51 ILE B O 1
ATOM 2665 N N . LEU B 1 52 ? 53.257 -7.202 39.124 1.00 4.96 52 LEU B N 1
ATOM 2666 C CA . LEU B 1 52 ? 54.004 -8.211 39.861 1.00 3.20 52 LEU B CA 1
ATOM 2667 C C . LEU B 1 52 ? 55.099 -7.595 40.683 1.00 5.67 52 LEU B C 1
ATOM 2668 O O . LEU B 1 52 ? 56.116 -7.178 40.128 1.00 4.31 52 LEU B O 1
ATOM 2673 N N . ASP B 1 53 ? 54.900 -7.506 42.004 1.00 7.62 53 ASP B N 1
ATOM 2674 C CA . ASP B 1 53 ? 55.956 -6.978 42.863 1.00 8.35 53 ASP B CA 1
ATOM 2675 C C . ASP B 1 53 ? 57.001 -8.085 42.954 1.00 9.01 53 ASP B C 1
ATOM 2676 O O . ASP B 1 53 ? 56.661 -9.277 42.893 1.00 7.85 53 ASP B O 1
ATOM 2681 N N . ILE B 1 54 ? 58.263 -7.692 43.107 1.00 9.74 54 ILE B N 1
ATOM 2682 C CA . ILE B 1 54 ? 59.341 -8.660 43.244 1.00 10.10 54 ILE B CA 1
ATOM 2683 C C . ILE B 1 54 ? 59.428 -9.073 44.731 1.00 11.13 54 ILE B C 1
ATOM 2684 O O . ILE B 1 54 ? 59.801 -10.215 45.062 1.00 12.59 54 ILE B O 1
ATOM 2689 N N . GLY B 1 55 ? 58.932 -8.213 45.610 1.00 12.02 55 GLY B N 1
ATOM 2690 C CA . GLY B 1 55 ? 59.036 -8.502 47.034 1.00 13.79 55 GLY B CA 1
ATOM 2691 C C . GLY B 1 55 ? 60.196 -7.672 47.556 1.00 14.55 55 GLY B C 1
ATOM 2692 O O . GLY B 1 55 ? 61.309 -7.727 47.017 1.00 16.19 55 GLY B O 1
ATOM 2693 N N . ASN B 1 56 ? 59.956 -6.891 48.601 1.00 16.16 56 ASN B N 1
ATOM 2694 C CA . ASN B 1 56 ? 60.995 -6.021 49.137 1.00 16.85 56 ASN B CA 1
ATOM 2695 C C . ASN B 1 56 ? 62.222 -6.758 49.605 1.00 17.07 56 ASN B C 1
ATOM 2696 O O . ASN B 1 56 ? 63.337 -6.251 49.526 1.00 15.90 56 ASN B O 1
ATOM 2701 N N . ASP B 1 57 ? 62.010 -8.001 50.006 1.00 19.67 57 ASP B N 1
ATOM 2702 C CA . ASP B 1 57 ? 63.080 -8.883 50.462 1.00 22.24 57 ASP B CA 1
ATOM 2703 C C . ASP B 1 57 ? 63.938 -9.355 49.283 1.00 22.20 57 ASP B C 1
ATOM 2704 O O . ASP B 1 57 ? 64.951 -10.002 49.502 1.00 23.35 57 ASP B O 1
ATOM 2709 N N . GLN B 1 58 ? 63.510 -9.087 48.043 1.00 21.75 58 GLN B N 1
ATOM 2710 C CA . GLN B 1 58 ? 64.269 -9.487 46.846 1.00 20.62 58 GLN B CA 1
ATOM 2711 C C . GLN B 1 58 ? 65.076 -8.339 46.244 1.00 19.85 58 GLN B C 1
ATOM 2712 O O . GLN B 1 58 ? 66.013 -8.548 45.454 1.00 18.69 58 GLN B O 1
ATOM 2718 N N . LEU B 1 59 ? 64.715 -7.120 46.636 1.00 19.49 59 LEU B N 1
ATOM 2719 C CA . LEU B 1 59 ? 65.346 -5.900 46.116 1.00 17.99 59 LEU B CA 1
ATOM 2720 C C . LEU B 1 59 ? 66.872 -5.860 45.992 1.00 17.19 59 LEU B C 1
ATOM 2721 O O . LEU B 1 59 ? 67.393 -5.631 44.906 1.00 17.49 59 LEU B O 1
ATOM 2726 N N . ALA B 1 60 ? 67.581 -6.101 47.092 1.00 16.40 60 ALA B N 1
ATOM 2727 C CA . ALA B 1 60 ? 69.040 -6.058 47.087 1.00 15.93 60 ALA B CA 1
ATOM 2728 C C . ALA B 1 60 ? 69.730 -7.061 46.176 1.00 15.92 60 ALA B C 1
ATOM 2729 O O . ALA B 1 60 ? 70.754 -6.732 45.569 1.00 17.14 60 ALA B O 1
ATOM 2731 N N . ASN B 1 61 ? 69.161 -8.261 46.073 1.00 15.20 61 ASN B N 1
ATOM 2732 C CA . ASN B 1 61 ? 69.699 -9.349 45.257 1.00 16.00 61 ASN B CA 1
ATOM 2733 C C . ASN B 1 61 ? 69.630 -9.035 43.762 1.00 16.66 61 ASN B C 1
ATOM 2734 O O . ASN B 1 61 ? 70.578 -9.276 43.008 1.00 17.54 61 ASN B O 1
ATOM 2739 N N . ILE B 1 62 ? 68.478 -8.538 43.334 1.00 16.72 62 ILE B N 1
ATOM 2740 C CA . ILE B 1 62 ? 68.249 -8.170 41.950 1.00 16.28 62 ILE B CA 1
ATOM 2741 C C . ILE B 1 62 ? 69.118 -6.956 41.576 1.00 16.90 62 ILE B C 1
ATOM 2742 O O . ILE B 1 62 ? 69.596 -6.846 40.451 1.00 15.94 62 ILE B O 1
ATOM 2747 N N . ALA B 1 63 ? 69.372 -6.078 42.537 1.00 17.60 63 ALA B N 1
ATOM 2748 C CA . ALA B 1 63 ? 70.215 -4.909 42.291 1.00 18.61 63 ALA B CA 1
ATOM 2749 C C . ALA B 1 63 ? 71.689 -5.330 42.157 1.00 20.11 63 ALA B C 1
ATOM 2750 O O . ALA B 1 63 ? 72.479 -4.711 41.417 1.00 21.03 63 ALA B O 1
ATOM 2752 N N . ALA B 1 64 ? 72.034 -6.399 42.864 1.00 20.42 64 ALA B N 1
ATOM 2753 C CA . ALA B 1 64 ? 73.380 -6.957 42.891 1.00 21.58 64 ALA B CA 1
ATOM 2754 C C . ALA B 1 64 ? 74.014 -7.202 41.529 1.00 22.69 64 ALA B C 1
ATOM 2755 O O . ALA B 1 64 ? 75.122 -6.732 41.279 1.00 25.44 64 ALA B O 1
ATOM 2757 N N . SER B 1 65 ? 73.340 -7.933 40.652 1.00 22.03 65 SER B N 1
ATOM 2758 C CA . SER B 1 65 ? 73.896 -8.208 39.342 1.00 21.85 65 SER B CA 1
ATOM 2759 C C . SER B 1 65 ? 72.805 -8.574 38.360 1.00 21.81 65 SER B C 1
ATOM 2760 O O . SER B 1 65 ? 71.774 -9.140 38.747 1.00 22.58 65 SER B O 1
ATOM 2763 N N . THR B 1 66 ? 73.079 -8.333 37.080 1.00 21.71 66 THR B N 1
ATOM 2764 C CA . THR B 1 66 ? 72.150 -8.646 35.993 1.00 21.32 66 THR B CA 1
ATOM 2765 C C . THR B 1 66 ? 71.820 -10.123 35.950 1.00 20.67 66 THR B C 1
ATOM 2766 O O . THR B 1 66 ? 70.724 -10.507 35.546 1.00 20.86 66 THR B O 1
ATOM 2770 N N . SER B 1 67 ? 72.774 -10.953 36.346 1.00 19.96 67 SER B N 1
ATOM 2771 C CA . SER B 1 67 ? 72.559 -12.384 36.363 1.00 20.36 67 SER B CA 1
ATOM 2772 C C . SER B 1 67 ? 71.536 -12.736 37.411 1.00 20.73 67 SER B C 1
ATOM 2773 O O . SER B 1 67 ? 70.672 -13.565 37.165 1.00 22.95 67 SER B O 1
ATOM 2776 N N . ASN B 1 68 ? 71.618 -12.130 38.590 1.00 21.15 68 ASN B N 1
ATOM 2777 C CA . ASN B 1 68 ? 70.627 -12.437 39.618 1.00 20.22 68 ASN B CA 1
ATOM 2778 C C . ASN B 1 68 ? 69.263 -12.118 39.043 1.00 18.90 68 ASN B C 1
ATOM 2779 O O . ASN B 1 68 ? 68.344 -12.950 39.120 1.00 17.78 68 ASN B O 1
ATOM 2784 N N . ALA B 1 69 ? 69.171 -10.938 38.410 1.00 17.37 69 ALA B N 1
ATOM 2785 C CA . ALA B 1 69 ? 67.930 -10.442 37.798 1.00 15.03 69 ALA B CA 1
ATOM 2786 C C . ALA B 1 69 ? 67.492 -11.403 36.687 1.00 14.92 69 ALA B C 1
ATOM 2787 O O . ALA B 1 69 ? 66.337 -11.855 36.644 1.00 14.77 69 ALA B O 1
ATOM 2789 N N . ALA B 1 70 ? 68.459 -11.806 35.870 1.00 14.47 70 ALA B N 1
ATOM 2790 C CA . ALA B 1 70 ? 68.236 -12.746 34.780 1.00 14.92 70 ALA B CA 1
ATOM 2791 C C . ALA B 1 70 ? 67.681 -14.063 35.364 1.00 15.91 70 ALA B C 1
ATOM 2792 O O . ALA B 1 70 ? 66.670 -14.619 34.891 1.00 14.83 70 ALA B O 1
ATOM 2794 N N . SER B 1 71 ? 68.301 -14.504 36.453 1.00 16.19 71 SER B N 1
ATOM 2795 C CA . SER B 1 71 ? 67.892 -15.707 37.133 1.00 17.11 71 SER B CA 1
ATOM 2796 C C . SER B 1 71 ? 66.475 -15.572 37.671 1.00 16.28 71 SER B C 1
ATOM 2797 O O . SER B 1 71 ? 65.667 -16.509 37.554 1.00 17.17 71 SER B O 1
ATOM 2800 N N . TRP B 1 72 ? 66.150 -14.405 38.230 1.00 15.50 72 TRP B N 1
ATOM 2801 C CA . TRP B 1 72 ? 64.814 -14.187 38.796 1.00 13.87 72 TRP B CA 1
ATOM 2802 C C . TRP B 1 72 ? 63.761 -14.300 37.713 1.00 13.51 72 TRP B C 1
ATOM 2803 O O . TRP B 1 72 ? 62.685 -14.876 37.922 1.00 11.36 72 TRP B O 1
ATOM 2814 N N . VAL B 1 73 ? 64.096 -13.722 36.559 1.00 14.13 73 VAL B N 1
ATOM 2815 C CA . VAL B 1 73 ? 63.243 -13.692 35.373 1.00 14.60 73 VAL B CA 1
ATOM 2816 C C . VAL B 1 73 ? 62.998 -15.113 34.869 1.00 16.49 73 VAL B C 1
ATOM 2817 O O . VAL B 1 73 ? 61.848 -15.509 34.622 1.00 17.20 73 VAL B O 1
ATOM 2821 N N . GLN B 1 74 ? 64.072 -15.894 34.769 1.00 18.07 74 GLN B N 1
ATOM 2822 C CA . GLN B 1 74 ? 63.945 -17.261 34.321 1.00 19.14 74 GLN B CA 1
ATOM 2823 C C . GLN B 1 74 ? 62.978 -18.009 35.199 1.00 19.12 74 GLN B C 1
ATOM 2824 O O . GLN B 1 74 ? 62.032 -18.587 34.705 1.00 19.88 74 GLN B O 1
ATOM 2830 N N . ASN B 1 75 ? 63.137 -17.897 36.507 1.00 20.79 75 ASN B N 1
ATOM 2831 C CA . ASN B 1 75 ? 62.259 -18.627 37.422 1.00 22.00 75 ASN B CA 1
ATOM 2832 C C . ASN B 1 75 ? 60.833 -18.119 37.672 1.00 21.47 75 ASN B C 1
ATOM 2833 O O . ASN B 1 75 ? 59.947 -18.919 37.961 1.00 21.18 75 ASN B O 1
ATOM 2838 N N . ASN B 1 76 ? 60.608 -16.808 37.587 1.00 21.65 76 ASN B N 1
ATOM 2839 C CA . ASN B 1 76 ? 59.291 -16.241 37.916 1.00 19.78 76 ASN B CA 1
ATOM 2840 C C . ASN B 1 76 ? 58.501 -15.504 36.860 1.00 18.55 76 ASN B C 1
ATOM 2841 O O . ASN B 1 76 ? 57.465 -14.925 37.187 1.00 18.33 76 ASN B O 1
ATOM 2846 N N . VAL B 1 77 ? 58.998 -15.459 35.626 1.00 17.12 77 VAL B N 1
ATOM 2847 C CA . VAL B 1 77 ? 58.284 -14.761 34.559 1.00 16.05 77 VAL B CA 1
ATOM 2848 C C . VAL B 1 77 ? 58.192 -15.649 33.327 1.00 16.22 77 VAL B C 1
ATOM 2849 O O . VAL B 1 77 ? 57.112 -15.930 32.828 1.00 15.61 77 VAL B O 1
ATOM 2853 N N . ARG B 1 78 ? 59.340 -16.173 32.909 1.00 17.82 78 ARG B N 1
ATOM 2854 C CA . ARG B 1 78 ? 59.435 -17.016 31.731 1.00 17.56 78 ARG B CA 1
ATOM 2855 C C . ARG B 1 78 ? 58.414 -18.141 31.651 1.00 16.75 78 ARG B C 1
ATOM 2856 O O . ARG B 1 78 ? 57.783 -18.326 30.630 1.00 19.37 78 ARG B O 1
ATOM 2864 N N . PRO B 1 79 ? 58.219 -18.894 32.727 1.00 15.56 79 PRO B N 1
ATOM 2865 C CA . PRO B 1 79 ? 57.259 -19.990 32.677 1.00 15.83 79 PRO B CA 1
ATOM 2866 C C . PRO B 1 79 ? 55.779 -19.631 32.715 1.00 17.34 79 PRO B C 1
ATOM 2867 O O . PRO B 1 79 ? 54.947 -20.543 32.698 1.00 18.40 79 PRO B O 1
ATOM 2871 N N . TYR B 1 80 ? 55.440 -18.338 32.759 1.00 17.10 80 TYR B N 1
ATOM 2872 C CA . TYR B 1 80 ? 54.039 -17.924 32.892 1.00 16.05 80 TYR B CA 1
ATOM 2873 C C . TYR B 1 80 ? 53.520 -17.024 31.831 1.00 16.24 80 TYR B C 1
ATOM 2874 O O . TYR B 1 80 ? 52.316 -16.958 31.620 1.00 16.94 80 TYR B O 1
ATOM 2883 N N . TYR B 1 81 ? 54.414 -16.240 31.254 1.00 15.02 81 TYR B N 1
ATOM 2884 C CA . TYR B 1 81 ? 54.055 -15.272 30.222 1.00 15.30 81 TYR B CA 1
ATOM 2885 C C . TYR B 1 81 ? 54.134 -15.941 28.846 1.00 15.80 81 TYR B C 1
ATOM 2886 O O . TYR B 1 81 ? 54.936 -16.844 28.650 1.00 16.89 81 TYR B O 1
ATOM 2895 N N . PRO B 1 82 ? 53.293 -15.527 27.880 1.00 15.39 82 PRO B N 1
ATOM 2896 C CA . PRO B 1 82 ? 52.260 -14.496 27.916 1.00 13.77 82 PRO B CA 1
ATOM 2897 C C . PRO B 1 82 ? 50.917 -15.096 28.316 1.00 13.50 82 PRO B C 1
ATOM 2898 O O . PRO B 1 82 ? 49.872 -14.490 28.058 1.00 14.25 82 PRO B O 1
ATOM 2902 N N . ALA B 1 83 ? 50.950 -16.293 28.905 1.00 11.21 83 ALA B N 1
ATOM 2903 C CA . ALA B 1 83 ? 49.732 -16.969 29.357 1.00 11.29 83 ALA B CA 1
ATOM 2904 C C . ALA B 1 83 ? 49.162 -16.213 30.550 1.00 11.51 83 ALA B C 1
ATOM 2905 O O . ALA B 1 83 ? 47.963 -16.320 30.844 1.00 12.73 83 ALA B O 1
ATOM 2907 N N . VAL B 1 84 ? 50.056 -15.554 31.300 1.00 11.18 84 VAL B N 1
ATOM 2908 C CA . VAL B 1 84 ? 49.688 -14.726 32.454 1.00 9.97 84 VAL B CA 1
ATOM 2909 C C . VAL B 1 84 ? 50.034 -13.334 31.938 1.00 10.18 84 VAL B C 1
ATOM 2910 O O . VAL B 1 84 ? 51.144 -13.101 31.460 1.00 11.41 84 VAL B O 1
ATOM 2914 N N . ASN B 1 85 ? 49.082 -12.418 31.979 1.00 9.32 85 ASN B N 1
ATOM 2915 C CA . ASN B 1 85 ? 49.350 -11.087 31.472 1.00 9.98 85 ASN B CA 1
ATOM 2916 C C . ASN B 1 85 ? 50.096 -10.124 32.392 1.00 9.51 85 ASN B C 1
ATOM 2917 O O . ASN B 1 85 ? 49.522 -9.152 32.874 1.00 9.84 85 ASN B O 1
ATOM 2922 N N . ILE B 1 86 ? 51.375 -10.386 32.616 1.00 9.26 86 ILE B N 1
ATOM 2923 C CA . ILE B 1 86 ? 52.195 -9.523 33.451 1.00 10.03 86 ILE B CA 1
ATOM 2924 C C . ILE B 1 86 ? 52.411 -8.215 32.682 1.00 10.04 86 ILE B C 1
ATOM 2925 O O . ILE B 1 86 ? 53.069 -8.209 31.657 1.00 9.11 86 ILE B O 1
ATOM 2930 N N . LYS B 1 87 ? 51.853 -7.124 33.197 1.00 9.79 87 LYS B N 1
ATOM 2931 C CA . LYS B 1 87 ? 51.953 -5.818 32.594 1.00 8.65 87 LYS B CA 1
ATOM 2932 C C . LYS B 1 87 ? 53.063 -4.982 33.182 1.00 9.37 87 LYS B C 1
ATOM 2933 O O . LYS B 1 87 ? 53.720 -4.210 32.483 1.00 10.38 87 LYS B O 1
ATOM 2939 N N . TYR B 1 88 ? 53.244 -5.086 34.488 1.00 9.83 88 TYR B N 1
ATOM 2940 C CA . TYR B 1 88 ? 54.273 -4.312 35.170 1.00 8.60 88 TYR B CA 1
ATOM 2941 C C . TYR B 1 88 ? 54.912 -5.171 36.229 1.00 9.21 88 TYR B C 1
ATOM 2942 O O . TYR B 1 88 ? 54.285 -6.088 36.761 1.00 8.99 88 TYR B O 1
ATOM 2951 N N . ILE B 1 89 ? 56.168 -4.879 36.528 1.00 10.17 89 ILE B N 1
ATOM 2952 C CA . ILE B 1 89 ? 56.864 -5.552 37.623 1.00 10.68 89 ILE B CA 1
ATOM 2953 C C . ILE B 1 89 ? 57.321 -4.396 38.480 1.00 10.29 89 ILE B C 1
ATOM 2954 O O . ILE B 1 89 ? 57.861 -3.429 37.957 1.00 10.48 89 ILE B O 1
ATOM 2959 N N . ALA B 1 90 ? 56.989 -4.449 39.763 1.00 10.04 90 ALA B N 1
ATOM 2960 C CA . ALA B 1 90 ? 57.327 -3.385 40.686 1.00 9.63 90 ALA B CA 1
ATOM 2961 C C . ALA B 1 90 ? 58.566 -3.725 41.445 1.00 10.16 90 ALA B C 1
ATOM 2962 O O . ALA B 1 90 ? 58.567 -4.662 42.267 1.00 11.21 90 ALA B O 1
ATOM 2964 N N . ALA B 1 91 ? 59.633 -2.995 41.146 1.00 8.42 91 ALA B N 1
ATOM 2965 C CA . ALA B 1 91 ? 60.872 -3.203 41.828 1.00 7.85 91 ALA B CA 1
ATOM 2966 C C . ALA B 1 91 ? 60.852 -2.415 43.149 1.00 8.32 91 ALA B C 1
ATOM 2967 O O . ALA B 1 91 ? 61.504 -1.385 43.277 1.00 10.56 91 ALA B O 1
ATOM 2969 N N . GLY B 1 92 ? 60.089 -2.910 44.116 1.00 8.72 92 GLY B N 1
ATOM 2970 C CA . GLY B 1 92 ? 60.024 -2.295 45.427 1.00 7.86 92 GLY B CA 1
ATOM 2971 C C . GLY B 1 92 ? 58.664 -1.713 45.722 1.00 7.78 92 GLY B C 1
ATOM 2972 O O . GLY B 1 92 ? 58.010 -1.218 44.821 1.00 6.91 92 GLY B O 1
ATOM 2973 N N . ASN B 1 93 ? 58.237 -1.802 46.979 1.00 8.50 93 ASN B N 1
ATOM 2974 C CA . ASN B 1 93 ? 56.958 -1.265 47.427 1.00 9.43 93 ASN B CA 1
ATOM 2975 C C . ASN B 1 93 ? 57.175 -0.444 48.700 1.00 10.79 93 ASN B C 1
ATOM 2976 O O . ASN B 1 93 ? 57.415 -0.990 49.774 1.00 9.61 93 ASN B O 1
ATOM 2981 N N . GLU B 1 94 ? 57.098 0.874 48.565 1.00 11.55 94 GLU B N 1
ATOM 2982 C CA . GLU B 1 94 ? 57.296 1.770 49.686 1.00 11.71 94 GLU B CA 1
ATOM 2983 C C . GLU B 1 94 ? 58.637 1.552 50.433 1.00 12.73 94 GLU B C 1
ATOM 2984 O O . GLU B 1 94 ? 58.711 1.620 51.659 1.00 13.33 94 GLU B O 1
ATOM 2990 N N . VAL B 1 95 ? 59.708 1.356 49.673 1.00 14.84 95 VAL B N 1
ATOM 2991 C CA . VAL B 1 95 ? 61.031 1.152 50.241 1.00 15.00 95 VAL B CA 1
ATOM 2992 C C . VAL B 1 95 ? 61.496 2.483 50.845 1.00 16.23 95 VAL B C 1
ATOM 2993 O O . VAL B 1 95 ? 61.385 3.527 50.223 1.00 16.52 95 VAL B O 1
ATOM 2997 N N . GLN B 1 96 ? 62.028 2.434 52.058 1.00 17.92 96 GLN B N 1
ATOM 2998 C CA . GLN B 1 96 ? 62.493 3.615 52.760 1.00 18.49 96 GLN B CA 1
ATOM 2999 C C . GLN B 1 96 ? 63.925 3.390 53.232 1.00 19.82 96 GLN B C 1
ATOM 3000 O O . GLN B 1 96 ? 64.402 2.262 53.271 1.00 20.27 96 GLN B O 1
ATOM 3006 N N . GLY B 1 97 ? 64.633 4.465 53.543 1.00 20.57 97 GLY B N 1
ATOM 3007 C CA . GLY B 1 97 ? 65.978 4.316 54.053 1.00 22.24 97 GLY B CA 1
ATOM 3008 C C . GLY B 1 97 ? 67.046 4.074 53.008 1.00 23.40 97 GLY B C 1
ATOM 3009 O O . GLY B 1 97 ? 66.858 4.379 51.842 1.00 25.46 97 GLY B O 1
ATOM 3010 N N . GLY B 1 98 ? 68.182 3.535 53.432 1.00 22.69 98 GLY B N 1
ATOM 3011 C CA . GLY B 1 98 ? 69.269 3.291 52.516 1.00 20.79 98 GLY B CA 1
ATOM 3012 C C . GLY B 1 98 ? 68.914 2.252 51.497 1.00 20.00 98 GLY B C 1
ATOM 3013 O O . GLY B 1 98 ? 69.626 2.083 50.513 1.00 21.99 98 GLY B O 1
ATOM 3014 N N . ALA B 1 99 ? 67.817 1.545 51.703 1.00 19.38 99 ALA B N 1
ATOM 3015 C CA . ALA B 1 99 ? 67.439 0.530 50.725 1.00 18.99 99 ALA B CA 1
ATOM 3016 C C . ALA B 1 99 ? 66.963 1.184 49.433 1.00 17.40 99 ALA B C 1
ATOM 3017 O O . ALA B 1 99 ? 67.014 0.587 48.375 1.00 17.42 99 ALA B O 1
ATOM 3019 N N . THR B 1 100 ? 66.549 2.439 49.513 1.00 16.99 100 THR B N 1
ATOM 3020 C CA . THR B 1 100 ? 66.080 3.133 48.339 1.00 16.36 100 THR B CA 1
ATOM 3021 C C . THR B 1 100 ? 67.214 3.316 47.342 1.00 16.76 100 THR B C 1
ATOM 3022 O O . THR B 1 100 ? 66.990 3.764 46.237 1.00 17.58 100 THR B O 1
ATOM 3026 N N . GLN B 1 101 ? 68.440 2.973 47.710 1.00 17.10 101 GLN B N 1
ATOM 3027 C CA . GLN B 1 101 ? 69.538 3.133 46.766 1.00 17.21 101 GLN B CA 1
ATOM 3028 C C . GLN B 1 101 ? 69.613 1.947 45.803 1.00 17.44 101 GLN B C 1
ATOM 3029 O O . GLN B 1 101 ? 70.201 2.031 44.709 1.00 18.75 101 GLN B O 1
ATOM 3035 N N . SER B 1 102 ? 68.959 0.862 46.189 1.00 16.01 102 SER B N 1
ATOM 3036 C CA . SER B 1 102 ? 68.898 -0.345 45.384 1.00 16.13 102 SER B CA 1
ATOM 3037 C C . SER B 1 102 ? 67.810 -0.332 44.315 1.00 14.99 102 SER B C 1
ATOM 3038 O O . SER B 1 102 ? 67.739 -1.254 43.495 1.00 14.71 102 SER B O 1
ATOM 3041 N N . ILE B 1 103 ? 66.951 0.688 44.333 1.00 13.62 103 ILE B N 1
ATOM 3042 C CA . ILE B 1 103 ? 65.852 0.789 43.374 1.00 12.53 103 ILE B CA 1
ATOM 3043 C C . ILE B 1 103 ? 66.304 1.014 41.922 1.00 12.13 103 ILE B C 1
ATOM 3044 O O . ILE B 1 103 ? 65.918 0.266 41.009 1.00 12.69 103 ILE B O 1
ATOM 3049 N N . LEU B 1 104 ? 67.180 1.980 41.699 1.00 10.80 104 LEU B N 1
ATOM 3050 C CA . LEU B 1 104 ? 67.631 2.211 40.334 1.00 10.72 104 LEU B CA 1
ATOM 3051 C C . LEU B 1 104 ? 68.377 0.983 39.802 1.00 11.55 104 LEU B C 1
ATOM 3052 O O . LEU B 1 104 ? 68.108 0.541 38.675 1.00 11.26 104 LEU B O 1
ATOM 3057 N N . PRO B 1 105 ? 69.387 0.474 40.549 1.00 11.70 105 PRO B N 1
ATOM 3058 C CA . PRO B 1 105 ? 70.076 -0.710 40.021 1.00 11.59 105 PRO B CA 1
ATOM 3059 C C . PRO B 1 105 ? 69.172 -1.904 39.729 1.00 10.67 105 PRO B C 1
ATOM 3060 O O . PRO B 1 105 ? 69.361 -2.538 38.707 1.00 11.79 105 PRO B O 1
ATOM 3064 N N . ALA B 1 106 ? 68.202 -2.219 40.593 1.00 9.45 106 ALA B N 1
ATOM 3065 C CA . ALA B 1 106 ? 67.295 -3.348 40.316 1.00 8.92 106 ALA B CA 1
ATOM 3066 C C . ALA B 1 106 ? 66.478 -3.092 39.054 1.00 10.12 106 ALA B C 1
ATOM 3067 O O . ALA B 1 106 ? 66.289 -3.995 38.246 1.00 11.92 106 ALA B O 1
ATOM 3069 N N . MET B 1 107 ? 65.958 -1.873 38.914 1.00 11.51 107 MET B N 1
ATOM 3070 C CA . MET B 1 107 ? 65.198 -1.477 37.730 1.00 12.67 107 MET B CA 1
ATOM 3071 C C . MET B 1 107 ? 66.043 -1.643 36.461 1.00 13.80 107 MET B C 1
ATOM 3072 O O . MET B 1 107 ? 65.572 -2.202 35.472 1.00 15.62 107 MET B O 1
ATOM 3077 N N . ARG B 1 108 ? 67.291 -1.178 36.488 1.00 15.42 108 ARG B N 1
ATOM 3078 C CA . ARG B 1 108 ? 68.172 -1.294 35.332 1.00 16.87 108 ARG B CA 1
ATOM 3079 C C . ARG B 1 108 ? 68.478 -2.748 35.020 1.00 16.98 108 ARG B C 1
ATOM 3080 O O . ARG B 1 108 ? 68.336 -3.175 33.876 1.00 18.29 108 ARG B O 1
ATOM 3088 N N . ASN B 1 109 ? 68.833 -3.528 36.036 1.00 17.14 109 ASN B N 1
ATOM 3089 C CA . ASN B 1 109 ? 69.141 -4.948 35.837 1.00 16.61 109 ASN B CA 1
ATOM 3090 C C . ASN B 1 109 ? 67.958 -5.719 35.290 1.00 16.25 109 ASN B C 1
ATOM 3091 O O . ASN B 1 109 ? 68.108 -6.555 34.383 1.00 17.57 109 ASN B O 1
ATOM 3096 N N . LEU B 1 110 ? 66.780 -5.411 35.821 1.00 15.03 110 LEU B N 1
ATOM 3097 C CA . LEU B 1 110 ? 65.527 -6.059 35.417 1.00 13.94 110 LEU B CA 1
ATOM 3098 C C . LEU B 1 110 ? 65.242 -5.761 33.911 1.00 13.38 110 LEU B C 1
ATOM 3099 O O . LEU B 1 110 ? 64.912 -6.660 33.146 1.00 13.72 110 LEU B O 1
ATOM 3104 N N . ASN B 1 111 ? 65.423 -4.512 33.482 1.00 12.98 111 ASN B N 1
ATOM 3105 C CA . ASN B 1 111 ? 65.239 -4.134 32.065 1.00 12.72 111 ASN B CA 1
ATOM 3106 C C . ASN B 1 111 ? 66.178 -4.902 31.141 1.00 12.34 111 ASN B C 1
ATOM 3107 O O . ASN B 1 111 ? 65.787 -5.422 30.105 1.00 11.44 111 ASN B O 1
ATOM 3112 N N . ALA B 1 112 ? 67.445 -4.917 31.518 1.00 13.86 112 ALA B N 1
ATOM 3113 C CA . ALA B 1 112 ? 68.482 -5.613 30.769 1.00 14.16 112 ALA B CA 1
ATOM 3114 C C . ALA B 1 112 ? 68.083 -7.070 30.521 1.00 13.86 112 ALA B C 1
ATOM 3115 O O . ALA B 1 112 ? 68.189 -7.571 29.400 1.00 13.88 112 ALA B O 1
ATOM 3117 N N . ALA B 1 113 ? 67.659 -7.738 31.599 1.00 13.50 113 ALA B N 1
ATOM 3118 C CA . ALA B 1 113 ? 67.258 -9.140 31.576 1.00 12.74 113 ALA B CA 1
ATOM 3119 C C . ALA B 1 113 ? 65.968 -9.421 30.779 1.00 12.85 113 ALA B C 1
ATOM 3120 O O . ALA B 1 113 ? 65.813 -10.494 30.161 1.00 13.44 113 ALA B O 1
ATOM 3122 N N . LEU B 1 114 ? 65.021 -8.493 30.803 1.00 12.64 114 LEU B N 1
ATOM 3123 C CA . LEU B 1 114 ? 63.801 -8.709 30.044 1.00 13.04 114 LEU B CA 1
ATOM 3124 C C . LEU B 1 114 ? 64.082 -8.516 28.541 1.00 13.79 114 LEU B C 1
ATOM 3125 O O . LEU B 1 114 ? 63.520 -9.208 27.717 1.00 13.47 114 LEU B O 1
ATOM 3130 N N . SER B 1 115 ? 64.951 -7.585 28.178 1.00 14.70 115 SER B N 1
ATOM 3131 C CA . SER B 1 115 ? 65.269 -7.415 26.771 1.00 17.22 115 SER B CA 1
ATOM 3132 C C . SER B 1 115 ? 65.969 -8.682 26.294 1.00 18.09 115 SER B C 1
ATOM 3133 O O . SER B 1 115 ? 65.566 -9.282 25.299 1.00 19.45 115 SER B O 1
ATOM 3136 N N . ALA B 1 116 ? 67.008 -9.091 27.025 1.00 17.05 116 ALA B N 1
ATOM 3137 C CA . ALA B 1 116 ? 67.766 -10.277 26.697 1.00 15.31 116 ALA B CA 1
ATOM 3138 C C . ALA B 1 116 ? 66.827 -11.448 26.463 1.00 15.23 116 ALA B C 1
ATOM 3139 O O . ALA B 1 116 ? 67.016 -12.216 25.529 1.00 17.37 116 ALA B O 1
ATOM 3141 N N . ALA B 1 117 ? 65.809 -11.590 27.297 1.00 14.22 117 ALA B N 1
ATOM 3142 C CA . ALA B 1 117 ? 64.859 -12.693 27.127 1.00 13.03 117 ALA B CA 1
ATOM 3143 C C . ALA B 1 117 ? 63.905 -12.426 25.973 1.00 12.98 117 ALA B C 1
ATOM 3144 O O . ALA B 1 117 ? 63.188 -13.314 25.541 1.00 13.86 117 ALA B O 1
ATOM 3146 N N . GLY B 1 118 ? 63.870 -11.188 25.501 1.00 12.01 118 GLY B N 1
ATOM 3147 C CA . GLY B 1 118 ? 62.963 -10.847 24.430 1.00 10.71 118 GLY B CA 1
ATOM 3148 C C . GLY B 1 118 ? 61.592 -10.648 25.052 1.00 10.55 118 GLY B C 1
ATOM 3149 O O . GLY B 1 118 ? 60.570 -11.034 24.470 1.00 10.28 118 GLY B O 1
ATOM 3150 N N . LEU B 1 119 ? 61.583 -10.032 26.232 1.00 8.25 119 LEU B N 1
ATOM 3151 C CA . LEU B 1 119 ? 60.357 -9.770 26.966 1.00 7.59 119 LEU B CA 1
ATOM 3152 C C . LEU B 1 119 ? 60.189 -8.284 27.211 1.00 7.59 119 LEU B C 1
ATOM 3153 O O . LEU B 1 119 ? 59.608 -7.870 28.223 1.00 5.84 119 LEU B O 1
ATOM 3158 N N . GLY B 1 120 ? 60.597 -7.487 26.223 1.00 6.78 120 GLY B N 1
ATOM 3159 C CA . GLY B 1 120 ? 60.482 -6.041 26.343 1.00 6.05 120 GLY B CA 1
ATOM 3160 C C . GLY B 1 120 ? 59.095 -5.437 26.521 1.00 6.78 120 GLY B C 1
ATOM 3161 O O . GLY B 1 120 ? 58.986 -4.268 26.845 1.00 6.64 120 GLY B O 1
ATOM 3162 N N . ALA B 1 121 ? 58.030 -6.189 26.272 1.00 7.93 121 ALA B N 1
ATOM 3163 C CA . ALA B 1 121 ? 56.682 -5.645 26.428 1.00 9.60 121 ALA B CA 1
ATOM 3164 C C . ALA B 1 121 ? 56.264 -5.459 27.877 1.00 10.43 121 ALA B C 1
ATOM 3165 O O . ALA B 1 121 ? 55.245 -4.830 28.153 1.00 12.90 121 ALA B O 1
ATOM 3167 N N . ILE B 1 122 ? 56.986 -6.090 28.789 1.00 10.70 122 ILE B N 1
ATOM 3168 C CA . ILE B 1 122 ? 56.697 -5.989 30.214 1.00 10.48 122 ILE B CA 1
ATOM 3169 C C . ILE B 1 122 ? 57.454 -4.760 30.780 1.00 11.05 122 ILE B C 1
ATOM 3170 O O . ILE B 1 122 ? 58.685 -4.705 30.721 1.00 10.36 122 ILE B O 1
ATOM 3175 N N . LYS B 1 123 ? 56.713 -3.792 31.328 1.00 10.92 123 LYS B N 1
ATOM 3176 C CA . LYS B 1 123 ? 57.297 -2.565 31.850 1.00 10.63 123 LYS B CA 1
ATOM 3177 C C . LYS B 1 123 ? 57.705 -2.688 33.319 1.00 10.17 123 LYS B C 1
ATOM 3178 O O . LYS B 1 123 ? 57.001 -3.301 34.112 1.00 10.80 123 LYS B O 1
ATOM 3184 N N . VAL B 1 124 ? 58.869 -2.129 33.643 1.00 8.96 124 VAL B N 1
ATOM 3185 C CA . VAL B 1 124 ? 59.466 -2.160 34.981 1.00 8.11 124 VAL B CA 1
ATOM 3186 C C . VAL B 1 124 ? 59.280 -0.816 35.677 1.00 7.32 124 VAL B C 1
ATOM 3187 O O . VAL B 1 124 ? 59.584 0.215 35.112 1.00 7.86 124 VAL B O 1
ATOM 3191 N N . SER B 1 125 ? 58.797 -0.828 36.903 1.00 6.35 125 SER B N 1
ATOM 3192 C CA . SER B 1 125 ? 58.585 0.420 37.618 1.00 8.79 125 SER B CA 1
ATOM 3193 C C . SER B 1 125 ? 58.827 0.222 39.127 1.00 9.29 125 SER B C 1
ATOM 3194 O O . SER B 1 125 ? 59.572 -0.673 39.538 1.00 7.75 125 SER B O 1
ATOM 3197 N N . THR B 1 126 ? 58.300 1.129 39.941 1.00 11.67 126 THR B N 1
ATOM 3198 C CA . THR B 1 126 ? 58.404 0.996 41.399 1.00 11.90 126 THR B CA 1
ATOM 3199 C C . THR B 1 126 ? 57.147 1.605 42.017 1.00 11.47 126 THR B C 1
ATOM 3200 O O . THR B 1 126 ? 56.513 2.458 41.402 1.00 13.59 126 THR B O 1
ATOM 3204 N N . SER B 1 127 ? 56.751 1.119 43.183 1.00 11.71 127 SER B N 1
ATOM 3205 C CA . SER B 1 127 ? 55.547 1.595 43.862 1.00 9.54 127 SER B CA 1
ATOM 3206 C C . SER B 1 127 ? 55.855 2.505 45.067 1.00 9.66 127 SER B C 1
ATOM 3207 O O . SER B 1 127 ? 56.418 2.059 46.058 1.00 9.78 127 SER B O 1
ATOM 3210 N N . ILE B 1 128 ? 55.464 3.777 45.001 1.00 9.88 128 ILE B N 1
ATOM 3211 C CA . ILE B 1 128 ? 55.744 4.699 46.093 1.00 10.46 128 ILE B CA 1
ATOM 3212 C C . ILE B 1 128 ? 54.561 5.081 47.000 1.00 12.79 128 ILE B C 1
ATOM 3213 O O . ILE B 1 128 ? 53.414 4.780 46.686 1.00 13.24 128 ILE B O 1
ATOM 3218 N N . ARG B 1 129 ? 54.857 5.691 48.152 1.00 14.38 129 ARG B N 1
ATOM 3219 C CA . ARG B 1 129 ? 53.817 6.180 49.063 1.00 15.70 129 ARG B CA 1
ATOM 3220 C C . ARG B 1 129 ? 53.602 7.637 48.683 1.00 14.92 129 ARG B C 1
ATOM 3221 O O . ARG B 1 129 ? 54.501 8.284 48.149 1.00 15.22 129 ARG B O 1
ATOM 3229 N N . PHE B 1 130 ? 52.417 8.158 48.951 1.00 14.21 130 PHE B N 1
ATOM 3230 C CA . PHE B 1 130 ? 52.150 9.549 48.643 1.00 14.08 130 PHE B CA 1
ATOM 3231 C C . PHE B 1 130 ? 53.154 10.466 49.386 1.00 14.85 130 PHE B C 1
ATOM 3232 O O . PHE B 1 130 ? 53.574 11.503 48.854 1.00 14.21 130 PHE B O 1
ATOM 3240 N N . ASP B 1 131 ? 53.593 10.024 50.568 1.00 15.69 131 ASP B N 1
ATOM 3241 C CA . ASP B 1 131 ? 54.525 10.776 51.423 1.00 16.31 131 ASP B CA 1
ATOM 3242 C C . ASP B 1 131 ? 55.850 11.133 50.747 1.00 17.13 131 ASP B C 1
ATOM 3243 O O . ASP B 1 131 ? 56.691 11.796 51.365 1.00 18.06 131 ASP B O 1
ATOM 3248 N N . GLU B 1 132 ? 56.060 10.652 49.517 1.00 16.11 132 GLU B N 1
ATOM 3249 C CA . GLU B 1 132 ? 57.267 10.948 48.759 1.00 16.39 132 GLU B CA 1
ATOM 3250 C C . GLU B 1 132 ? 57.162 12.342 48.127 1.00 15.89 132 GLU B C 1
ATOM 3251 O O . GLU B 1 132 ? 58.150 12.920 47.673 1.00 15.71 132 GLU B O 1
ATOM 3257 N N . VAL B 1 133 ? 55.934 12.841 48.078 1.00 15.00 133 VAL B N 1
ATOM 3258 C CA . VAL B 1 133 ? 55.596 14.106 47.467 1.00 14.19 133 VAL B CA 1
ATOM 3259 C C . VAL B 1 133 ? 55.391 15.160 48.528 1.00 14.93 133 VAL B C 1
ATOM 3260 O O . VAL B 1 133 ? 54.474 15.069 49.352 1.00 14.60 133 VAL B O 1
ATOM 3264 N N . ALA B 1 134 ? 56.226 16.191 48.460 1.00 16.70 134 ALA B N 1
ATOM 3265 C CA . ALA B 1 134 ? 56.168 17.296 49.398 1.00 17.31 134 ALA B CA 1
ATOM 3266 C C . ALA B 1 134 ? 55.343 18.387 48.785 1.00 18.70 134 ALA B C 1
ATOM 3267 O O . ALA B 1 134 ? 55.226 18.470 47.567 1.00 20.75 134 ALA B O 1
ATOM 3269 N N . ASN B 1 135 ? 54.760 19.217 49.637 1.00 19.76 135 ASN B N 1
ATOM 3270 C CA . ASN B 1 135 ? 53.950 20.352 49.221 1.00 19.79 135 ASN B CA 1
ATOM 3271 C C . ASN B 1 135 ? 52.857 19.992 48.223 1.00 19.54 135 ASN B C 1
ATOM 3272 O O . ASN B 1 135 ? 52.700 20.585 47.151 1.00 19.43 135 ASN B O 1
ATOM 3277 N N . SER B 1 136 ? 52.046 19.044 48.656 1.00 19.21 136 SER B N 1
ATOM 3278 C CA . SER B 1 136 ? 50.939 18.545 47.886 1.00 18.79 136 SER B CA 1
ATOM 3279 C C . SER B 1 136 ? 49.785 19.511 47.797 1.00 18.58 136 SER B C 1
ATOM 3280 O O . SER B 1 136 ? 48.813 19.192 47.129 1.00 19.10 136 SER B O 1
ATOM 3283 N N . PHE B 1 137 ? 49.829 20.630 48.529 1.00 18.23 137 PHE B N 1
ATOM 3284 C CA . PHE B 1 137 ? 48.785 21.644 48.396 1.00 18.24 137 PHE B CA 1
ATOM 3285 C C . PHE B 1 137 ? 49.293 23.086 48.237 1.00 18.19 137 PHE B C 1
ATOM 3286 O O . PHE B 1 137 ? 50.048 23.602 49.082 1.00 15.81 137 PHE B O 1
ATOM 3294 N N . PRO B 1 138 ? 48.856 23.767 47.144 1.00 17.44 138 PRO B N 1
ATOM 3295 C CA . PRO B 1 138 ? 47.948 23.213 46.130 1.00 15.88 138 PRO B CA 1
ATOM 3296 C C . PRO B 1 138 ? 48.652 22.129 45.309 1.00 15.01 138 PRO B C 1
ATOM 3297 O O . PRO B 1 138 ? 49.871 22.162 45.192 1.00 15.93 138 PRO B O 1
ATOM 3301 N N . PRO B 1 139 ? 47.893 21.219 44.649 1.00 13.94 139 PRO B N 1
ATOM 3302 C CA . PRO B 1 139 ? 48.492 20.135 43.843 1.00 14.26 139 PRO B CA 1
ATOM 3303 C C . PRO B 1 139 ? 49.679 20.553 42.942 1.00 14.40 139 PRO B C 1
ATOM 3304 O O . PRO B 1 139 ? 50.705 19.882 42.897 1.00 15.29 139 PRO B O 1
ATOM 3308 N N . SER B 1 140 ? 49.539 21.672 42.243 1.00 15.39 140 SER B N 1
ATOM 3309 C CA . SER B 1 140 ? 50.582 22.177 41.341 1.00 15.24 140 SER B CA 1
ATOM 3310 C C . SER B 1 140 ? 51.933 22.374 42.015 1.00 15.20 140 SER B C 1
ATOM 3311 O O . SER B 1 140 ? 52.967 22.391 41.338 1.00 14.78 140 SER B O 1
ATOM 3314 N N . ALA B 1 141 ? 51.897 22.487 43.344 1.00 15.47 141 ALA B N 1
ATOM 3315 C CA . ALA B 1 141 ? 53.072 22.685 44.197 1.00 15.43 141 ALA B CA 1
ATOM 3316 C C . ALA B 1 141 ? 53.901 21.426 44.496 1.00 15.78 141 ALA B C 1
ATOM 3317 O O . ALA B 1 141 ? 55.070 21.541 44.879 1.00 15.96 141 ALA B O 1
ATOM 3319 N N . GLY B 1 142 ? 53.313 20.243 44.340 1.00 14.97 142 GLY B N 1
ATOM 3320 C CA . GLY B 1 142 ? 54.046 19.024 44.631 1.00 15.96 142 GLY B CA 1
ATOM 3321 C C . GLY B 1 142 ? 55.444 18.949 44.036 1.00 16.58 142 GLY B C 1
ATOM 3322 O O . GLY B 1 142 ? 55.687 19.405 42.911 1.00 17.79 142 GLY B O 1
ATOM 3323 N N . VAL B 1 143 ? 56.359 18.326 44.769 1.00 16.36 143 VAL B N 1
ATOM 3324 C CA . VAL B 1 143 ? 57.753 18.173 44.334 1.00 16.41 143 VAL B CA 1
ATOM 3325 C C . VAL B 1 143 ? 58.294 16.966 45.092 1.00 16.62 143 VAL B C 1
ATOM 3326 O O . VAL B 1 143 ? 57.826 16.672 46.197 1.00 18.02 143 VAL B O 1
ATOM 3330 N N . PHE B 1 144 ? 59.212 16.229 44.481 1.00 16.14 144 PHE B N 1
ATOM 3331 C CA . PHE B 1 144 ? 59.792 15.058 45.114 1.00 17.21 144 PHE B CA 1
ATOM 3332 C C . PHE B 1 144 ? 60.729 15.409 46.275 1.00 18.23 144 PHE B C 1
ATOM 3333 O O . PHE B 1 144 ? 61.680 16.176 46.132 1.00 18.85 144 PHE B O 1
ATOM 3341 N N . LYS B 1 145 ? 60.397 14.836 47.425 1.00 18.08 145 LYS B N 1
ATOM 3342 C CA . LYS B 1 145 ? 61.076 15.015 48.689 1.00 17.92 145 LYS B CA 1
ATOM 3343 C C . LYS B 1 145 ? 62.442 14.352 48.734 1.00 18.31 145 LYS B C 1
ATOM 3344 O O . LYS B 1 145 ? 63.388 14.892 49.290 1.00 19.36 145 LYS B O 1
ATOM 3350 N N . ASN B 1 146 ? 62.555 13.190 48.116 1.00 19.57 146 ASN B N 1
ATOM 3351 C CA . ASN B 1 146 ? 63.810 12.459 48.118 1.00 19.56 146 ASN B CA 1
ATOM 3352 C C . ASN B 1 146 ? 64.525 12.574 46.788 1.00 20.13 146 ASN B C 1
ATOM 3353 O O . ASN B 1 146 ? 63.889 12.646 45.735 1.00 21.06 146 ASN B O 1
ATOM 3358 N N . ALA B 1 147 ? 65.851 12.600 46.838 1.00 19.46 147 ALA B N 1
ATOM 3359 C CA . ALA B 1 147 ? 66.649 12.763 45.630 1.00 18.84 147 ALA B CA 1
ATOM 3360 C C . ALA B 1 147 ? 66.618 11.599 44.658 1.00 18.74 147 ALA B C 1
ATOM 3361 O O . ALA B 1 147 ? 66.842 11.783 43.455 1.00 19.89 147 ALA B O 1
ATOM 3363 N N . TYR B 1 148 ? 66.360 10.404 45.175 1.00 16.39 148 TYR B N 1
ATOM 3364 C CA . TYR B 1 148 ? 66.351 9.216 44.341 1.00 14.33 148 TYR B CA 1
ATOM 3365 C C . TYR B 1 148 ? 65.186 9.164 43.351 1.00 13.80 148 TYR B C 1
ATOM 3366 O O . TYR B 1 148 ? 65.292 8.519 42.299 1.00 15.01 148 TYR B O 1
ATOM 3375 N N . MET B 1 149 ? 64.107 9.881 43.648 1.00 13.27 149 MET B N 1
ATOM 3376 C CA . MET B 1 149 ? 62.937 9.899 42.780 1.00 14.03 149 MET B CA 1
ATOM 3377 C C . MET B 1 149 ? 63.152 10.644 41.455 1.00 14.40 149 MET B C 1
ATOM 3378 O O . MET B 1 149 ? 62.449 10.424 40.455 1.00 13.31 149 MET B O 1
ATOM 3383 N N . THR B 1 150 ? 64.146 11.512 41.433 1.00 15.76 150 THR B N 1
ATOM 3384 C CA . THR B 1 150 ? 64.472 12.238 40.218 1.00 16.04 150 THR B CA 1
ATOM 3385 C C . THR B 1 150 ? 65.113 11.273 39.251 1.00 15.85 150 THR B C 1
ATOM 3386 O O . THR B 1 150 ? 64.890 11.370 38.046 1.00 15.26 150 THR B O 1
ATOM 3390 N N . ASP B 1 151 ? 65.890 10.319 39.764 1.00 15.98 151 ASP B N 1
ATOM 3391 C CA . ASP B 1 151 ? 66.528 9.372 38.857 1.00 16.86 151 ASP B CA 1
ATOM 3392 C C . ASP B 1 151 ? 65.537 8.320 38.452 1.00 16.01 151 ASP B C 1
ATOM 3393 O O . ASP B 1 151 ? 65.522 7.877 37.319 1.00 17.88 151 ASP B O 1
ATOM 3398 N N . VAL B 1 152 ? 64.658 7.957 39.369 1.00 15.46 152 VAL B N 1
ATOM 3399 C CA . VAL B 1 152 ? 63.650 6.969 39.058 1.00 13.85 152 VAL B CA 1
ATOM 3400 C C . VAL B 1 152 ? 62.740 7.530 37.946 1.00 15.29 152 VAL B C 1
ATOM 3401 O O . VAL B 1 152 ? 62.534 6.867 36.911 1.00 14.03 152 VAL B O 1
ATOM 3405 N N . ALA B 1 153 ? 62.293 8.782 38.110 1.00 14.94 153 ALA B N 1
ATOM 3406 C CA . ALA B 1 153 ? 61.406 9.438 37.144 1.00 15.18 153 ALA B CA 1
ATOM 3407 C C . ALA B 1 153 ? 62.020 9.586 35.757 1.00 15.77 153 ALA B C 1
ATOM 3408 O O . ALA B 1 153 ? 61.361 9.399 34.732 1.00 16.89 153 ALA B O 1
ATOM 3410 N N . ARG B 1 154 ? 63.307 9.877 35.724 1.00 16.88 154 ARG B N 1
ATOM 3411 C CA . ARG B 1 154 ? 63.997 10.033 34.464 1.00 17.78 154 ARG B CA 1
ATOM 3412 C C . ARG B 1 154 ? 64.239 8.695 33.745 1.00 16.86 154 ARG B C 1
ATOM 3413 O O . ARG B 1 154 ? 64.237 8.645 32.524 1.00 16.17 154 ARG B O 1
ATOM 3421 N N . LEU B 1 155 ? 64.311 7.605 34.510 1.00 15.08 155 LEU B N 1
ATOM 3422 C CA . LEU B 1 155 ? 64.512 6.272 33.962 1.00 13.07 155 LEU B CA 1
ATOM 3423 C C . LEU B 1 155 ? 63.189 5.824 33.368 1.00 12.23 155 LEU B C 1
ATOM 3424 O O . LEU B 1 155 ? 63.132 5.224 32.302 1.00 13.96 155 LEU B O 1
ATOM 3429 N N . LEU B 1 156 ? 62.110 6.098 34.067 1.00 11.04 156 LEU B N 1
ATOM 3430 C CA . LEU B 1 156 ? 60.800 5.711 33.579 1.00 9.53 156 LEU B CA 1
ATOM 3431 C C . LEU B 1 156 ? 60.518 6.473 32.288 1.00 8.90 156 LEU B C 1
ATOM 3432 O O . LEU B 1 156 ? 59.876 5.953 31.395 1.00 6.92 156 LEU B O 1
ATOM 3437 N N . ALA B 1 157 ? 60.930 7.744 32.237 1.00 8.96 157 ALA B N 1
ATOM 3438 C CA . ALA B 1 157 ? 60.695 8.563 31.050 1.00 9.39 157 ALA B CA 1
ATOM 3439 C C . ALA B 1 157 ? 61.368 8.046 29.794 1.00 9.74 157 ALA B C 1
ATOM 3440 O O . ALA B 1 157 ? 60.845 8.232 28.702 1.00 11.05 157 ALA B O 1
ATOM 3442 N N . SER B 1 158 ? 62.526 7.410 29.949 1.00 9.84 158 SER B N 1
ATOM 3443 C CA . SER B 1 158 ? 63.270 6.911 28.811 1.00 10.21 158 SER B CA 1
ATOM 3444 C C . SER B 1 158 ? 62.919 5.487 28.427 1.00 9.66 158 SER B C 1
ATOM 3445 O O . SER B 1 158 ? 63.168 5.063 27.285 1.00 7.83 158 SER B O 1
ATOM 3448 N N . THR B 1 159 ? 62.336 4.750 29.368 1.00 8.43 159 THR B N 1
ATOM 3449 C CA . THR B 1 159 ? 61.943 3.384 29.105 1.00 7.53 159 THR B CA 1
ATOM 3450 C C . THR B 1 159 ? 60.465 3.336 28.813 1.00 6.65 159 THR B C 1
ATOM 3451 O O . THR B 1 159 ? 59.946 2.335 28.371 1.00 8.27 159 THR B O 1
ATOM 3455 N N . GLY B 1 160 ? 59.772 4.427 29.054 1.00 6.73 160 GLY B N 1
ATOM 3456 C CA . GLY B 1 160 ? 58.355 4.443 28.755 1.00 6.32 160 GLY B CA 1
ATOM 3457 C C . GLY B 1 160 ? 57.561 3.583 29.700 1.00 7.87 160 GLY B C 1
ATOM 3458 O O . GLY B 1 160 ? 56.600 2.949 29.276 1.00 8.72 160 GLY B O 1
ATOM 3459 N N . ALA B 1 161 ? 57.986 3.546 30.969 1.00 7.23 161 ALA B N 1
ATOM 3460 C CA . ALA B 1 161 ? 57.313 2.810 32.030 1.00 6.79 161 ALA B CA 1
ATOM 3461 C C . ALA B 1 161 ? 56.606 3.848 32.900 1.00 6.98 161 ALA B C 1
ATOM 3462 O O . ALA B 1 161 ? 57.008 5.023 32.939 1.00 6.32 161 ALA B O 1
ATOM 3464 N N . PRO B 1 162 ? 55.490 3.459 33.558 1.00 7.95 162 PRO B N 1
ATOM 3465 C CA . PRO B 1 162 ? 54.801 4.446 34.407 1.00 6.44 162 PRO B CA 1
ATOM 3466 C C . PRO B 1 162 ? 55.237 4.377 35.870 1.00 5.92 162 PRO B C 1
ATOM 3467 O O . PRO B 1 162 ? 56.020 3.515 36.274 1.00 4.75 162 PRO B O 1
ATOM 3471 N N . LEU B 1 163 ? 54.724 5.305 36.658 1.00 6.68 163 LEU B N 1
ATOM 3472 C CA . LEU B 1 163 ? 55.004 5.344 38.078 1.00 8.05 163 LEU B CA 1
ATOM 3473 C C . LEU B 1 163 ? 53.793 4.710 38.765 1.00 8.84 163 LEU B C 1
ATOM 3474 O O . LEU B 1 163 ? 52.650 5.021 38.414 1.00 10.01 163 LEU B O 1
ATOM 3479 N N . LEU B 1 164 ? 54.041 3.729 39.633 1.00 9.55 164 LEU B N 1
ATOM 3480 C CA . LEU B 1 164 ? 52.974 3.078 40.377 1.00 9.10 164 LEU B CA 1
ATOM 3481 C C . LEU B 1 164 ? 52.972 3.874 41.681 1.00 9.34 164 LEU B C 1
ATOM 3482 O O . LEU B 1 164 ? 54.037 4.074 42.260 1.00 8.24 164 LEU B O 1
ATOM 3487 N N . ALA B 1 165 ? 51.803 4.398 42.070 1.00 9.13 165 ALA B N 1
ATOM 3488 C CA . ALA B 1 165 ? 51.648 5.208 43.279 1.00 8.46 165 ALA B CA 1
ATOM 3489 C C . ALA B 1 165 ? 50.486 4.728 44.146 1.00 8.98 165 ALA B C 1
ATOM 3490 O O . ALA B 1 165 ? 49.394 4.459 43.635 1.00 9.53 165 ALA B O 1
ATOM 3492 N N . ASN B 1 166 ? 50.744 4.596 45.449 1.00 7.97 166 ASN B N 1
ATOM 3493 C CA . ASN B 1 166 ? 49.751 4.164 46.417 1.00 8.71 166 ASN B CA 1
ATOM 3494 C C . ASN B 1 166 ? 49.130 5.474 46.956 1.00 9.67 166 ASN B C 1
ATOM 3495 O O . ASN B 1 166 ? 49.816 6.275 47.624 1.00 9.17 166 ASN B O 1
ATOM 3500 N N . VAL B 1 167 ? 47.840 5.688 46.652 1.00 8.87 167 VAL B N 1
ATOM 3501 C CA . VAL B 1 167 ? 47.164 6.945 46.988 1.00 7.57 167 VAL B CA 1
ATOM 3502 C C . VAL B 1 167 ? 45.954 6.732 47.845 1.00 8.41 167 VAL B C 1
ATOM 3503 O O . VAL B 1 167 ? 45.015 6.051 47.465 1.00 8.04 167 VAL B O 1
ATOM 3507 N N . TYR B 1 168 ? 46.005 7.293 49.046 1.00 9.17 168 TYR B N 1
ATOM 3508 C CA . TYR B 1 168 ? 44.934 7.115 49.982 1.00 10.87 168 TYR B CA 1
ATOM 3509 C C . TYR B 1 168 ? 44.242 8.337 50.545 1.00 10.90 168 TYR B C 1
ATOM 3510 O O . TYR B 1 168 ? 44.710 8.909 51.524 1.00 11.85 168 TYR B O 1
ATOM 3519 N N . PRO B 1 169 ? 43.147 8.793 49.901 1.00 11.42 169 PRO B N 1
ATOM 3520 C CA . PRO B 1 169 ? 42.423 9.959 50.426 1.00 11.40 169 PRO B CA 1
ATOM 3521 C C . PRO B 1 169 ? 42.109 9.729 51.922 1.00 11.14 169 PRO B C 1
ATOM 3522 O O . PRO B 1 169 ? 42.223 10.631 52.732 1.00 10.99 169 PRO B O 1
ATOM 3526 N N . TYR B 1 170 ? 41.847 8.471 52.267 1.00 11.58 170 TYR B N 1
ATOM 3527 C CA . TYR B 1 170 ? 41.558 8.046 53.626 1.00 12.09 170 TYR B CA 1
ATOM 3528 C C . TYR B 1 170 ? 42.626 8.477 54.629 1.00 12.12 170 TYR B C 1
ATOM 3529 O O . TYR B 1 170 ? 42.328 9.206 55.580 1.00 13.57 170 TYR B O 1
ATOM 3538 N N . PHE B 1 171 ? 43.866 8.057 54.402 1.00 11.53 171 PHE B N 1
ATOM 3539 C CA . PHE B 1 171 ? 44.966 8.382 55.298 1.00 11.59 171 PHE B CA 1
ATOM 3540 C C . PHE B 1 171 ? 45.183 9.891 55.368 1.00 12.51 171 PHE B C 1
ATOM 3541 O O . PHE B 1 171 ? 45.722 10.413 56.351 1.00 12.51 171 PHE B O 1
ATOM 3549 N N . ALA B 1 172 ? 44.812 10.599 54.307 1.00 11.73 172 ALA B N 1
ATOM 3550 C CA . ALA B 1 172 ? 44.954 12.035 54.324 1.00 11.21 172 ALA B CA 1
ATOM 3551 C C . ALA B 1 172 ? 43.875 12.589 55.274 1.00 12.80 172 ALA B C 1
ATOM 3552 O O . ALA B 1 172 ? 44.162 13.378 56.191 1.00 11.62 172 ALA B O 1
ATOM 3554 N N . TYR B 1 173 ? 42.638 12.134 55.062 1.00 13.17 173 TYR B N 1
ATOM 3555 C CA . TYR B 1 173 ? 41.506 12.572 55.851 1.00 14.23 173 TYR B CA 1
ATOM 3556 C C . TYR B 1 173 ? 41.735 12.316 57.351 1.00 14.85 173 TYR B C 1
ATOM 3557 O O . TYR B 1 173 ? 41.659 13.230 58.165 1.00 14.49 173 TYR B O 1
ATOM 3566 N N . ARG B 1 174 ? 42.115 11.091 57.675 1.00 15.22 174 ARG B N 1
ATOM 3567 C CA . ARG B 1 174 ? 42.361 10.670 59.031 1.00 17.12 174 ARG B CA 1
ATOM 3568 C C . ARG B 1 174 ? 43.406 11.524 59.790 1.00 18.00 174 ARG B C 1
ATOM 3569 O O . ARG B 1 174 ? 43.219 11.837 60.964 1.00 16.85 174 ARG B O 1
ATOM 3577 N N . ASP B 1 175 ? 44.496 11.901 59.117 1.00 19.23 175 ASP B N 1
ATOM 3578 C CA . ASP B 1 175 ? 45.549 12.725 59.720 1.00 21.07 175 ASP B CA 1
ATOM 3579 C C . ASP B 1 175 ? 45.170 14.202 59.852 1.00 22.02 175 ASP B C 1
ATOM 3580 O O . ASP B 1 175 ? 45.845 14.954 60.553 1.00 22.71 175 ASP B O 1
ATOM 3585 N N . ASN B 1 176 ? 44.118 14.617 59.152 1.00 21.90 176 ASN B N 1
ATOM 3586 C CA . ASN B 1 176 ? 43.683 16.004 59.146 1.00 22.63 176 ASN B CA 1
ATOM 3587 C C . ASN B 1 176 ? 42.171 16.144 59.119 1.00 22.28 176 ASN B C 1
ATOM 3588 O O . ASN B 1 176 ? 41.627 16.787 58.207 1.00 23.41 176 ASN B O 1
ATOM 3593 N N . PRO B 1 177 ? 41.476 15.634 60.145 1.00 21.08 177 PRO B N 1
ATOM 3594 C CA . PRO B 1 177 ? 40.016 15.729 60.179 1.00 20.70 177 PRO B CA 1
ATOM 3595 C C . PRO B 1 177 ? 39.490 17.177 60.124 1.00 21.29 177 PRO B C 1
ATOM 3596 O O . PRO B 1 177 ? 38.417 17.441 59.568 1.00 23.61 177 PRO B O 1
ATOM 3600 N N . GLY B 1 178 ? 40.242 18.110 60.700 1.00 21.28 178 GLY B N 1
ATOM 3601 C CA . GLY B 1 178 ? 39.815 19.494 60.732 1.00 20.90 178 GLY B CA 1
ATOM 3602 C C . GLY B 1 178 ? 40.306 20.363 59.598 1.00 20.91 178 GLY B C 1
ATOM 3603 O O . GLY B 1 178 ? 40.349 21.578 59.739 1.00 21.57 178 GLY B O 1
ATOM 3604 N N . SER B 1 179 ? 40.694 19.739 58.492 1.00 20.33 179 SER B N 1
ATOM 3605 C CA . SER B 1 179 ? 41.181 20.447 57.316 1.00 19.53 179 SER B CA 1
ATOM 3606 C C . SER B 1 179 ? 40.574 19.824 56.080 1.00 18.80 179 SER B C 1
ATOM 3607 O O . SER B 1 179 ? 40.439 20.485 55.065 1.00 21.11 179 SER B O 1
ATOM 3610 N N . ILE B 1 180 ? 40.200 18.555 56.156 1.00 17.54 180 ILE B N 1
ATOM 3611 C CA . ILE B 1 180 ? 39.574 17.900 55.023 1.00 15.09 180 ILE B CA 1
ATOM 3612 C C . ILE B 1 180 ? 38.175 17.513 55.458 1.00 14.70 180 ILE B C 1
ATOM 3613 O O . ILE B 1 180 ? 37.943 17.217 56.626 1.00 15.41 180 ILE B O 1
ATOM 3618 N N . SER B 1 181 ? 37.231 17.622 54.535 1.00 14.81 181 SER B N 1
ATOM 3619 C CA . SER B 1 181 ? 35.843 17.254 54.755 1.00 13.58 181 SER B CA 1
ATOM 3620 C C . SER B 1 181 ? 35.669 15.817 54.289 1.00 12.97 181 SER B C 1
ATOM 3621 O O . SER B 1 181 ? 36.409 15.368 53.431 1.00 13.42 181 SER B O 1
ATOM 3624 N N . LEU B 1 182 ? 34.650 15.123 54.789 1.00 12.81 182 LEU B N 1
ATOM 3625 C CA . LEU B 1 182 ? 34.413 13.721 54.441 1.00 12.43 182 LEU B CA 1
ATOM 3626 C C . LEU B 1 182 ? 33.894 13.557 53.019 1.00 12.08 182 LEU B C 1
ATOM 3627 O O . LEU B 1 182 ? 34.197 12.583 52.366 1.00 12.31 182 LEU B O 1
ATOM 3632 N N . ASN B 1 183 ? 33.077 14.496 52.572 1.00 12.97 183 ASN B N 1
ATOM 3633 C CA . ASN B 1 183 ? 32.519 14.497 51.218 1.00 14.54 183 ASN B CA 1
ATOM 3634 C C . ASN B 1 183 ? 33.603 14.567 50.117 1.00 13.63 183 ASN B C 1
ATOM 3635 O O . ASN B 1 183 ? 33.567 13.832 49.132 1.00 11.29 183 ASN B O 1
ATOM 3640 N N . TYR B 1 184 ? 34.509 15.521 50.294 1.00 12.19 184 TYR B N 1
ATOM 3641 C CA . TYR B 1 184 ? 35.633 15.757 49.413 1.00 12.00 184 TYR B CA 1
ATOM 3642 C C . TYR B 1 184 ? 36.455 14.440 49.348 1.00 11.98 184 TYR B C 1
ATOM 3643 O O . TYR B 1 184 ? 36.930 14.040 48.286 1.00 12.05 184 TYR B O 1
ATOM 3652 N N . ALA B 1 185 ? 36.624 13.767 50.487 1.00 11.11 185 ALA B N 1
ATOM 3653 C CA . ALA B 1 185 ? 37.383 12.519 50.512 1.00 10.68 185 ALA B CA 1
ATOM 3654 C C . ALA B 1 185 ? 36.634 11.306 49.930 1.00 10.49 185 ALA B C 1
ATOM 3655 O O . ALA B 1 185 ? 37.262 10.356 49.483 1.00 9.86 185 ALA B O 1
ATOM 3657 N N . THR B 1 186 ? 35.300 11.328 49.950 1.00 9.84 186 THR B N 1
ATOM 3658 C CA . THR B 1 186 ? 34.533 10.190 49.493 1.00 9.82 186 THR B CA 1
ATOM 3659 C C . THR B 1 186 ? 33.809 10.301 48.169 1.00 9.60 186 THR B C 1
ATOM 3660 O O . THR B 1 186 ? 32.827 9.576 47.932 1.00 11.27 186 THR B O 1
ATOM 3664 N N . PHE B 1 187 ? 34.272 11.193 47.308 1.00 8.72 187 PHE B N 1
ATOM 3665 C CA . PHE B 1 187 ? 33.632 11.401 46.003 1.00 9.21 187 PHE B CA 1
ATOM 3666 C C . PHE B 1 187 ? 32.216 12.000 46.081 1.00 11.52 187 PHE B C 1
ATOM 3667 O O . PHE B 1 187 ? 31.408 11.798 45.152 1.00 12.00 187 PHE B O 1
ATOM 3675 N N . GLN B 1 188 ? 31.902 12.703 47.168 1.00 12.02 188 GLN B N 1
ATOM 3676 C CA . GLN B 1 188 ? 30.597 13.344 47.306 1.00 14.42 188 GLN B CA 1
ATOM 3677 C C . GLN B 1 188 ? 30.727 14.831 47.003 1.00 15.62 188 GLN B C 1
ATOM 3678 O O . GLN B 1 188 ? 31.720 15.478 47.343 1.00 16.08 188 GLN B O 1
ATOM 3684 N N . PRO B 1 189 ? 29.681 15.417 46.439 1.00 16.76 189 PRO B N 1
ATOM 3685 C CA . PRO B 1 189 ? 29.664 16.835 46.097 1.00 16.52 189 PRO B CA 1
ATOM 3686 C C . PRO B 1 189 ? 29.629 17.745 47.319 1.00 15.50 189 PRO B C 1
ATOM 3687 O O . PRO B 1 189 ? 29.241 17.333 48.418 1.00 16.48 189 PRO B O 1
ATOM 3691 N N . GLY B 1 190 ? 30.072 18.980 47.129 1.00 15.08 190 GLY B N 1
ATOM 3692 C CA . GLY B 1 190 ? 30.066 19.924 48.218 1.00 14.41 190 GLY B CA 1
ATOM 3693 C C . GLY B 1 190 ? 31.308 20.782 48.342 1.00 14.67 190 GLY B C 1
ATOM 3694 O O . GLY B 1 190 ? 31.197 21.928 48.746 1.00 14.89 190 GLY B O 1
ATOM 3695 N N . THR B 1 191 ? 32.482 20.232 48.035 1.00 14.50 191 THR B N 1
ATOM 3696 C CA . THR B 1 191 ? 33.729 20.976 48.122 1.00 13.13 191 THR B CA 1
ATOM 3697 C C . THR B 1 191 ? 34.294 21.341 46.762 1.00 12.64 191 THR B C 1
ATOM 3698 O O . THR B 1 191 ? 34.284 20.546 45.817 1.00 11.47 191 THR B O 1
ATOM 3702 N N . THR B 1 192 ? 34.784 22.568 46.682 1.00 12.83 192 THR B N 1
ATOM 3703 C CA . THR B 1 192 ? 35.376 23.078 45.480 1.00 13.94 192 THR B CA 1
ATOM 3704 C C . THR B 1 192 ? 36.591 23.853 45.910 1.00 13.88 192 THR B C 1
ATOM 3705 O O . THR B 1 192 ? 36.488 24.768 46.695 1.00 14.16 192 THR B O 1
ATOM 3709 N N . VAL B 1 193 ? 37.736 23.490 45.368 1.00 12.94 193 VAL B N 1
ATOM 3710 C CA . VAL B 1 193 ? 38.983 24.131 45.714 1.00 13.74 193 VAL B CA 1
ATOM 3711 C C . VAL B 1 193 ? 39.612 24.607 44.414 1.00 14.41 193 VAL B C 1
ATOM 3712 O O . VAL B 1 193 ? 39.629 23.869 43.438 1.00 16.11 193 VAL B O 1
ATOM 3716 N N . ARG B 1 194 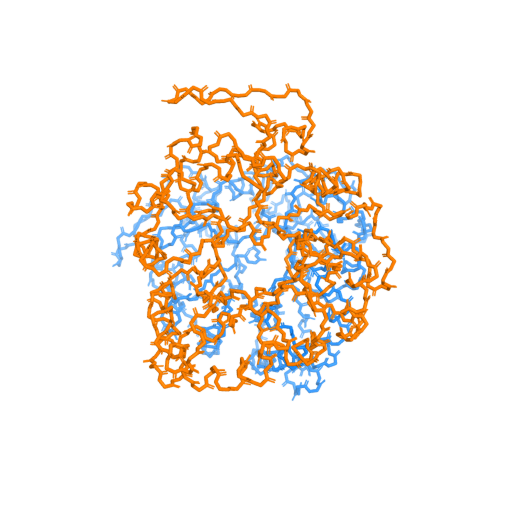? 40.069 25.842 44.358 1.00 14.23 194 ARG B N 1
ATOM 3717 C CA . ARG B 1 194 ? 40.708 26.295 43.141 1.00 14.99 194 ARG B CA 1
ATOM 3718 C C . ARG B 1 194 ? 42.246 26.327 43.298 1.00 15.96 194 ARG B C 1
ATOM 3719 O O . ARG B 1 194 ? 42.762 26.875 44.288 1.00 14.45 194 ARG B O 1
ATOM 3727 N N . ASP B 1 195 ? 42.962 25.637 42.403 1.00 14.39 195 ASP B N 1
ATOM 3728 C CA . ASP B 1 195 ? 44.407 25.677 42.433 1.00 15.66 195 ASP B CA 1
ATOM 3729 C C . ASP B 1 195 ? 44.782 27.084 41.971 1.00 16.87 195 ASP B C 1
ATOM 3730 O O . ASP B 1 195 ? 44.697 27.405 40.799 1.00 16.67 195 ASP B O 1
ATOM 3735 N N . GLN B 1 196 ? 45.234 27.899 42.914 1.00 19.19 196 GLN B N 1
ATOM 3736 C CA . GLN B 1 196 ? 45.629 29.282 42.668 1.00 21.26 196 GLN B CA 1
ATOM 3737 C C . GLN B 1 196 ? 46.745 29.471 41.632 1.00 21.16 196 GLN B C 1
ATOM 3738 O O . GLN B 1 196 ? 46.794 30.493 40.948 1.00 20.84 196 GLN B O 1
ATOM 3744 N N . ASN B 1 197 ? 47.639 28.486 41.531 1.00 21.50 197 ASN B N 1
ATOM 3745 C CA . ASN B 1 197 ? 48.784 28.543 40.621 1.00 20.52 197 ASN B CA 1
ATOM 3746 C C . ASN B 1 197 ? 48.494 28.335 39.153 1.00 20.77 197 ASN B C 1
ATOM 3747 O O . ASN B 1 197 ? 49.203 28.858 38.308 1.00 21.68 197 ASN B O 1
ATOM 3752 N N . ASN B 1 198 ? 47.483 27.540 38.831 1.00 20.18 198 ASN B N 1
ATOM 3753 C CA . ASN B 1 198 ? 47.182 27.284 37.443 1.00 19.51 198 ASN B CA 1
ATOM 3754 C C . ASN B 1 198 ? 45.713 27.401 37.146 1.00 18.76 198 ASN B C 1
ATOM 3755 O O . ASN B 1 198 ? 45.289 27.138 36.034 1.00 20.35 198 ASN B O 1
ATOM 3760 N N . GLY B 1 199 ? 44.922 27.710 38.162 1.00 18.13 199 GLY B N 1
ATOM 3761 C CA . GLY B 1 199 ? 43.506 27.905 37.948 1.00 16.21 199 GLY B CA 1
ATOM 3762 C C . GLY B 1 199 ? 42.655 26.668 37.883 1.00 16.93 199 GLY B C 1
ATOM 3763 O O . GLY B 1 199 ? 41.419 26.767 37.742 1.00 16.30 199 GLY B O 1
ATOM 3764 N N . LEU B 1 200 ? 43.285 25.497 37.974 1.00 15.80 200 LEU B N 1
ATOM 3765 C CA . LEU B 1 200 ? 42.522 24.251 37.935 1.00 14.63 200 LEU B CA 1
ATOM 3766 C C . LEU B 1 200 ? 41.616 24.168 39.171 1.00 12.27 200 LEU B C 1
ATOM 3767 O O . LEU B 1 200 ? 41.955 24.718 40.201 1.00 12.60 200 LEU B O 1
ATOM 3772 N N . THR B 1 201 ? 40.467 23.495 39.045 1.00 12.21 201 THR B N 1
ATOM 3773 C CA . THR B 1 201 ? 39.477 23.327 40.125 1.00 9.68 201 THR B CA 1
ATOM 3774 C C . THR B 1 201 ? 39.371 21.882 40.602 1.00 9.85 201 THR B C 1
ATOM 3775 O O . THR B 1 201 ? 39.117 20.965 39.811 1.00 8.67 201 THR B O 1
ATOM 3779 N N . TYR B 1 202 ? 39.483 21.664 41.904 1.00 9.28 202 TYR B N 1
ATOM 3780 C CA . TYR B 1 202 ? 39.336 20.308 42.398 1.00 8.89 202 TYR B CA 1
ATOM 3781 C C . TYR B 1 202 ? 38.051 20.083 43.188 1.00 10.17 202 TYR B C 1
ATOM 3782 O O . TYR B 1 202 ? 37.473 21.027 43.753 1.00 9.63 202 TYR B O 1
ATOM 3791 N N . THR B 1 203 ? 37.521 18.862 43.095 1.00 10.64 203 THR B N 1
ATOM 37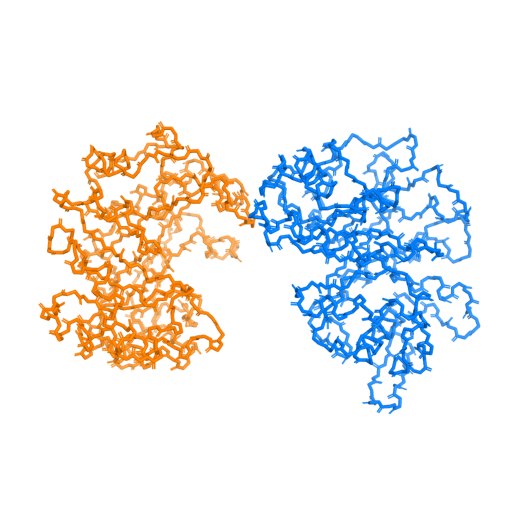92 C CA . THR B 1 203 ? 36.303 18.524 43.828 1.00 12.22 203 THR B CA 1
ATOM 3793 C C . THR B 1 203 ? 36.431 17.259 44.696 1.00 11.76 203 THR B C 1
ATOM 3794 O O . THR B 1 203 ? 35.609 17.033 45.591 1.00 13.63 203 T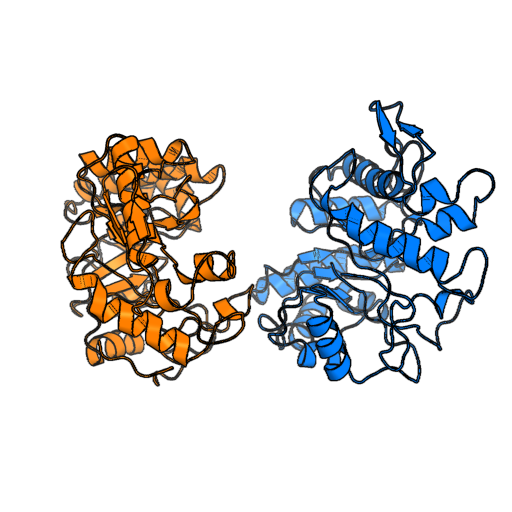HR B O 1
ATOM 3798 N N . SER B 1 204 ? 37.497 16.481 44.487 1.00 10.18 204 SER B N 1
ATOM 3799 C CA . SER B 1 204 ? 37.741 15.276 45.268 1.00 8.05 204 SER B CA 1
ATOM 3800 C C . SER B 1 204 ? 39.196 15.263 45.643 1.00 8.22 204 SER B C 1
ATOM 3801 O O . SER B 1 204 ? 40.048 15.729 44.874 1.00 6.40 204 SER B O 1
ATOM 3804 N N . LEU B 1 205 ? 39.462 14.738 46.837 1.00 7.71 205 LEU B N 1
ATOM 3805 C CA . LEU B 1 205 ? 40.803 14.652 47.389 1.00 7.58 205 LEU B CA 1
ATOM 3806 C C . LEU B 1 205 ? 41.663 13.732 46.544 1.00 7.61 205 LEU B C 1
ATOM 3807 O O . LEU B 1 205 ? 42.858 13.978 46.383 1.00 9.31 205 LEU B O 1
ATOM 3812 N N . PHE B 1 206 ? 41.058 12.679 46.001 1.00 6.89 206 PHE B N 1
ATOM 3813 C CA . PHE B 1 206 ? 41.745 11.718 45.132 1.00 7.13 206 PHE B CA 1
ATOM 3814 C C . PHE B 1 206 ? 42.464 12.427 43.937 1.00 8.71 206 PHE B C 1
ATOM 3815 O O . PHE B 1 206 ? 43.678 12.240 43.699 1.00 8.01 206 PHE B O 1
ATOM 3823 N N . ASP B 1 207 ? 41.701 13.235 43.194 1.00 8.43 207 ASP B N 1
ATOM 3824 C CA . ASP B 1 207 ? 42.213 13.972 42.045 1.00 7.35 207 ASP B CA 1
ATOM 3825 C C . ASP B 1 207 ? 43.289 14.935 42.442 1.00 7.49 207 ASP B C 1
ATOM 3826 O O . ASP B 1 207 ? 44.245 15.157 41.689 1.00 6.43 207 ASP B O 1
ATOM 3831 N N . ALA B 1 208 ? 43.070 15.603 43.573 1.00 7.02 208 ALA B N 1
ATOM 3832 C CA . ALA B 1 208 ? 44.044 16.559 44.074 1.00 7.04 208 ALA B CA 1
ATOM 3833 C C . ALA B 1 208 ? 45.353 15.859 44.453 1.00 6.38 208 ALA B C 1
ATOM 3834 O O . ALA B 1 208 ? 46.431 16.425 44.262 1.00 7.96 208 ALA B O 1
ATOM 3836 N N . MET B 1 209 ? 45.270 14.621 44.937 1.00 6.12 209 MET B N 1
ATOM 3837 C CA . MET B 1 209 ? 46.472 13.860 45.330 1.00 6.32 209 MET B CA 1
ATOM 3838 C C . MET B 1 209 ? 47.222 13.292 44.138 1.00 6.30 209 MET B C 1
ATOM 3839 O O . MET B 1 209 ? 48.451 13.238 44.164 1.00 5.69 209 MET B O 1
ATOM 3844 N N . VAL B 1 210 ? 46.485 12.860 43.104 1.00 6.89 210 VAL B N 1
ATOM 3845 C CA . VAL B 1 210 ? 47.068 12.317 41.864 1.00 5.25 210 VAL B CA 1
ATOM 3846 C C . VAL B 1 210 ? 47.743 13.442 41.102 1.00 5.64 210 VAL B C 1
ATOM 3847 O O . VAL B 1 210 ? 48.827 13.268 40.565 1.00 7.00 210 VAL B O 1
ATOM 3851 N N . ASP B 1 211 ? 47.130 14.613 41.089 1.00 6.38 211 ASP B N 1
ATOM 3852 C CA . ASP B 1 211 ? 47.700 15.763 40.379 1.00 6.69 211 ASP B CA 1
ATOM 3853 C C . ASP B 1 211 ? 48.963 16.349 41.021 1.00 5.58 211 ASP B C 1
ATOM 3854 O O . ASP B 1 211 ? 49.792 17.011 40.356 1.00 2.82 211 ASP B O 1
ATOM 3859 N N . ALA B 1 212 ? 49.152 16.003 42.286 1.00 4.73 212 ALA B N 1
ATOM 3860 C CA . ALA B 1 212 ? 50.363 16.392 43.013 1.00 5.49 212 ALA B CA 1
ATOM 3861 C C . ALA B 1 212 ? 51.543 15.482 42.534 1.00 4.49 212 ALA B C 1
ATOM 3862 O O . ALA B 1 212 ? 52.711 15.900 42.522 1.00 6.89 212 ALA B O 1
ATOM 3864 N N . VAL B 1 213 ? 51.241 14.263 42.112 1.00 3.29 213 VAL B N 1
ATOM 3865 C CA . VAL B 1 213 ? 52.275 13.363 41.628 1.00 4.19 213 VAL B CA 1
ATOM 3866 C C . VAL B 1 213 ? 52.678 13.814 40.214 1.00 5.71 213 VAL B C 1
ATOM 3867 O O . VAL B 1 213 ? 53.826 13.684 39.822 1.00 5.96 213 VAL B O 1
ATOM 3871 N N . TYR B 1 214 ? 51.718 14.328 39.444 1.00 6.95 214 TYR B N 1
ATOM 3872 C CA . TYR B 1 214 ? 51.978 14.833 38.094 1.00 7.18 214 TYR B CA 1
ATOM 3873 C C . TYR B 1 214 ? 52.906 16.044 38.160 1.00 7.49 214 TYR B C 1
ATOM 3874 O O . TYR B 1 214 ? 53.894 16.117 37.429 1.00 7.11 214 TYR B O 1
ATOM 3883 N N . ALA B 1 215 ? 52.594 16.980 39.054 1.00 8.39 215 ALA B N 1
ATOM 3884 C CA . ALA B 1 215 ? 53.412 18.185 39.258 1.00 8.10 215 ALA B CA 1
ATOM 3885 C C . ALA B 1 215 ? 54.871 17.847 39.618 1.00 8.26 215 ALA B C 1
ATOM 3886 O O . ALA B 1 215 ? 55.805 18.402 39.049 1.00 9.70 215 ALA B O 1
ATOM 3888 N N . ALA B 1 216 ? 55.047 16.894 40.528 1.00 9.26 216 ALA B N 1
ATOM 3889 C CA . ALA B 1 216 ? 56.356 16.406 40.984 1.00 8.72 216 ALA B CA 1
ATOM 3890 C C . ALA B 1 216 ? 57.146 15.798 39.826 1.00 8.57 216 ALA B C 1
ATOM 3891 O O . ALA B 1 216 ? 58.364 16.005 39.718 1.00 9.26 216 ALA B O 1
ATOM 3893 N N . LEU B 1 217 ? 56.473 14.963 39.040 1.00 6.68 217 LEU B N 1
ATOM 3894 C CA . LEU B 1 217 ? 57.071 14.320 37.884 1.00 7.38 217 LEU B CA 1
ATOM 3895 C C . LEU B 1 217 ? 57.608 15.340 36.860 1.00 10.18 217 LEU B C 1
ATOM 3896 O O . LEU B 1 217 ? 58.682 15.164 36.287 1.00 10.65 217 LEU B O 1
ATOM 3901 N N . GLU B 1 218 ? 56.870 16.412 36.621 1.00 12.51 218 GLU B N 1
ATOM 3902 C CA . GLU B 1 218 ? 57.327 17.423 35.687 1.00 16.08 218 GLU B CA 1
ATOM 3903 C C . GLU B 1 218 ? 58.551 18.100 36.269 1.00 16.37 218 GLU B C 1
ATOM 3904 O O . GLU B 1 218 ? 59.543 18.326 35.573 1.00 17.38 218 GLU B O 1
ATOM 3910 N N . LYS B 1 219 ? 58.493 18.429 37.551 1.00 15.13 219 LYS B N 1
ATOM 3911 C CA . LYS B 1 219 ? 59.627 19.084 38.167 1.00 15.13 219 LYS B CA 1
ATOM 3912 C C . LYS B 1 219 ? 60.905 18.211 38.114 1.00 15.29 219 LYS B C 1
ATOM 3913 O O . LYS B 1 219 ? 62.018 18.727 38.139 1.00 16.92 219 LYS B O 1
ATOM 3919 N N . ALA B 1 220 ? 60.756 16.893 38.054 1.00 15.37 220 ALA B N 1
ATOM 3920 C CA . ALA B 1 220 ? 61.919 15.995 37.995 1.00 14.99 220 ALA B CA 1
ATOM 3921 C C . ALA B 1 220 ? 62.423 15.869 36.564 1.00 15.62 220 ALA B C 1
ATOM 3922 O O . ALA B 1 220 ? 63.423 15.188 36.309 1.00 14.55 220 ALA B O 1
ATOM 3924 N N . GLY B 1 221 ? 61.692 16.524 35.651 1.00 16.56 221 GLY B N 1
ATOM 3925 C CA . GLY B 1 221 ? 61.989 16.531 34.235 1.00 15.97 221 GLY B CA 1
ATOM 3926 C C . GLY B 1 221 ? 61.415 15.310 33.536 1.00 17.65 221 GLY B C 1
ATOM 3927 O O . GLY B 1 221 ? 62.010 14.796 32.581 1.00 18.49 221 GLY B O 1
ATOM 3928 N N . ALA B 1 222 ? 60.266 14.830 33.996 1.00 17.67 222 ALA B N 1
ATOM 3929 C CA . ALA B 1 222 ? 59.637 13.662 33.394 1.00 17.81 222 ALA B CA 1
ATOM 3930 C C . ALA B 1 222 ? 58.120 13.885 33.309 1.00 19.07 222 ALA B C 1
ATOM 3931 O O . ALA B 1 222 ? 57.338 13.219 34.014 1.00 20.47 222 ALA B O 1
ATOM 3933 N N . PRO B 1 223 ? 57.689 14.853 32.469 1.00 18.89 223 PRO B N 1
ATOM 3934 C CA . PRO B 1 223 ? 56.326 15.317 32.163 1.00 18.50 223 PRO B CA 1
ATOM 3935 C C . PRO B 1 223 ? 55.365 14.364 31.465 1.00 18.69 223 PRO B C 1
ATOM 3936 O O . PRO B 1 223 ? 54.173 14.424 31.711 1.00 20.79 223 PRO B O 1
ATOM 3940 N N . ALA B 1 224 ? 55.849 13.555 30.525 1.00 19.29 224 ALA B N 1
ATOM 3941 C CA . ALA B 1 224 ? 54.985 12.635 29.788 1.00 17.05 224 ALA B CA 1
ATOM 3942 C C . ALA B 1 224 ? 54.800 11.278 30.457 1.00 16.63 224 ALA B C 1
ATOM 3943 O O . ALA B 1 224 ? 54.166 10.381 29.859 1.00 17.54 224 ALA B O 1
ATOM 3945 N N . VAL B 1 225 ? 55.376 11.120 31.658 1.00 14.51 225 VAL B N 1
ATOM 3946 C CA . VAL B 1 225 ? 55.289 9.871 32.446 1.00 12.63 225 VAL B CA 1
ATOM 3947 C C . VAL B 1 225 ? 53.876 9.686 33.027 1.00 11.38 225 VAL B C 1
ATOM 3948 O O . VAL B 1 225 ? 53.348 10.591 33.647 1.00 11.81 225 VAL B O 1
ATOM 3952 N N . LYS B 1 226 ? 53.259 8.541 32.750 1.00 10.65 226 LYS B N 1
ATOM 3953 C CA . LYS B 1 226 ? 51.904 8.224 33.209 1.00 10.82 226 LYS B CA 1
ATOM 3954 C C . LYS B 1 226 ? 51.885 7.667 34.636 1.00 10.08 226 LYS B C 1
ATOM 3955 O O . LYS B 1 226 ? 52.868 7.062 35.085 1.00 8.67 226 LYS B O 1
ATOM 3961 N N . VAL B 1 227 ? 50.756 7.845 35.330 1.00 8.44 227 VAL B N 1
ATOM 3962 C CA . VAL B 1 227 ? 50.602 7.342 36.698 1.00 7.70 227 VAL B CA 1
ATOM 3963 C C . VAL B 1 227 ? 49.577 6.212 36.699 1.00 6.94 227 VAL B C 1
ATOM 3964 O O . VAL B 1 227 ? 48.582 6.264 35.968 1.00 4.85 227 VAL B O 1
ATOM 3968 N N . VAL B 1 228 ? 49.887 5.157 37.443 1.00 6.02 228 VAL B N 1
ATOM 3969 C CA . VAL B 1 228 ? 48.961 4.043 37.623 1.00 6.40 228 VAL B CA 1
ATOM 3970 C C . VAL B 1 228 ? 48.782 4.092 39.142 1.00 4.26 228 VAL B C 1
ATOM 3971 O O . VAL B 1 228 ? 49.766 4.188 39.869 1.00 4.71 228 VAL B O 1
ATOM 3975 N N . VAL B 1 229 ? 47.542 4.160 39.623 1.00 4.42 229 VAL B N 1
ATOM 3976 C CA . VAL B 1 229 ? 47.304 4.194 41.065 1.00 2.93 229 VAL B CA 1
ATOM 3977 C C . VAL B 1 229 ? 47.301 2.728 41.423 1.00 3.65 229 VAL B C 1
ATOM 3978 O O . VAL B 1 229 ? 46.342 2.034 41.133 1.00 3.73 229 VAL B O 1
ATOM 3982 N N . SER B 1 230 ? 48.386 2.238 42.017 1.00 4.74 230 SER B N 1
ATOM 3983 C CA . SER B 1 230 ? 48.475 0.821 42.358 1.00 6.52 230 SER B CA 1
ATOM 3984 C C . SER B 1 230 ? 47.818 0.376 43.653 1.00 7.62 230 SER B C 1
ATOM 3985 O O . SER B 1 230 ? 47.806 -0.817 43.965 1.00 8.92 230 SER B O 1
ATOM 3988 N N . GLU B 1 231 ? 47.241 1.321 44.384 1.00 8.71 231 GLU B N 1
ATOM 3989 C CA . GLU B 1 231 ? 46.548 1.035 45.646 1.00 9.55 231 GLU B CA 1
ATOM 3990 C C . GLU B 1 231 ? 45.727 2.222 46.058 1.00 8.37 231 GLU B C 1
ATOM 3991 O O . GLU B 1 231 ? 46.203 3.331 45.980 1.00 11.29 231 GLU B O 1
ATOM 3997 N N . SER B 1 232 ? 44.491 1.981 46.463 1.00 9.25 232 SER B N 1
ATOM 3998 C CA . SER B 1 232 ? 43.606 3.012 46.995 1.00 8.09 232 SER B CA 1
ATOM 3999 C C . SER B 1 232 ? 42.444 2.254 47.581 1.00 7.75 232 SER B C 1
ATOM 4000 O O . SER B 1 232 ? 41.927 1.343 46.930 1.00 8.44 232 SER B O 1
ATOM 4003 N N . GLY B 1 233 ? 42.074 2.572 48.820 1.00 7.49 233 GLY B N 1
ATOM 4004 C CA . GLY B 1 233 ? 40.957 1.888 49.474 1.00 7.66 233 GLY B CA 1
ATOM 4005 C C . GLY B 1 233 ? 40.426 2.591 50.730 1.00 7.62 233 GLY B C 1
ATOM 4006 O O . GLY B 1 233 ? 40.849 3.701 51.047 1.00 7.18 233 GLY B O 1
ATOM 4007 N N . TRP B 1 234 ? 39.528 1.946 51.472 1.00 6.90 234 TRP B N 1
ATOM 4008 C CA . TRP B 1 234 ? 38.943 2.556 52.657 1.00 5.25 234 TRP B CA 1
ATOM 4009 C C . TRP B 1 234 ? 38.521 1.452 53.591 1.00 5.43 234 TRP B C 1
ATOM 4010 O O . TRP B 1 234 ? 37.761 0.564 53.224 1.00 5.47 234 TRP B O 1
ATOM 4021 N N . PRO B 1 235 ? 38.971 1.525 54.842 1.00 5.26 235 PRO B N 1
ATOM 4022 C CA . PRO B 1 235 ? 38.640 0.510 55.843 1.00 7.58 235 PRO B CA 1
ATOM 4023 C C . PRO B 1 235 ? 37.176 0.455 56.279 1.00 8.54 235 PRO B C 1
ATOM 4024 O O . PRO B 1 235 ? 36.502 1.493 56.424 1.00 9.84 235 PRO B O 1
ATOM 4028 N N . SER B 1 236 ? 36.667 -0.763 56.447 1.00 8.99 236 SER B N 1
ATOM 4029 C CA . SER B 1 236 ? 35.280 -0.940 56.864 1.00 9.37 236 SER B CA 1
ATOM 4030 C C . SER B 1 236 ? 35.089 -1.033 58.389 1.00 8.38 236 SER B C 1
ATOM 4031 O O . SER B 1 236 ? 33.958 -1.060 58.877 1.00 6.87 236 SER B O 1
ATOM 4034 N N . ALA B 1 237 ? 36.189 -1.036 59.137 1.00 8.91 237 ALA B N 1
ATOM 4035 C CA . ALA B 1 237 ? 36.114 -1.091 60.588 1.00 9.55 237 ALA B CA 1
ATOM 4036 C C . ALA B 1 237 ? 37.443 -0.835 61.208 1.00 10.59 237 ALA B C 1
ATOM 4037 O O . ALA B 1 237 ? 38.433 -0.687 60.517 1.00 10.17 237 ALA B O 1
ATOM 4039 N N . GLY B 1 238 ? 37.439 -0.765 62.539 1.00 12.99 238 GLY B N 1
ATOM 4040 C CA . GLY B 1 238 ? 38.649 -0.591 63.311 1.00 13.24 238 GLY B CA 1
ATOM 4041 C C . GLY B 1 238 ? 39.192 0.790 63.558 1.00 15.12 238 GLY B C 1
ATOM 4042 O O . GLY B 1 238 ? 40.271 0.930 64.146 1.00 16.42 238 GLY B O 1
ATOM 4043 N N . GLY B 1 239 ? 38.483 1.836 63.167 1.00 15.60 239 GLY B N 1
ATOM 4044 C CA . GLY B 1 239 ? 39.086 3.140 63.381 1.00 15.67 239 GLY B CA 1
ATOM 4045 C C . GLY B 1 239 ? 38.240 4.302 62.945 1.00 15.80 239 GLY B C 1
ATOM 4046 O O . GLY B 1 239 ? 37.091 4.121 62.538 1.00 16.58 239 GLY B O 1
ATOM 4047 N N . PHE B 1 240 ? 38.845 5.486 63.014 1.00 15.32 240 PHE B N 1
ATOM 4048 C CA . PHE B 1 240 ? 38.215 6.742 62.674 1.00 14.79 240 PHE B CA 1
ATOM 4049 C C . PHE B 1 240 ? 37.672 6.736 61.243 1.00 14.94 240 PHE B C 1
ATOM 4050 O O . PHE B 1 240 ? 38.392 6.433 60.288 1.00 14.54 240 PHE B O 1
ATOM 4058 N N . ALA B 1 241 ? 36.374 7.025 61.137 1.00 14.06 241 ALA B N 1
ATOM 4059 C CA . ALA B 1 241 ? 35.647 7.111 59.876 1.00 12.30 241 ALA B CA 1
ATOM 4060 C C . ALA B 1 241 ? 35.625 5.803 59.108 1.00 11.69 241 ALA B C 1
ATOM 4061 O O . ALA B 1 241 ? 35.259 5.763 57.939 1.00 11.68 241 ALA B O 1
ATOM 4063 N N . ALA B 1 242 ? 35.982 4.719 59.771 1.00 11.69 242 ALA B N 1
ATOM 4064 C CA . ALA B 1 242 ? 35.995 3.436 59.089 1.00 11.69 242 ALA B CA 1
ATOM 4065 C C . ALA B 1 242 ? 34.676 2.780 59.331 1.00 10.22 242 ALA B C 1
ATOM 4066 O O . ALA B 1 242 ? 34.361 2.453 60.460 1.00 10.89 242 ALA B O 1
ATOM 4068 N N . SER B 1 243 ? 33.879 2.630 58.290 1.00 9.68 243 SER B N 1
ATOM 4069 C CA . SER B 1 243 ? 32.593 1.971 58.427 1.00 9.51 243 SER B CA 1
ATOM 4070 C C . SER B 1 243 ? 32.273 1.335 57.121 1.00 11.21 243 SER B C 1
ATOM 4071 O O . SER B 1 243 ? 32.873 1.679 56.104 1.00 11.74 243 SER B O 1
ATOM 4074 N N . ALA B 1 244 ? 31.282 0.454 57.126 1.00 12.74 244 ALA B N 1
ATOM 4075 C CA . ALA B 1 244 ? 30.882 -0.248 55.921 1.00 13.93 244 ALA B CA 1
ATOM 4076 C C . ALA B 1 244 ? 30.320 0.717 54.883 1.00 14.47 244 ALA B C 1
ATOM 4077 O O . ALA B 1 244 ? 30.530 0.551 53.682 1.00 14.63 244 ALA B O 1
ATOM 4079 N N . GLY B 1 245 ? 29.592 1.714 55.376 1.00 14.89 245 GLY B N 1
ATOM 4080 C CA . GLY B 1 245 ? 28.979 2.732 54.534 1.00 14.90 245 GLY B CA 1
ATOM 4081 C C . GLY B 1 245 ? 30.012 3.644 53.916 1.00 14.66 245 GLY B C 1
ATOM 4082 O O . GLY B 1 245 ? 29.950 3.937 52.732 1.00 15.21 245 GLY B O 1
ATOM 4083 N N . ASN B 1 246 ? 30.962 4.097 54.725 1.00 13.79 246 ASN B N 1
ATOM 4084 C CA . ASN B 1 246 ? 32.022 4.928 54.211 1.00 13.74 246 ASN B CA 1
ATOM 4085 C C . ASN B 1 246 ? 32.814 4.132 53.169 1.00 13.38 246 ASN B C 1
ATOM 4086 O O . ASN B 1 246 ? 32.980 4.597 52.066 1.00 15.16 246 ASN B O 1
ATOM 4091 N N . ALA B 1 247 ? 33.261 2.917 53.502 1.00 13.70 247 ALA B N 1
ATOM 4092 C CA . ALA B 1 247 ? 33.996 2.049 52.568 1.00 12.85 247 ALA B CA 1
ATOM 4093 C C . ALA B 1 247 ? 33.238 1.817 51.259 1.00 13.24 247 ALA B C 1
ATOM 4094 O O . ALA B 1 247 ? 33.854 1.750 50.199 1.00 14.32 247 ALA B O 1
ATOM 4096 N N . ARG B 1 248 ? 31.921 1.621 51.317 1.00 13.52 248 ARG B N 1
ATOM 4097 C CA . ARG B 1 248 ? 31.140 1.422 50.084 1.00 12.88 248 ARG B CA 1
ATOM 4098 C C . ARG B 1 248 ? 31.181 2.722 49.227 1.00 12.39 248 ARG B C 1
ATOM 4099 O O . ARG B 1 248 ? 31.471 2.700 48.020 1.00 11.17 248 ARG B O 1
ATOM 4107 N N . THR B 1 249 ? 30.908 3.844 49.881 1.00 10.62 249 THR B N 1
ATOM 4108 C CA . THR B 1 249 ? 30.916 5.153 49.241 1.00 11.32 249 THR B CA 1
ATOM 4109 C C . THR B 1 249 ? 32.240 5.430 48.538 1.00 10.40 249 THR B C 1
ATOM 4110 O O . THR B 1 249 ? 32.257 5.831 47.380 1.00 11.44 249 THR B O 1
ATOM 4114 N N . TYR B 1 250 ? 33.349 5.234 49.237 1.00 9.26 250 TYR B N 1
ATOM 4115 C CA . TYR B 1 250 ? 34.644 5.475 48.633 1.00 7.95 250 TYR B CA 1
ATOM 4116 C C . TYR B 1 250 ? 34.966 4.524 47.445 1.00 8.47 250 TYR B C 1
ATOM 4117 O O . TYR B 1 250 ? 35.304 4.958 46.309 1.00 6.56 250 TYR B O 1
ATOM 4126 N N . ASN B 1 251 ? 34.863 3.224 47.701 1.00 8.46 251 ASN B N 1
ATOM 4127 C CA . ASN B 1 251 ? 35.189 2.261 46.666 1.00 8.86 251 ASN B CA 1
ATOM 4128 C C . ASN B 1 251 ? 34.272 2.272 45.465 1.00 9.65 251 ASN B C 1
ATOM 4129 O O . ASN B 1 251 ? 34.738 2.165 44.326 1.00 10.33 251 ASN B O 1
ATOM 4134 N N . GLN B 1 252 ? 32.973 2.419 45.703 1.00 10.02 252 GLN B N 1
ATOM 4135 C CA . GLN B 1 252 ? 32.030 2.478 44.594 1.00 9.58 252 GLN B CA 1
ATOM 4136 C C . GLN B 1 252 ? 32.283 3.821 43.879 1.00 8.81 252 GLN B C 1
ATOM 4137 O O . GLN B 1 252 ? 32.285 3.893 42.661 1.00 10.27 252 GLN B O 1
ATOM 4143 N N . GLY B 1 253 ? 32.580 4.864 44.645 1.00 8.50 253 GLY B N 1
ATOM 4144 C CA . GLY B 1 253 ? 32.862 6.168 44.052 1.00 7.70 253 GLY B CA 1
ATOM 4145 C C . GLY B 1 253 ? 34.098 6.149 43.175 1.00 7.62 253 GLY B C 1
ATOM 4146 O O . GLY B 1 253 ? 34.138 6.710 42.093 1.00 5.59 253 GLY B O 1
ATOM 4147 N N . LEU B 1 254 ? 35.116 5.447 43.648 1.00 8.97 254 LEU B N 1
ATOM 4148 C CA . LEU B 1 254 ? 36.377 5.335 42.935 1.00 7.86 254 LEU B CA 1
ATOM 4149 C C . LEU B 1 254 ? 36.130 4.661 41.580 1.00 6.76 254 LEU B C 1
ATOM 4150 O O . LEU B 1 254 ? 36.507 5.197 40.549 1.00 6.49 254 LEU B O 1
ATOM 4155 N N . ILE B 1 255 ? 35.471 3.510 41.595 1.00 6.84 255 ILE B N 1
ATOM 4156 C CA . ILE B 1 255 ? 35.158 2.766 40.369 1.00 7.40 255 ILE B CA 1
ATOM 4157 C C . ILE B 1 255 ? 34.400 3.649 39.340 1.00 8.51 255 ILE B C 1
ATOM 4158 O O . ILE B 1 255 ? 34.755 3.682 38.161 1.00 10.09 255 ILE B O 1
ATOM 4163 N N . ASN B 1 256 ? 33.402 4.403 39.802 1.00 8.25 256 ASN B N 1
ATOM 4164 C CA . ASN B 1 256 ? 32.599 5.243 38.922 1.00 7.47 256 ASN B CA 1
ATOM 4165 C C . ASN B 1 256 ? 33.314 6.488 38.440 1.00 7.32 256 ASN B C 1
ATOM 4166 O O . ASN B 1 256 ? 32.912 7.083 37.448 1.00 8.79 256 ASN B O 1
ATOM 4171 N N . HIS B 1 257 ? 34.373 6.867 39.144 1.00 6.87 257 HIS B N 1
ATOM 4172 C CA . HIS B 1 257 ? 35.171 8.070 38.889 1.00 5.97 257 HIS B CA 1
ATOM 4173 C C . HIS B 1 257 ? 36.384 8.010 37.957 1.00 5.89 257 HIS B C 1
ATOM 4174 O O . HIS B 1 257 ? 36.591 8.873 37.091 1.00 3.59 257 HIS B O 1
ATOM 4181 N N . VAL B 1 258 ? 37.221 7.015 38.194 1.00 6.46 258 VAL B N 1
ATOM 4182 C CA . VAL B 1 258 ? 38.472 6.836 37.452 1.00 6.34 258 VAL B CA 1
ATOM 4183 C C . VAL B 1 258 ? 38.463 6.886 35.905 1.00 8.00 258 VAL B C 1
ATOM 4184 O O . VAL B 1 258 ? 39.489 7.193 35.288 1.00 9.56 258 VAL B O 1
ATOM 4188 N N . GLY B 1 259 ? 37.320 6.637 35.270 1.00 7.78 259 GLY B N 1
ATOM 4189 C CA . GLY B 1 259 ? 37.273 6.687 33.823 1.00 6.82 259 GLY B CA 1
ATOM 4190 C C . GLY B 1 259 ? 37.357 8.093 33.245 1.00 8.82 259 GLY B C 1
ATOM 4191 O O . GLY B 1 259 ? 37.693 8.253 32.065 1.00 9.56 259 GLY B O 1
ATOM 4192 N N . GLY B 1 260 ? 37.013 9.101 34.052 1.00 8.55 260 GLY B N 1
ATOM 4193 C CA . GLY B 1 260 ? 37.065 10.485 33.612 1.00 8.20 260 GLY B CA 1
ATOM 4194 C C . GLY B 1 260 ? 38.402 11.201 33.820 1.00 9.42 260 GLY B C 1
ATOM 4195 O O . GLY B 1 260 ? 38.555 12.352 33.426 1.00 9.65 260 GLY B O 1
ATOM 4196 N N . GLY B 1 261 ? 39.378 10.537 34.427 1.00 9.55 261 GLY B N 1
ATOM 4197 C CA . GLY B 1 261 ? 40.672 11.173 34.640 1.00 9.92 261 GLY B CA 1
ATOM 4198 C C . GLY B 1 261 ? 40.643 12.217 35.740 1.00 9.95 261 GLY B C 1
ATOM 4199 O O . GLY B 1 261 ? 39.771 12.206 36.617 1.00 10.16 261 GLY B O 1
ATOM 4200 N N . THR B 1 262 ? 41.612 13.114 35.710 1.00 10.01 262 THR B N 1
ATOM 4201 C CA . THR B 1 262 ? 41.703 14.181 36.692 1.00 10.08 262 THR B CA 1
ATOM 4202 C C . THR B 1 262 ? 41.891 15.476 35.925 1.00 9.80 262 THR B C 1
ATOM 4203 O O . THR B 1 262 ? 42.198 15.459 34.747 1.00 8.84 262 THR B O 1
ATOM 4207 N N . PRO B 1 263 ? 41.722 16.616 36.583 1.00 10.38 263 PRO B N 1
ATOM 4208 C CA . PRO B 1 263 ? 41.882 17.916 35.930 1.00 11.09 263 PRO B CA 1
ATOM 4209 C C . PRO B 1 263 ? 43.213 18.129 35.204 1.00 12.24 263 PRO B C 1
ATOM 4210 O O . PRO B 1 263 ? 43.328 19.056 34.411 1.00 12.20 263 PRO B O 1
ATOM 4214 N N . LYS B 1 264 ? 44.245 17.337 35.495 1.00 13.57 264 LYS B N 1
ATOM 4215 C CA . LYS B 1 264 ? 45.501 17.528 34.766 1.00 13.58 264 LYS B CA 1
ATOM 4216 C C . LYS B 1 264 ? 45.639 16.675 33.523 1.00 13.97 264 LYS B C 1
ATOM 4217 O O . LYS B 1 264 ? 46.225 17.103 32.531 1.00 14.10 264 LYS B O 1
ATOM 4223 N N . LYS B 1 265 ? 45.084 15.475 33.588 1.00 14.97 265 LYS B N 1
ATOM 4224 C CA . LYS B 1 265 ? 45.139 14.525 32.499 1.00 15.49 265 LYS B CA 1
ATOM 4225 C C . LYS B 1 265 ? 43.775 13.818 32.398 1.00 15.17 265 LYS B C 1
ATOM 4226 O O . LYS B 1 265 ? 43.424 12.961 33.217 1.00 16.04 265 LYS B O 1
ATOM 4232 N N . ARG B 1 266 ? 42.962 14.267 31.457 1.00 13.72 266 ARG B N 1
ATOM 4233 C CA . ARG B 1 266 ? 41.659 13.666 31.240 1.00 13.29 266 ARG B CA 1
ATOM 4234 C C . ARG B 1 266 ? 41.717 12.423 30.345 1.00 13.71 266 ARG B C 1
ATOM 4235 O O . ARG B 1 266 ? 41.447 12.482 29.151 1.00 13.07 266 ARG B O 1
ATOM 4243 N N . GLU B 1 267 ? 42.180 11.331 30.939 1.00 13.69 267 GLU B N 1
ATOM 4244 C CA . GLU B 1 267 ? 42.260 10.030 30.298 1.00 13.85 267 GLU B CA 1
ATOM 4245 C C . GLU B 1 267 ? 41.883 9.052 31.422 1.00 12.17 267 GLU B C 1
ATOM 4246 O O . GLU B 1 267 ? 42.064 9.354 32.607 1.00 10.88 267 GLU B O 1
ATOM 4252 N N . ALA B 1 268 ? 41.334 7.904 31.061 1.00 10.72 268 ALA B N 1
ATOM 4253 C CA . ALA B 1 268 ? 40.967 6.903 32.053 1.00 10.35 268 ALA B CA 1
ATOM 4254 C C . ALA B 1 268 ? 42.227 6.549 32.838 1.00 9.28 268 ALA B C 1
ATOM 4255 O O . ALA B 1 268 ? 43.237 6.175 32.224 1.00 9.74 268 ALA B O 1
ATOM 4257 N N . LEU B 1 269 ? 42.182 6.701 34.166 1.00 7.44 269 LEU B N 1
ATOM 4258 C CA . LEU B 1 269 ? 43.338 6.389 35.032 1.00 7.74 269 LEU B CA 1
ATOM 4259 C C . LEU B 1 269 ? 43.342 4.932 35.504 1.00 7.35 269 LEU B C 1
ATOM 4260 O O . LEU B 1 269 ? 42.377 4.483 36.105 1.00 7.98 269 LEU B O 1
ATOM 4265 N N . GLU B 1 270 ? 44.427 4.199 35.239 1.00 7.00 270 GLU B N 1
ATOM 4266 C CA . GLU B 1 270 ? 44.528 2.796 35.639 1.00 5.81 270 GLU B CA 1
ATOM 4267 C C . GLU B 1 270 ? 44.522 2.743 37.153 1.00 5.15 270 GLU B C 1
ATOM 4268 O O . GLU B 1 270 ? 45.376 3.323 37.799 1.00 6.59 270 GLU B O 1
ATOM 4274 N N . THR B 1 271 ? 43.581 2.010 37.720 1.00 6.31 271 THR B N 1
ATOM 4275 C CA . THR B 1 271 ? 43.463 1.938 39.173 1.00 5.78 271 THR B CA 1
ATOM 4276 C C . THR B 1 271 ? 43.216 0.553 39.796 1.00 5.93 271 THR B C 1
ATOM 4277 O O . THR B 1 271 ? 42.481 -0.278 39.245 1.00 4.10 271 THR B O 1
ATOM 4281 N N . TYR B 1 272 ? 43.868 0.323 40.939 1.00 4.93 272 TYR B N 1
ATOM 4282 C CA . TYR B 1 272 ? 43.761 -0.917 41.673 1.00 4.86 272 TYR B CA 1
ATOM 4283 C C . TYR B 1 272 ? 43.281 -0.649 43.089 1.00 5.09 272 TYR B C 1
ATOM 4284 O O . TYR B 1 272 ? 43.938 0.065 43.844 1.00 5.17 272 TYR B O 1
ATOM 4293 N N . ILE B 1 273 ? 42.164 -1.280 43.448 1.00 4.04 273 ILE B N 1
ATOM 4294 C CA . ILE B 1 273 ? 41.543 -1.152 44.770 1.00 4.98 273 ILE B CA 1
ATOM 4295 C C . ILE B 1 273 ? 42.225 -2.034 45.815 1.00 5.74 273 ILE B C 1
ATOM 4296 O O . ILE B 1 273 ? 42.351 -3.239 45.596 1.00 8.33 273 ILE B O 1
ATOM 4301 N N . PHE B 1 274 ? 42.686 -1.450 46.920 1.00 5.46 274 PHE B N 1
ATOM 4302 C CA . PHE B 1 274 ? 43.289 -2.239 47.985 1.00 5.37 274 PHE B CA 1
ATOM 4303 C C . PHE B 1 274 ? 42.204 -2.526 48.999 1.00 6.38 274 PHE B C 1
ATOM 4304 O O . PHE B 1 274 ? 41.671 -1.554 49.535 1.00 5.89 274 PHE B O 1
ATOM 4312 N N . ALA B 1 275 ? 41.831 -3.788 49.277 1.00 8.63 275 ALA B N 1
ATOM 4313 C CA . ALA B 1 275 ? 42.319 -5.070 48.737 1.00 8.14 275 ALA B CA 1
ATOM 4314 C C . ALA B 1 275 ? 41.133 -5.979 48.509 1.00 8.84 275 ALA B C 1
ATOM 4315 O O . ALA B 1 275 ? 39.999 -5.629 48.846 1.00 9.88 275 ALA B O 1
ATOM 4317 N N . MET B 1 276 ? 41.388 -7.172 47.987 1.00 9.66 276 MET B N 1
ATOM 4318 C CA . MET B 1 276 ? 40.312 -8.137 47.716 1.00 9.46 276 MET B CA 1
ATOM 4319 C C . MET B 1 276 ? 39.599 -8.686 48.962 1.00 9.04 276 MET B C 1
ATOM 4320 O O . MET B 1 276 ? 38.369 -8.769 48.997 1.00 10.03 276 MET B O 1
ATOM 4325 N N . PHE B 1 277 ? 40.362 -9.071 49.981 1.00 8.99 277 PHE B N 1
ATOM 4326 C CA . PHE B 1 277 ? 39.789 -9.636 51.221 1.00 9.10 277 PHE B CA 1
ATOM 4327 C C . PHE B 1 277 ? 40.312 -8.932 52.469 1.00 9.64 277 PHE B C 1
ATOM 4328 O O . PHE B 1 277 ? 41.319 -8.218 52.431 1.00 9.11 277 PHE B O 1
ATOM 4336 N N . ASN B 1 278 ? 39.626 -9.165 53.577 1.00 9.71 278 ASN B N 1
ATOM 4337 C CA . ASN B 1 278 ? 40.079 -8.650 54.855 1.00 10.54 278 ASN B CA 1
ATOM 4338 C C . ASN B 1 278 ? 41.193 -9.612 55.247 1.00 10.63 278 ASN B C 1
ATOM 4339 O O . ASN B 1 278 ? 40.999 -10.826 55.144 1.00 8.82 278 ASN B O 1
ATOM 4344 N N . GLU B 1 279 ? 42.358 -9.090 55.639 1.00 10.48 279 GLU B N 1
ATOM 4345 C CA . GLU B 1 279 ? 43.456 -9.945 56.036 1.00 10.41 279 GLU B CA 1
ATOM 4346 C C . GLU B 1 279 ? 43.636 -9.930 57.550 1.00 10.75 279 GLU B C 1
ATOM 4347 O O . GLU B 1 279 ? 44.302 -9.074 58.125 1.00 11.15 279 GLU B O 1
ATOM 4353 N N . ASN B 1 280 ? 43.064 -10.922 58.204 1.00 11.01 280 ASN B N 1
ATOM 4354 C CA . ASN B 1 280 ? 43.122 -10.981 59.647 1.00 10.66 280 ASN B CA 1
ATOM 4355 C C . ASN B 1 280 ? 44.501 -11.079 60.317 1.00 11.53 280 ASN B C 1
ATOM 4356 O O . ASN B 1 280 ? 44.582 -10.922 61.545 1.00 11.83 280 ASN B O 1
ATOM 4361 N N . GLN B 1 281 ? 45.566 -11.376 59.563 1.00 10.41 281 GLN B N 1
ATOM 4362 C CA . GLN B 1 281 ? 46.892 -11.466 60.192 1.00 11.06 281 GLN B CA 1
ATOM 4363 C C . GLN B 1 281 ? 47.760 -10.207 60.070 1.00 12.97 281 GLN B C 1
ATOM 4364 O O . GLN B 1 281 ? 48.939 -10.231 60.415 1.00 13.13 281 GLN B O 1
ATOM 4370 N N . LYS B 1 282 ? 47.183 -9.106 59.583 1.00 14.30 282 LYS B N 1
ATOM 4371 C CA . LYS B 1 282 ? 47.921 -7.860 59.476 1.00 15.56 282 LYS B CA 1
ATOM 4372 C C . LYS B 1 282 ? 48.091 -7.210 60.841 1.00 16.01 282 LYS B C 1
ATOM 4373 O O . LYS B 1 282 ? 47.133 -7.011 61.592 1.00 15.41 282 LYS B O 1
ATOM 4379 N N . THR B 1 283 ? 49.340 -6.925 61.171 1.00 17.58 283 THR B N 1
ATOM 4380 C CA . THR B 1 283 ? 49.668 -6.298 62.431 1.00 19.33 283 THR B CA 1
ATOM 4381 C C . THR B 1 283 ? 49.545 -4.776 62.292 1.00 20.12 283 THR B C 1
ATOM 4382 O O . THR B 1 283 ? 49.524 -4.234 61.182 1.00 19.62 283 THR B O 1
ATOM 4386 N N . GLY B 1 284 ? 49.413 -4.105 63.429 1.00 21.38 284 GLY B N 1
ATOM 4387 C CA . GLY B 1 284 ? 49.294 -2.659 63.420 1.00 21.57 284 GLY B CA 1
ATOM 4388 C C . GLY B 1 284 ? 47.927 -2.188 63.845 1.00 20.83 284 GLY B C 1
ATOM 4389 O O . GLY B 1 284 ? 47.309 -2.772 64.746 1.00 19.14 284 GLY B O 1
ATOM 4390 N N . ASP B 1 285 ? 47.466 -1.138 63.168 1.00 21.09 285 ASP B N 1
ATOM 4391 C CA . ASP B 1 285 ? 46.171 -0.523 63.418 1.00 21.57 285 ASP B CA 1
ATOM 4392 C C . ASP B 1 285 ? 45.076 -1.534 63.053 1.00 19.85 285 ASP B C 1
ATOM 4393 O O . ASP B 1 285 ? 45.257 -2.355 62.140 1.00 19.11 285 ASP B O 1
ATOM 4398 N N . ALA B 1 286 ? 43.930 -1.472 63.719 1.00 16.13 286 ALA B N 1
ATOM 4399 C CA . ALA B 1 286 ? 42.893 -2.433 63.385 1.00 14.46 286 ALA B CA 1
ATOM 4400 C C . ALA B 1 286 ? 42.306 -2.230 61.992 1.00 14.21 286 ALA B C 1
ATOM 4401 O O . ALA B 1 286 ? 41.712 -3.156 61.441 1.00 12.68 286 ALA B O 1
ATOM 4403 N N . THR B 1 287 ? 42.508 -1.044 61.403 1.00 13.80 287 THR B N 1
ATOM 4404 C CA . THR B 1 287 ? 41.988 -0.741 60.054 1.00 12.85 287 THR B CA 1
ATOM 4405 C C . THR B 1 287 ? 42.632 -1.604 58.984 1.00 11.63 287 THR B C 1
ATOM 4406 O O . THR B 1 287 ? 41.982 -1.967 58.017 1.00 11.28 287 THR B O 1
ATOM 4410 N N . GLU B 1 288 ? 43.894 -1.967 59.218 1.00 11.43 288 GLU B N 1
ATOM 4411 C CA . GLU B 1 288 ? 44.699 -2.810 58.3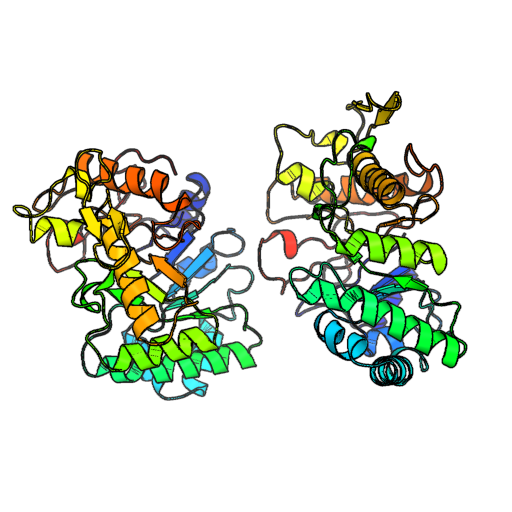48 1.00 11.08 288 GLU B CA 1
ATOM 4412 C C . GLU B 1 288 ? 44.055 -4.154 58.104 1.00 10.20 288 GLU B C 1
ATOM 4413 O O . GLU B 1 288 ? 44.263 -4.803 57.057 1.00 9.98 288 GLU B O 1
ATOM 4419 N N . ARG B 1 289 ? 43.306 -4.600 59.094 1.00 9.33 289 ARG B N 1
ATOM 4420 C CA . ARG B 1 289 ? 42.656 -5.889 59.010 1.00 8.87 289 ARG B CA 1
ATOM 4421 C C . ARG B 1 289 ? 41.250 -5.839 58.443 1.00 8.34 289 ARG B C 1
ATOM 4422 O O . ARG B 1 289 ? 40.543 -6.825 58.490 1.00 9.14 289 ARG B O 1
ATOM 4430 N N . SER B 1 290 ? 40.832 -4.677 57.960 1.00 9.37 290 SER B N 1
ATOM 4431 C CA . SER B 1 290 ? 39.511 -4.544 57.387 1.00 11.47 290 SER B CA 1
ATOM 4432 C C . SER B 1 290 ? 39.430 -3.679 56.112 1.00 10.57 290 SER B C 1
ATOM 4433 O O . SER B 1 290 ? 38.548 -2.834 55.983 1.00 11.63 290 SER B O 1
ATOM 4436 N N . PHE B 1 291 ? 40.341 -3.916 55.164 1.00 8.99 291 PHE B N 1
ATOM 4437 C CA . PHE B 1 291 ? 40.363 -3.180 53.890 1.00 7.13 291 PHE B CA 1
ATOM 4438 C C . PHE B 1 291 ? 39.751 -3.977 52.761 1.00 6.84 291 PHE B C 1
ATOM 4439 O O . PHE B 1 291 ? 39.828 -3.568 51.612 1.00 8.23 291 PHE B O 1
ATOM 4447 N N . GLY B 1 292 ? 39.165 -5.124 53.064 1.00 6.21 292 GLY B N 1
ATOM 4448 C CA . GLY B 1 292 ? 38.610 -5.936 52.011 1.00 6.59 292 GLY B CA 1
ATOM 4449 C C . GLY B 1 292 ? 37.266 -5.634 51.362 1.00 7.34 292 GLY B C 1
ATOM 4450 O O . GLY B 1 292 ? 36.336 -5.173 52.008 1.00 9.17 292 GLY B O 1
ATOM 4451 N N . LEU B 1 293 ? 37.179 -5.864 50.053 1.00 6.15 293 LEU B N 1
ATOM 4452 C CA . LEU B 1 293 ? 35.925 -5.734 49.329 1.00 4.59 293 LEU B CA 1
ATOM 4453 C C . LEU B 1 293 ? 35.130 -6.996 49.707 1.00 5.30 293 LEU B C 1
ATOM 4454 O O . LEU B 1 293 ? 33.896 -6.997 49.800 1.00 2.83 293 LEU B O 1
ATOM 4459 N N . PHE B 1 294 ? 35.869 -8.088 49.915 1.00 5.94 294 PHE B N 1
ATOM 4460 C CA . PHE B 1 294 ? 35.273 -9.364 50.256 1.00 7.01 294 PHE B CA 1
ATOM 4461 C C . PHE B 1 294 ? 35.698 -9.946 51.643 1.00 8.55 294 PHE B C 1
ATOM 4462 O O . PHE B 1 294 ? 36.769 -9.642 52.192 1.00 7.80 294 PHE B O 1
ATOM 4470 N N . ASN B 1 295 ? 34.799 -10.735 52.217 1.00 9.45 295 ASN B N 1
ATOM 4471 C CA . ASN B 1 295 ? 35.046 -11.412 53.466 1.00 11.58 295 ASN B CA 1
ATOM 4472 C C . ASN B 1 295 ? 35.815 -12.684 53.085 1.00 12.75 295 ASN B C 1
ATOM 4473 O O . ASN B 1 295 ? 35.677 -13.203 51.971 1.00 11.22 295 ASN B O 1
ATOM 4478 N N . PRO B 1 296 ? 36.564 -13.263 54.039 1.00 14.03 296 PRO B N 1
ATOM 4479 C CA . PRO B 1 296 ? 37.316 -14.480 53.709 1.00 14.03 296 PRO B CA 1
ATOM 4480 C C . PRO B 1 296 ? 36.494 -15.604 53.087 1.00 14.70 296 PRO B C 1
ATOM 4481 O O . PRO B 1 296 ? 37.030 -16.402 52.337 1.00 15.57 296 PRO B O 1
ATOM 4485 N N . ASP B 1 297 ? 35.194 -15.648 53.356 1.00 15.52 297 ASP B N 1
ATOM 4486 C CA . ASP B 1 297 ? 34.345 -16.707 52.813 1.00 15.75 297 ASP B CA 1
ATOM 4487 C C . ASP B 1 297 ? 33.774 -16.386 51.446 1.00 15.95 297 ASP B C 1
ATOM 4488 O O . ASP B 1 297 ? 32.797 -16.988 51.033 1.00 17.14 297 ASP B O 1
ATOM 4493 N N . LYS B 1 298 ? 34.361 -15.403 50.777 1.00 15.18 298 LYS B N 1
ATOM 4494 C CA . LYS B 1 298 ? 33.947 -14.978 49.441 1.00 15.82 298 LYS B CA 1
ATOM 4495 C C . LYS B 1 298 ? 32.671 -14.136 49.357 1.00 16.59 298 LYS B C 1
ATOM 4496 O O . LYS B 1 298 ? 32.316 -13.646 48.285 1.00 18.88 298 LYS B O 1
ATOM 4502 N N . SER B 1 299 ? 31.979 -13.961 50.474 1.00 14.67 299 SER B N 1
ATOM 4503 C CA . SER B 1 299 ? 30.788 -13.159 50.470 1.00 13.69 299 SER B CA 1
ATOM 4504 C C . SER B 1 299 ? 31.208 -11.693 50.567 1.00 13.05 299 SER B C 1
ATOM 4505 O O . SER B 1 299 ? 32.063 -11.322 51.364 1.00 12.92 299 SER B O 1
ATOM 4508 N N . PRO B 1 300 ? 30.489 -10.824 49.870 1.00 12.74 300 PRO B N 1
ATOM 4509 C CA . PRO B 1 300 ? 30.745 -9.385 49.826 1.00 11.73 300 PRO B CA 1
ATOM 4510 C C . PRO B 1 300 ? 30.768 -8.723 51.183 1.00 11.36 300 PRO B C 1
ATOM 4511 O O . PRO B 1 300 ? 29.886 -8.921 51.983 1.00 13.01 300 PRO B O 1
ATOM 4515 N N . ALA B 1 301 ? 31.769 -7.905 51.443 1.00 12.09 301 ALA B N 1
ATOM 4516 C CA . ALA B 1 301 ? 31.832 -7.223 52.716 1.00 12.10 301 ALA B CA 1
ATOM 4517 C C . ALA B 1 301 ? 30.803 -6.085 52.730 1.00 12.22 301 ALA B C 1
ATOM 4518 O O . ALA B 1 301 ? 30.405 -5.612 53.781 1.00 13.31 301 ALA B O 1
ATOM 4520 N N . TYR B 1 302 ? 30.423 -5.627 51.545 1.00 12.42 302 TYR B N 1
ATOM 4521 C CA . TYR B 1 302 ? 29.441 -4.545 51.306 1.00 13.14 302 TYR B CA 1
ATOM 4522 C C . TYR B 1 302 ? 29.189 -4.596 49.806 1.00 14.04 302 TYR B C 1
ATOM 4523 O O . TYR B 1 302 ? 30.002 -5.151 49.067 1.00 15.13 302 TYR B O 1
ATOM 4532 N N . ASN B 1 303 ? 28.098 -3.997 49.346 1.00 15.73 303 ASN B N 1
ATOM 4533 C CA . ASN B 1 303 ? 27.770 -4.077 47.939 1.00 16.88 303 ASN B CA 1
ATOM 4534 C C . ASN B 1 303 ? 28.529 -3.186 46.992 1.00 16.00 303 ASN B C 1
ATOM 4535 O O . ASN B 1 303 ? 28.566 -1.980 47.144 1.00 15.86 303 ASN B O 1
ATOM 4540 N N . ILE B 1 304 ? 29.079 -3.807 45.964 1.00 15.34 304 ILE B N 1
ATOM 4541 C CA . ILE B 1 304 ? 29.845 -3.094 44.981 1.00 15.89 304 ILE B CA 1
ATOM 4542 C C . ILE B 1 304 ? 29.567 -3.644 43.600 1.00 16.31 304 ILE B C 1
ATOM 4543 O O . ILE B 1 304 ? 29.583 -4.860 43.387 1.00 15.98 304 ILE B O 1
ATOM 4548 N N . GLN B 1 305 ? 29.351 -2.730 42.660 1.00 16.90 305 GLN B N 1
ATOM 4549 C CA . GLN B 1 305 ? 29.105 -3.084 41.270 1.00 16.26 305 GLN B CA 1
ATOM 4550 C C . GLN B 1 305 ? 30.388 -2.747 40.517 1.00 15.98 305 GLN B C 1
ATOM 4551 O O . GLN B 1 305 ? 30.807 -1.579 40.472 1.00 15.99 305 GLN B O 1
ATOM 4557 N N . PHE B 1 306 ? 31.012 -3.770 39.952 1.00 15.70 306 PHE B N 1
ATOM 4558 C CA . PHE B 1 306 ? 32.235 -3.582 39.202 1.00 16.54 306 PHE B CA 1
ATOM 4559 C C . PHE B 1 306 ? 32.052 -3.170 37.724 1.00 18.70 306 PHE B C 1
ATOM 4560 O O . PHE B 1 306 ? 30.878 -3.081 37.246 1.00 19.61 306 PHE B O 1
#

Sequence (612 aa):
IGVCYGVIGNNLPSRSDVVQLYRSKGINGMRIYFADGQALSALRNSGIGLILDIGNDQLANIAASTSNAASWVQNNVRPYYPAVNIKYIAAGNEVQGGATQSILPAMRNLNAALSAAGLGAIKVSTSIRFDEVANSFPPSAGVFKNAYMTDVARLLASTGAPLLANVYPYFAYRDNPGSISLNYATFQPGTTVRDQNNGLTYTSLFDAMVDAVYAALEKAGAPAVKVVVSESGWPSAGGFAASAGNARTYNQGLINHVGGGTPKKREALETYIFAMFNENQKTGDATERSFGLFNPDKSPAYNIQFIGVCYGVIGNNLPSRSDVVQLYRSKGINGMRIYFADGQALSALRNSGIGLILDIGNDQLANIAASTSNAASWVQNNVRPYYPAVNIKYIAAGNEVQGGATQSILPAMRNLNAALSAAGLGAIKVSTSIRFDEVANSFPPSAGVFKNAYMTDVARLLASTGAPLLANVYPYFAYRDNPGSISLNYATFQPGTTVRDQNNGLTYTSLFDAMVDAVYAALEKAGAPAVKVVVSESGWPSAGGFAASAGNARTYNQGLINHVGGGTPKKREALETYIFAMFNENQKTGDATERSFGLFNPDKSPAYNIQF

Solvent-accessible surface area: 23990 Å² total; per-residue (Å²): 42,4,0,0,7,5,35,80,16,106,74,40,16,60,53,77,46,0,10,116,19,0,146,85,86,51,4,88,4,0,0,4,50,90,25,5,32,112,0,1,39,30,1,143,79,16,56,4,7,0,0,0,2,2,8,78,118,60,5,73,78,0,18,77,35,72,82,49,0,45,60,20,2,122,91,34,0,108,76,41,20,7,26,0,44,3,75,27,0,0,0,1,34,56,14,101,52,53,43,23,146,23,5,28,50,0,0,138,17,0,42,50,9,4,72,99,26,64,11,52,62,6,69,2,0,2,2,8,79,37,73,9,9,32,101,40,147,29,2,27,26,0,51,21,117,44,90,39,0,48,55,1,0,130,27,0,48,97,40,56,4,14,0,0,1,4,0,19,0,0,77,29,22,67,114,74,65,80,94,29,51,60,65,17,1,5,30,77,110,76,43,94,35,158,0,151,100,72,26,50,60,1,77,4,15,1,7,14,16,0,3,0,0,15,9,1,1,74,109,12,49,1,84,90,7,121,6,6,0,0,14,0,0,0,0,26,48,38,38,92,23,16,47,47,33,31,0,110,40,0,0,28,18,0,26,104,47,14,60,37,2,2,27,79,54,144,103,79,18,52,4,3,0,15,1,0,2,26,7,48,95,54,117,73,64,57,1,45,113,17,6,1,4,7,48,29,100,97,41,70,31,20,124,26,132,70,50,4,0,0,8,6,41,84,21,108,79,39,25,62,44,73,42,0,11,110,17,0,139,85,79,52,3,96,6,0,0,3,51,88,23,6,41,111,1,1,50,28,1,102,127,16,57,3,7,0,0,0,3,2,5,75,124,56,5,73,77,0,18,73,39,62,73,42,0,43,60,20,2,109,94,32,0,119,72,31,50,111,37,1,66,2,69,23,0,0,0,2,35,54,15,118,56,57,48,18,138,25,3,32,55,0,1,132,21,0,40,47,4,3,72,93,28,62,27,47,80,5,70,2,0,2,2,6,92,39,58,10,10,32,100,39,122,14,1,26,28,0,54,24,113,47,90,38,0,38,71,1,0,128,17,1,53,95,43,57,4,13,0,0,2,3,0,20,0,0,74,25,25,68,110,70,73,84,94,28,50,64,62,17,1,3,38,74,110,75,35,100,34,163,0,123,99,69,22,50,59,2,75,5,17,1,7,8,14,0,1,0,1,15,3,0,2,72,106,6,45,1,89,92,8,125,6,5,0,0,15,0,0,0,0,24,48,38,35,91,26,16,44,53,45,32,0,94,34,0,0,9,13,0,26,116,49,13,53,44,3,3,28,80,55,159,98,81,17,55,5,5,0,17,0,0,1,25,4,47,62,39,67,34,64,8,3,54,26,13,7,0,3,6,47,31,102,80,43,76,29,23,99,23,102,76

Nearest PDB structures (foldseek):
  1ghs-assembly2_B  TM=1.003E+00  e=1.395E-70  Hordeum vulgare
  1ghr-assembly1_A  TM=9.736E-01  e=7.548E-44  Hordeum vulgare
  2cyg-assembly1_A  TM=9.724E-01  e=7.092E-44  Musa acuminata
  6jms-assembly1_A  TM=9.677E-01  e=4.948E-42  Cryptomeria japonica
  4iis-assembly4_D  TM=9.665E-01  e=4.399E-41  Hevea brasiliensis

Radius of gyration: 27.53 Å; Cα contacts (8 Å, |Δi|>4): 1332; chains: 2; bounding box: 55×56×79 Å

InterPro domains:
  IPR000490 Glycoside hydrolase family 17 [PF00332] (29-334)
  IPR000490 Glycoside hydrolase family 17 [PS00587] (253-266)
  IPR017853 Glycoside hydrolase superfamily [SSF51445] (29-333)
  IPR044965 Glycoside hydrolase family 17, plant [PTHR32227] (22-333)

B-factor: mean 14.91, std 6.72, range [2.0, 44.02]

Foldseek 3Di:
DAFEADAQADQFDFLLVVLVLCVVLVHQEYEYADLDVRNLVSQFQSNHEYEHEHHLVCLVQLLPALVSLLVCCVVRPVVRPPRHHYAEYADEAADDDCSLVRQPSSQVSNCVNCVVVVNLNYHYEHEHELVQWPPLVQLLRTAGPDPSVLVRLVVCQVSVHAYEYADELQVVCVVCVPVDPLQQALVHPDDWDARPVVGFIGSHPRQSSLSSVCSRSVVSVRNVHAYAHEEYFAFCDQDPPRRQVSRQSRVLSVVVPQCQHHRVDRHRHHYYYYHAEQNVRDDDGRRSRGGHCAYSVRHGPHDHRD/DAFEADDQAPQFDFLLVVLVLCLVQVHQEYEYADLPVRNLVNQFQSNRAYEAENHLVCQVQLLVALVSLLVSCVPRPVVRPPRHHYAEYANEAADDDPSLVSRVSSQVSNCVNCVVVVNLNHYYAHEHELVQWPCLVQLLRTAGPDPSVLVRLVVCLVSVHAYAYADELAVVCVVCVPPDDLCLALLHADDWDARPVPRFIGRHVRLSSLSSVQSRSVVSVRNVHAYAHEEYFAFCDQDDPRRLVSRQSRVQSCVVPQCQHHSVDRHRHHYYYYHAEQNCNDDDGVSNRGGHCAYSVRHGPHDHRD

CATH classification: 3.20.20.80

Organism: Hordeum vulgare (NCBI:txid4513)

Secondary structure (DSSP, 8-state):
-EEE----SSSPPPHHHHHHHHHHHT--EEEESS--HHHHHHTTTS--EEEEE--GGGHHHHHH-HHHHHHHHHHHTTTTTTTSEEEEEEEEES--GGGGGGHHHHHHHHHHHHHHHT-TTSEEEEEEEGGGEE--SSGGG-EESSTHHHHHHHHHHHHT--EEEE--HHHHHHH-TTTS-HHHHHT-TT--EE-TTT--EE--HHHHHHHHHHHHHHHHT-TT--EEEEEE---SSSSTT--HHHHHHHHHHHHTTGGG--SS--SPPPEEEE-SB--TT--SSGGGGG--SB-TTS-BSS----/-EEE----SSS---HHHHHHHHHHHT--EEEESS--HHHHHHTTTS--EEEEE--GGGHHHHHH-HHHHHHHHHHHTTTTTTTSEEEEEEEEES--GGGGGGHHHHHHHHHHHHHHHT-TTSEEEEEEEGGGEE--SSGGG-EESSTHHHHHHHHHHHHT--EEEE--HHHHHHH-TTTS-HHHHTT-S---EE-TTT--EE--HHHHHHHHHHHHHHHTT-TT--EEEEE----SSSSTT--HHHHHHHHHHHHHHGGG-BTTB-SPPPBEEE-SB--TT--SSGGGG---SB-TTSSBSS----

GO terms:
  GO:0042973 glucan endo-1,3-beta-D-glucosidase activity (F, IDA)
  GO:0050832 defense response to fungus (P, IDA)
  GO:0006076 (1->3)-beta-D-glucan catabolic process (P, IDA)